Protein AF-0000000074260620 (afdb_homodimer)

Nearest PDB structures (foldseek):
  7jz1-assembly1_H  TM=5.202E-01  e=3.590E-02  Homo sapiens
  6grt-assembly2_B  TM=2.896E-01  e=1.176E-02  Mus musculus
  2pn5-assembly1_A  TM=2.764E-01  e=5.017E-02  Anopheles gambiae
  8grx-assembly1_D  TM=2.870E-01  e=3.346E-01  Homo sapiens
  9g93-assembly1_J  TM=1.017E-01  e=1.142E+00  Bacillus anthracis str. '34F2 (NMRC)'

Sequence (612 aa):
MKVTDEFQVPEADKRTFLKLLGGSAAVGAVGTGTVSAQEAIDAELEGPLEGVDEAAGTIDVMGIAVDVSDASMSSPTADLMIGDLAGDPFPGRGSTPGFLGGTAAPVGTTMDTGGVVTADTLFVEPAENVIVGAVTENTTETNGSNEDAINEGTFAVQDTVIRTAQDPRLPFSAVVEAGFTVDVSTVPEGSLAEVEGYYGDDGVLYAHTLVVEEGETDGQPSTSITRAECDDDDGELEVRGESSTPDGSISVYDHNTDELLGTTAIEQGDGSTGEFRLRANVEECPTVVRAENSNGSRDVSDVEVDMKVTDEFQVPEADKRTFLKLLGGSAAVGAVGTGTVSAQEAIDAELEGPLEGVDEAAGTIDVMGIAVDVSDASMSSPTADLMIGDLAGDPFPGRGSTPGFLGGTAAPVGTTMDTGGVVTADTLFVEPAENVIVGAVTENTTETNGSNEDAINEGTFAVQDTVIRTAQDPRLPFSAVVEAGFTVDVSTVPEGSLAEVEGYYGDDGVLYAHTLVVEEGETDGQPSTSITRAECDDDDGELEVRGESSTPDGSISVYDHNTDELLGTTAIEQGDGSTGEFRLRANVEECPTVVRAENSNGSRDVSDVEVD

InterPro domains:
  IPR006311 Twin-arginine translocation pathway, signal sequence [PS51318] (1-40)

pLDDT: mean 85.64, std 22.25, range [18.91, 98.88]

Foldseek 3Di:
DPPPPDQPQPPLPPPPPPDCPPPPDPDDDDPDVDPPPWDKDKDKDKAFWAAADQVQQWTAGPNAIERCPQAFEAESVDTDDSQQQFDADFPQAPRGGHQGRWIKIFIAIDTPVGHYGYGRYIYTANYKDKDKAWWADAPFDPDDDLLVRLAVTFTDGPNQTEHARPDPRQAAAEEESQRAGFNSNFADTGWIKMFIADQGPVRHGHGSYMYTNAGQGPPPKAWDWSAWEAEFVFQKIKIKGKISAQWFKKWKALPVPRHTFDMWIWHGDPYRMTMTMDIGGDPGDHQKMKIATPVGYIDMDGYHYD/DPPPPDQPQPPLPPPPPPDCPPPPPPDDDDPDVDPPPFDKDKDKDKAFWAAADQVQQWTAGPNAIERCNQAFEAESVDTDDSAQQFDADFPQAPRGGHQGRWIKIFIAIDTPVGHYGYGRYIYTANYKDKDKAWWADAPFDPDDDLLVRLAVTFTDGPNQTEHARPDNRQAAAEEESLRAGFNSNFADTGWIKMFIADQGPVRHGHGSYMYTHAGQGPPDKEWDWSAWEAEFVFQKIKIKGKISAQWFKKWKALPVPRHTFDMWIWHGDPYRMTMTMDIGGDPGDHQKMKIATPSGYIDMDGYHYD

Radius of gyration: 27.15 Å; Cα contacts (8 Å, |Δi|>4): 1658; chains: 2; bounding box: 54×73×67 Å

Organism: NCBI:txid2743089

Solvent-accessible surface area (backbone atoms only — not comparable to full-atom values): 31564 Å² total; per-residue (Å²): 131,86,74,77,76,78,69,77,66,75,74,64,82,61,79,70,70,78,65,87,61,76,74,71,80,79,76,82,81,74,83,62,93,61,73,78,68,77,45,79,39,64,24,36,39,29,28,38,23,73,44,76,38,67,90,80,26,32,34,27,43,68,86,26,44,31,39,43,73,78,30,52,34,27,35,94,60,24,79,51,54,74,74,58,43,65,31,74,47,47,79,45,52,71,84,43,34,29,33,48,70,7,40,31,37,38,35,35,33,25,33,25,74,24,64,57,32,43,25,51,33,32,41,39,38,65,43,83,22,36,42,31,23,13,21,47,40,63,62,29,50,88,60,81,49,58,65,50,13,33,61,73,32,45,31,18,48,36,76,28,42,41,34,54,60,87,35,84,66,41,40,69,48,45,21,31,81,80,65,45,52,33,37,64,50,54,33,52,65,37,33,48,31,40,37,34,26,30,72,24,84,77,64,34,34,32,29,33,38,35,36,26,71,52,44,43,52,72,72,64,62,40,39,37,72,75,44,36,38,24,34,63,88,78,14,44,32,39,40,31,31,35,26,48,43,36,61,57,36,37,39,34,24,31,56,84,75,67,43,79,62,48,72,32,59,33,39,62,41,88,74,57,25,10,31,36,66,39,74,36,78,41,94,66,69,59,60,36,34,27,41,34,36,72,82,68,20,57,28,73,44,64,36,47,74,87,132,84,77,78,73,76,69,76,64,75,73,63,82,61,81,70,67,78,66,86,59,75,76,72,78,79,75,83,80,74,85,63,93,60,75,77,67,78,44,78,40,65,26,36,40,30,30,40,24,74,46,76,39,67,91,78,26,31,34,27,43,68,86,26,45,31,38,45,72,78,31,52,34,27,34,96,60,25,79,51,55,75,73,58,42,64,31,74,46,45,78,46,52,70,82,42,32,30,34,47,69,7,40,30,36,37,35,37,32,26,32,26,72,25,65,58,29,44,26,52,32,32,40,39,38,64,43,83,22,38,43,31,22,12,22,46,40,62,62,29,50,88,60,79,49,58,64,49,14,34,61,73,34,45,32,19,47,37,76,28,43,41,33,51,60,86,36,84,66,40,38,68,48,44,22,31,81,81,65,44,52,34,37,64,50,53,33,53,65,38,31,48,32,40,38,34,25,31,71,22,84,77,65,36,35,34,29,33,38,35,36,25,70,53,43,43,51,72,72,63,55,40,40,37,75,75,44,36,38,25,33,61,88,75,13,44,34,39,40,30,31,38,26,49,41,37,60,56,36,36,40,32,24,30,56,85,76,65,43,80,60,46,72,33,61,33,38,64,41,86,75,54,26,9,31,36,67,39,76,36,76,41,94,66,68,60,61,37,35,26,42,34,36,72,75,71,19,57,30,73,44,64,38,48,72,86

Secondary structure (DSSP, 8-state):
-------------------------------S-------EEEEEEEEEEEEEETTTTEEEETTEEEE-TT-EEE-SS-EE-HHHHTSSPPTTSTT--TTTTSEEEEEEEEETTEEEEEEEEEEEES--EEEEEEEEEE----SS-HHHHHHHS-EEETTEEEEE---TTS--EEEETTS-BB-GGGPPTT-EEEEEEEE-TTS-EEEEEEEESS--B-S---EEEEEEEEETTTTEEEEEEEESSSSSEEEEEETTT--EEEEEEPEE-STT-EEEEEEEE-SS--SEEEEEETTS-EEEEE-EE-/-------------------------------S-------EEEEEEEEEEEEEETTTTEEEETTEEEE-TT-EEE-SS-EE-HHHHTSSPPTTSTT--TTTTSEEEEEEEEETTEEEEEEEEEEEES--EEEEEEEEEE----SS-HHHHHHHS-EEETTEEEEE---TTS--EEEETTS-BB-GGGPPTT-EEEEEEEE-TTS-EEEEEEEESS--B-S---EEEEEEEEETTTTEEEEEEEESSSSSEEEEEETTT--EEEEEEPEE-STT-EEEEEEEE-SS--SEEEEEETTS-EEEEE-EE-

Structure (mmCIF, N/CA/C/O backbone):
data_AF-0000000074260620-model_v1
#
loop_
_entity.id
_entity.type
_entity.pdbx_description
1 polymer 'Twin-arginine translocation signal domain-containing protein'
#
loop_
_atom_site.group_PDB
_atom_site.id
_atom_site.type_symbol
_atom_site.label_atom_id
_atom_site.label_alt_id
_atom_site.label_comp_id
_atom_site.label_asym_id
_atom_site.label_entity_id
_atom_site.label_seq_id
_atom_site.pdbx_PDB_ins_code
_atom_site.Cartn_x
_atom_site.Cartn_y
_atom_site.Cartn_z
_atom_site.occupancy
_atom_site.B_iso_or_equiv
_atom_site.auth_seq_id
_atom_site.auth_comp_id
_atom_site.auth_asym_id
_atom_site.auth_atom_id
_atom_site.pdbx_PDB_model_num
ATOM 1 N N . MET A 1 1 ? -15.555 -27.344 17.766 1 18.91 1 MET A N 1
ATOM 2 C CA . MET A 1 1 ? -14.969 -26.062 18.188 1 18.91 1 MET A CA 1
ATOM 3 C C . MET A 1 1 ? -14.062 -25.5 17.094 1 18.91 1 MET A C 1
ATOM 5 O O . MET A 1 1 ? -13.078 -26.141 16.703 1 18.91 1 MET A O 1
ATOM 9 N N . LYS A 1 2 ? -14.617 -24.812 16.094 1 20.16 2 LYS A N 1
ATOM 10 C CA . LYS A 1 2 ? -14.008 -24.469 14.812 1 20.16 2 LYS A CA 1
ATOM 11 C C . LYS A 1 2 ? -12.82 -23.531 14.992 1 20.16 2 LYS A C 1
ATOM 13 O O . LYS A 1 2 ? -12.977 -22.391 15.438 1 20.16 2 LYS A O 1
ATOM 18 N N . VAL A 1 3 ? -11.703 -24.172 15.32 1 19.19 3 VAL A N 1
ATOM 19 C CA . VAL A 1 3 ? -10.461 -23.406 15.422 1 19.19 3 VAL A CA 1
ATOM 20 C C . VAL A 1 3 ? -10.156 -22.75 14.086 1 19.19 3 VAL A C 1
ATOM 22 O O . VAL A 1 3 ? -9.992 -23.422 13.07 1 19.19 3 VAL A O 1
ATOM 25 N N . THR A 1 4 ? -10.719 -21.641 13.805 1 25.27 4 THR A N 1
ATOM 26 C CA . THR A 1 4 ? -10.469 -20.797 12.641 1 25.27 4 THR A CA 1
ATOM 27 C C . THR A 1 4 ? -9.008 -20.391 12.57 1 25.27 4 THR A C 1
ATOM 29 O O . THR A 1 4 ? -8.531 -19.625 13.414 1 25.27 4 THR A O 1
ATOM 32 N N . ASP A 1 5 ? -8.227 -21.344 12.266 1 21.86 5 ASP A N 1
ATOM 33 C CA . ASP A 1 5 ? -6.785 -21.172 12.18 1 21.86 5 ASP A CA 1
ATOM 34 C C . ASP A 1 5 ? -6.426 -20.062 11.203 1 21.86 5 ASP A C 1
ATOM 36 O O . ASP A 1 5 ? -6.852 -20.078 10.047 1 21.86 5 ASP A O 1
ATOM 40 N N . GLU A 1 6 ? -6.133 -18.891 11.672 1 27.33 6 GLU A N 1
ATOM 41 C CA . GLU A 1 6 ? -5.691 -17.641 11.031 1 27.33 6 GLU A CA 1
ATOM 42 C C . GLU A 1 6 ? -4.367 -17.844 10.297 1 27.33 6 GLU A C 1
ATOM 44 O O . GLU A 1 6 ? -3.359 -18.203 10.906 1 27.33 6 GLU A O 1
ATOM 49 N N . PHE A 1 7 ? -4.379 -18.359 9.133 1 25.33 7 PHE A N 1
ATOM 50 C CA . PHE A 1 7 ? -3.207 -18.5 8.273 1 25.33 7 PHE A CA 1
ATOM 51 C C . PHE A 1 7 ? -2.434 -17.188 8.203 1 25.33 7 PHE A C 1
ATOM 53 O O . PHE A 1 7 ? -3.008 -16.125 7.91 1 25.33 7 PHE A O 1
ATOM 60 N N . GLN A 1 8 ? -1.328 -17.109 8.828 1 22.95 8 GLN A N 1
ATOM 61 C CA . GLN A 1 8 ? -0.377 -16 8.789 1 22.95 8 GLN A CA 1
ATOM 62 C C . GLN A 1 8 ? 0.306 -15.914 7.43 1 22.95 8 GLN A C 1
ATOM 64 O O . GLN A 1 8 ? 1.005 -16.844 7.02 1 22.95 8 GLN A O 1
ATOM 69 N N . VAL A 1 9 ? -0.278 -15.445 6.402 1 26.17 9 VAL A N 1
ATOM 70 C CA . VAL A 1 9 ? 0.415 -15.141 5.156 1 26.17 9 VAL A CA 1
ATOM 71 C C . VAL A 1 9 ? 1.729 -14.422 5.453 1 26.17 9 VAL A C 1
ATOM 73 O O . VAL A 1 9 ? 1.793 -13.586 6.355 1 26.17 9 VAL A O 1
ATOM 76 N N . PRO A 1 10 ? 2.764 -15 4.926 1 24.86 10 PRO A N 1
ATOM 77 C CA . PRO A 1 10 ? 3.998 -14.242 5.145 1 24.86 10 PRO A CA 1
ATOM 78 C C . PRO A 1 10 ? 3.834 -12.75 4.875 1 24.86 10 PRO A C 1
ATOM 80 O O . PRO A 1 10 ? 3.033 -12.359 4.023 1 24.86 10 PRO A O 1
ATOM 83 N N . GLU A 1 11 ? 4.086 -12.078 5.793 1 27.94 11 GLU A N 1
ATOM 84 C CA . GLU A 1 11 ? 4.059 -10.625 5.73 1 27.94 11 GLU A CA 1
ATOM 85 C C . GLU A 1 11 ? 4.703 -10.109 4.441 1 27.94 11 GLU A C 1
ATOM 87 O O . GLU A 1 11 ? 5.902 -10.297 4.23 1 27.94 11 GLU A O 1
ATOM 92 N N . ALA A 1 12 ? 4.059 -10.375 3.316 1 26.69 12 ALA A N 1
ATOM 93 C CA . ALA A 1 12 ? 4.633 -9.555 2.25 1 26.69 12 ALA A CA 1
ATOM 94 C C . ALA A 1 12 ? 5.152 -8.234 2.795 1 26.69 12 ALA A C 1
ATOM 96 O O . ALA A 1 12 ? 4.547 -7.645 3.695 1 26.69 12 ALA A O 1
ATOM 97 N N . ASP A 1 13 ? 6.363 -8.102 2.576 1 26.83 13 ASP A N 1
ATOM 98 C CA . ASP A 1 13 ? 7.055 -6.879 2.963 1 26.83 13 ASP A CA 1
ATOM 99 C C . ASP A 1 13 ? 6.215 -5.648 2.627 1 26.83 13 ASP A C 1
ATOM 101 O O . ASP A 1 13 ? 6.305 -5.113 1.52 1 26.83 13 ASP A O 1
ATOM 105 N N . LYS A 1 14 ? 5.074 -5.758 3.082 1 30.41 14 LYS A N 1
ATOM 106 C CA . LYS A 1 14 ? 4.312 -4.52 2.947 1 30.41 14 LYS A CA 1
ATOM 107 C C . LYS A 1 14 ? 5.176 -3.303 3.271 1 30.41 14 LYS A C 1
ATOM 109 O O . LYS A 1 14 ? 5.863 -3.279 4.297 1 30.41 14 LYS A O 1
ATOM 114 N N . ARG A 1 15 ? 5.324 -2.461 2.303 1 28.14 15 ARG A N 1
ATOM 115 C CA . ARG A 1 15 ? 6.004 -1.174 2.389 1 28.14 15 ARG A CA 1
ATOM 116 C C . ARG A 1 15 ? 5.582 -0.413 3.641 1 28.14 15 ARG A C 1
ATOM 118 O O . ARG A 1 15 ? 4.426 0.001 3.76 1 28.14 15 ARG A O 1
ATOM 125 N N . THR A 1 16 ? 6.23 -0.872 4.672 1 26.38 16 THR A N 1
ATOM 126 C CA . THR A 1 16 ? 6.035 -0 5.824 1 26.38 16 THR A CA 1
ATOM 127 C C . THR A 1 16 ? 6.516 1.416 5.52 1 26.38 16 THR A C 1
ATOM 129 O O . THR A 1 16 ? 7.711 1.644 5.316 1 26.38 16 THR A O 1
ATOM 132 N N . PHE A 1 17 ? 5.789 2.129 4.863 1 26.84 17 PHE A N 1
ATOM 133 C CA . PHE A 1 17 ? 6.195 3.529 4.852 1 26.84 17 PHE A CA 1
ATOM 134 C C . PHE A 1 17 ? 6.469 4.027 6.266 1 26.84 17 PHE A C 1
ATOM 136 O O . PHE A 1 17 ? 5.699 3.748 7.188 1 26.84 17 PHE A O 1
ATOM 143 N N . LEU A 1 18 ? 7.633 4.34 6.453 1 27.56 18 LEU A N 1
ATOM 144 C CA . LEU A 1 18 ? 8.031 5.027 7.676 1 27.56 18 LEU A CA 1
ATOM 145 C C . LEU A 1 18 ? 7.184 6.277 7.895 1 27.56 18 LEU A C 1
ATOM 147 O O . LEU A 1 18 ? 7.242 7.219 7.102 1 27.56 18 LEU A O 1
ATOM 151 N N . LYS A 1 19 ? 6.102 6.086 8.438 1 33.75 19 LYS A N 1
ATOM 152 C CA . LYS A 1 19 ? 5.48 7.32 8.914 1 33.75 19 LYS A CA 1
ATOM 153 C C . LYS A 1 19 ? 6.414 8.078 9.852 1 33.75 19 LYS A C 1
ATOM 155 O O . LYS A 1 19 ? 7.164 7.469 10.617 1 33.75 19 LYS A O 1
ATOM 160 N N . LEU A 1 20 ? 6.68 9.297 9.672 1 30.38 20 LEU A N 1
ATOM 161 C CA . LEU A 1 20 ? 7.5 10.234 10.438 1 30.38 20 LEU A CA 1
ATOM 162 C C . LEU A 1 20 ? 7.324 10.023 11.938 1 30.38 20 LEU A C 1
ATOM 164 O O . LEU A 1 20 ? 6.293 10.398 12.5 1 30.38 20 LEU A O 1
ATOM 168 N N . LEU A 1 21 ? 7.711 8.938 12.492 1 30.62 21 LEU A N 1
ATOM 169 C CA . LEU A 1 21 ? 7.887 8.93 13.945 1 30.62 21 LEU A CA 1
ATOM 170 C C . LEU A 1 21 ? 9.047 9.828 14.359 1 30.62 21 LEU A C 1
ATOM 172 O O . LEU A 1 21 ? 10.164 9.672 13.859 1 30.62 21 LEU A O 1
ATOM 176 N N . GLY A 1 22 ? 8.805 11.016 14.859 1 30.66 22 GLY A N 1
ATOM 177 C CA . GLY A 1 22 ? 9.609 12.148 15.281 1 30.66 22 GLY A CA 1
ATOM 178 C C . GLY A 1 22 ? 10.727 11.766 16.234 1 30.66 22 GLY A C 1
ATOM 179 O O . GLY A 1 22 ? 10.641 12.031 17.438 1 30.66 22 GLY A O 1
ATOM 180 N N . GLY A 1 23 ? 11.25 10.609 16.359 1 27.86 23 GLY A N 1
ATOM 181 C CA . GLY A 1 23 ? 12.211 10.68 17.453 1 27.86 23 GLY A CA 1
ATOM 182 C C . GLY A 1 23 ? 13.43 11.516 17.125 1 27.86 23 GLY A C 1
ATOM 183 O O . GLY A 1 23 ? 14.461 10.977 16.719 1 27.86 23 GLY A O 1
ATOM 184 N N . SER A 1 24 ? 13.336 12.547 16.328 1 26.94 24 SER A N 1
ATOM 185 C CA . SER A 1 24 ? 14.656 13.172 16.328 1 26.94 24 SER A CA 1
ATOM 186 C C . SER A 1 24 ? 14.906 13.93 17.625 1 26.94 24 SER A C 1
ATOM 188 O O . SER A 1 24 ? 14.102 14.773 18.016 1 26.94 24 SER A O 1
ATOM 190 N N . ALA A 1 25 ? 15.797 13.461 18.5 1 25.08 25 ALA A N 1
ATOM 191 C CA . ALA A 1 25 ? 16.406 14.125 19.656 1 25.08 25 ALA A CA 1
ATOM 192 C C . ALA A 1 25 ? 16.984 15.477 19.266 1 25.08 25 ALA A C 1
ATOM 194 O O . ALA A 1 25 ? 17.812 15.57 18.359 1 25.08 25 ALA A O 1
ATOM 195 N N . ALA A 1 26 ? 16.25 16.516 19.688 1 24.97 26 ALA A N 1
ATOM 196 C CA . ALA A 1 26 ? 16.812 17.859 19.672 1 24.97 26 ALA A CA 1
ATOM 197 C C . ALA A 1 26 ? 18.141 17.922 20.438 1 24.97 26 ALA A C 1
ATOM 199 O O . ALA A 1 26 ? 18.172 17.641 21.641 1 24.97 26 ALA A O 1
ATOM 200 N N . VAL A 1 27 ? 19.234 17.828 19.797 1 26.09 27 VAL A N 1
ATOM 201 C CA . VAL A 1 27 ? 20.484 18.234 20.422 1 26.09 27 VAL A CA 1
ATOM 202 C C . VAL A 1 27 ? 20.453 19.719 20.75 1 26.09 27 VAL A C 1
ATOM 204 O O . VAL A 1 27 ? 19.906 20.516 19.984 1 26.09 27 VAL A O 1
ATOM 207 N N . GLY A 1 28 ? 20.625 20.125 21.922 1 24.41 28 GLY A N 1
ATOM 208 C CA . GLY A 1 28 ? 20.766 21.422 22.562 1 24.41 28 GLY A CA 1
ATOM 209 C C . GLY A 1 28 ? 21.656 22.375 21.812 1 24.41 28 GLY A C 1
ATOM 210 O O . GLY A 1 28 ? 22.812 22.047 21.5 1 24.41 28 GLY A O 1
ATOM 211 N N . ALA A 1 29 ? 21.031 23.516 21.203 1 26.97 29 ALA A N 1
ATOM 212 C CA . ALA A 1 29 ? 21.688 24.656 20.594 1 26.97 29 ALA A CA 1
ATOM 213 C C . ALA A 1 29 ? 22.5 25.453 21.609 1 26.97 29 ALA A C 1
ATOM 215 O O . ALA A 1 29 ? 21.953 25.969 22.578 1 26.97 29 ALA A O 1
ATOM 216 N N . VAL A 1 30 ? 23.75 25.188 21.688 1 28.78 30 VAL A N 1
ATOM 217 C CA . VAL A 1 30 ? 24.625 26.234 22.203 1 28.78 30 VAL A CA 1
ATOM 218 C C . VAL A 1 30 ? 24.562 27.453 21.297 1 28.78 30 VAL A C 1
ATOM 220 O O . VAL A 1 30 ? 24.422 27.328 20.078 1 28.78 30 VAL A O 1
ATOM 223 N N . GLY A 1 31 ? 24.375 28.781 21.734 1 30.06 31 GLY A N 1
ATOM 224 C CA . GLY A 1 31 ? 24.234 30.172 21.328 1 30.06 31 GLY A CA 1
ATOM 225 C C . GLY A 1 31 ? 25.281 30.609 20.328 1 30.06 31 GLY A C 1
ATOM 226 O O . GLY A 1 31 ? 25.484 31.812 20.141 1 30.06 31 GLY A O 1
ATOM 227 N N . THR A 1 32 ? 26.406 29.984 20.047 1 33.25 32 THR A N 1
ATOM 228 C CA . THR A 1 32 ? 27.297 30.812 19.234 1 33.25 32 THR A CA 1
ATOM 229 C C . THR A 1 32 ? 26.656 31.125 17.891 1 33.25 32 THR A C 1
ATOM 231 O O . THR A 1 32 ? 25.734 30.438 17.453 1 33.25 32 THR A O 1
ATOM 234 N N . GLY A 1 33 ? 26.969 32.188 17.062 1 36.53 33 GLY A N 1
ATOM 235 C CA . GLY A 1 33 ? 26.578 32.656 15.742 1 36.53 33 GLY A CA 1
ATOM 236 C C . GLY A 1 33 ? 26.266 31.562 14.758 1 36.53 33 GLY A C 1
ATOM 237 O O . GLY A 1 33 ? 27.109 31.188 13.945 1 36.53 33 GLY A O 1
ATOM 238 N N . THR A 1 34 ? 25.766 30.344 15.219 1 35.28 34 THR A N 1
ATOM 239 C CA . THR A 1 34 ? 25.891 29.016 14.609 1 35.28 34 THR A CA 1
ATOM 240 C C . THR A 1 34 ? 25.141 28.969 13.281 1 35.28 34 THR A C 1
ATOM 242 O O . THR A 1 34 ? 24 29.391 13.195 1 35.28 34 THR A O 1
ATOM 245 N N . VAL A 1 35 ? 25.828 29.266 12.109 1 39.88 35 VAL A N 1
ATOM 246 C CA . VAL A 1 35 ? 25.359 28.781 10.82 1 39.88 35 VAL A CA 1
ATOM 247 C C . VAL A 1 35 ? 24.438 27.578 11.031 1 39.88 35 VAL A C 1
ATOM 249 O O . VAL A 1 35 ? 24.844 26.578 11.633 1 39.88 35 VAL A O 1
ATOM 252 N N . SER A 1 36 ? 23.203 27.812 11.375 1 46.47 36 SER A N 1
ATOM 253 C CA . SER A 1 36 ? 22.203 26.766 11.562 1 46.47 36 SER A CA 1
ATOM 254 C C . SER A 1 36 ? 22.5 25.562 10.688 1 46.47 36 SER A C 1
ATOM 256 O O . SER A 1 36 ? 22.562 25.672 9.461 1 46.47 36 SER A O 1
ATOM 258 N N . ALA A 1 37 ? 23.484 24.781 11.062 1 55.62 37 ALA A N 1
ATOM 259 C CA . ALA A 1 37 ? 23.922 23.547 10.43 1 55.62 37 ALA A CA 1
ATOM 260 C C . ALA A 1 37 ? 22.734 22.797 9.828 1 55.62 37 ALA A C 1
ATOM 262 O O . ALA A 1 37 ? 21.688 22.672 10.461 1 55.62 37 ALA A O 1
ATOM 263 N N . GLN A 1 38 ? 22.672 22.797 8.562 1 72.12 38 GLN A N 1
ATOM 264 C CA . GLN A 1 38 ? 21.75 21.938 7.828 1 72.12 38 GLN A CA 1
ATOM 265 C C . GLN A 1 38 ? 21.688 20.547 8.438 1 72.12 38 GLN A C 1
ATOM 267 O O . GLN A 1 38 ? 22.719 19.953 8.75 1 72.12 38 GLN A O 1
ATOM 272 N N . GLU A 1 39 ? 20.5 20.25 8.93 1 86.5 39 GLU A N 1
ATOM 273 C CA . GLU A 1 39 ? 20.312 18.953 9.555 1 86.5 39 GLU A CA 1
ATOM 274 C C . GLU A 1 39 ? 19.703 17.953 8.578 1 86.5 39 GLU A C 1
ATOM 276 O O . GLU A 1 39 ? 18.891 18.328 7.734 1 86.5 39 GLU A O 1
ATOM 281 N N . ALA A 1 40 ? 20.266 16.781 8.602 1 91.19 40 ALA A N 1
ATOM 282 C CA . ALA A 1 40 ? 19.688 15.695 7.82 1 91.19 40 ALA A CA 1
ATOM 283 C C . ALA A 1 40 ? 18.359 15.242 8.414 1 91.19 40 ALA A C 1
ATOM 285 O O . ALA A 1 40 ? 18.234 15.117 9.641 1 91.19 40 ALA A O 1
ATOM 286 N N . ILE A 1 41 ? 17.344 15.133 7.559 1 93.12 41 ILE A N 1
ATOM 287 C CA . ILE A 1 41 ? 16.047 14.617 7.992 1 93.12 41 ILE A CA 1
ATOM 288 C C . ILE A 1 41 ? 15.641 13.445 7.105 1 93.12 41 ILE A C 1
ATOM 290 O O . ILE A 1 41 ? 16.234 13.219 6.047 1 93.12 41 ILE A O 1
ATOM 294 N N . ASP A 1 42 ? 14.695 12.695 7.551 1 93.5 42 ASP A N 1
ATOM 295 C CA . ASP A 1 42 ? 14.211 11.523 6.816 1 93.5 42 ASP A CA 1
ATOM 296 C C . ASP A 1 42 ? 13.516 11.938 5.523 1 93.5 42 ASP A C 1
ATOM 298 O O . ASP A 1 42 ? 12.859 12.977 5.469 1 93.5 42 ASP A O 1
ATOM 302 N N . ALA A 1 43 ? 13.664 11.109 4.504 1 97.19 43 ALA A N 1
ATOM 303 C CA . ALA A 1 43 ? 13 11.312 3.219 1 97.19 43 ALA A CA 1
ATOM 304 C C . ALA A 1 43 ? 12.453 10 2.67 1 97.19 43 ALA A C 1
ATOM 306 O O . ALA A 1 43 ? 13.117 8.969 2.725 1 97.19 43 ALA A O 1
ATOM 307 N N . GLU A 1 44 ? 11.25 10.047 2.234 1 98.06 44 GLU A N 1
ATOM 308 C CA . GLU A 1 44 ? 10.578 8.945 1.554 1 98.06 44 GLU A CA 1
ATOM 309 C C . GLU A 1 44 ? 9.719 9.453 0.4 1 98.06 44 GLU A C 1
ATOM 311 O O . GLU A 1 44 ? 9.008 10.453 0.542 1 98.06 44 GLU A O 1
ATOM 316 N N . LEU A 1 45 ? 9.859 8.812 -0.692 1 98.56 45 LEU A N 1
ATOM 317 C CA . LEU A 1 45 ? 9.039 9.156 -1.847 1 98.56 45 LEU A CA 1
ATOM 318 C C . LEU A 1 45 ? 8.305 7.93 -2.379 1 98.56 45 LEU A C 1
ATOM 320 O O . LEU A 1 45 ? 8.781 6.805 -2.221 1 98.56 45 LEU A O 1
ATOM 324 N N . GLU A 1 46 ? 7.188 8.141 -2.98 1 98.44 46 GLU A N 1
ATOM 325 C CA . GLU A 1 46 ? 6.473 7.152 -3.787 1 98.44 46 GLU A CA 1
ATOM 326 C C . GLU A 1 46 ? 5.754 7.812 -4.961 1 98.44 46 GLU A C 1
ATOM 328 O O . GLU A 1 46 ? 4.855 8.633 -4.762 1 98.44 46 GLU A O 1
ATOM 333 N N . GLY A 1 47 ? 6.191 7.52 -6.078 1 98.38 47 GLY A N 1
ATOM 334 C CA . GLY A 1 47 ? 5.633 8.117 -7.281 1 98.38 47 GLY A CA 1
ATOM 335 C C . GLY A 1 47 ? 6.355 7.695 -8.547 1 98.38 47 GLY A C 1
ATOM 336 O O . GLY A 1 47 ? 7.168 6.77 -8.523 1 98.38 47 GLY A O 1
ATOM 337 N N . PRO A 1 48 ? 6.078 8.32 -9.609 1 98.31 48 PRO A N 1
ATOM 338 C CA . PRO A 1 48 ? 6.605 7.859 -10.898 1 98.31 48 PRO A CA 1
ATOM 339 C C . PRO A 1 48 ? 8.117 8.062 -11.023 1 98.31 48 PRO A C 1
ATOM 341 O O . PRO A 1 48 ? 8.625 9.133 -10.695 1 98.31 48 PRO A O 1
ATOM 344 N N . LEU A 1 49 ? 8.758 7.047 -11.508 1 98.69 49 LEU A N 1
ATOM 345 C CA . LEU A 1 49 ? 10.141 7.172 -11.961 1 98.69 49 LEU A CA 1
ATOM 346 C C . LEU A 1 49 ? 10.211 7.91 -13.297 1 98.69 49 LEU A C 1
ATOM 348 O O . LEU A 1 49 ? 9.812 7.371 -14.328 1 98.69 49 LEU A O 1
ATOM 352 N N . GLU A 1 50 ? 10.852 9.047 -13.297 1 98 50 GLU A N 1
ATOM 353 C CA . GLU A 1 50 ? 10.789 9.898 -14.484 1 98 50 GLU A CA 1
ATOM 354 C C . GLU A 1 50 ? 12.086 9.82 -15.281 1 98 50 GLU A C 1
ATOM 356 O O . GLU A 1 50 ? 12.094 10.062 -16.484 1 98 50 GLU A O 1
ATOM 361 N N . GLY A 1 51 ? 13.141 9.508 -14.516 1 98.12 51 GLY A N 1
ATOM 362 C CA . GLY A 1 51 ? 14.422 9.484 -15.211 1 98.12 51 GLY A CA 1
ATOM 363 C C . GLY A 1 51 ? 15.508 8.75 -14.438 1 98.12 51 GLY A C 1
ATOM 364 O O . GLY A 1 51 ? 15.414 8.594 -13.219 1 98.12 51 GLY A O 1
ATOM 365 N N . VAL A 1 52 ? 16.484 8.258 -15.195 1 98.56 52 VAL A N 1
ATOM 366 C CA . VAL A 1 52 ? 17.641 7.57 -14.641 1 98.56 52 VAL A CA 1
ATOM 367 C C . VAL A 1 52 ? 18.922 8.125 -15.273 1 98.56 52 VAL A C 1
ATOM 369 O O . VAL A 1 52 ? 19.031 8.211 -16.5 1 98.56 52 VAL A O 1
ATOM 372 N N . ASP A 1 53 ? 19.75 8.602 -14.492 1 98.19 53 ASP A N 1
ATOM 373 C CA . ASP A 1 53 ? 21.109 8.93 -14.914 1 98.19 53 ASP A CA 1
ATOM 374 C C . ASP A 1 53 ? 22.125 7.957 -14.32 1 98.19 53 ASP A C 1
ATOM 376 O O . ASP A 1 53 ? 22.641 8.18 -13.227 1 98.19 53 ASP A O 1
ATOM 380 N N . GLU A 1 54 ? 22.453 6.961 -15.055 1 96.75 54 GLU A N 1
ATOM 381 C CA . GLU A 1 54 ? 23.312 5.883 -14.578 1 96.75 54 GLU A CA 1
ATOM 382 C C . GLU A 1 54 ? 24.703 6.398 -14.25 1 96.75 54 GLU A C 1
ATOM 384 O O . GLU A 1 54 ? 25.312 5.992 -13.25 1 96.75 54 GLU A O 1
ATOM 389 N N . ALA A 1 55 ? 25.156 7.223 -15.102 1 96.69 55 ALA A N 1
ATOM 390 C CA . ALA A 1 55 ? 26.5 7.73 -14.93 1 96.69 55 ALA A CA 1
ATOM 391 C C . ALA A 1 55 ? 26.625 8.539 -13.633 1 96.69 55 ALA A C 1
ATOM 393 O O . ALA A 1 55 ? 27.641 8.445 -12.93 1 96.69 55 ALA A O 1
ATOM 394 N N . ALA A 1 56 ? 25.609 9.289 -13.344 1 97.25 56 ALA A N 1
ATOM 395 C CA . ALA A 1 56 ? 25.625 10.148 -12.164 1 97.25 56 ALA A CA 1
ATOM 396 C C . ALA A 1 56 ? 25.156 9.391 -10.922 1 97.25 56 ALA A C 1
ATOM 398 O O . ALA A 1 56 ? 25.344 9.859 -9.797 1 97.25 56 ALA A O 1
ATOM 399 N N . GLY A 1 57 ? 24.5 8.219 -11.109 1 98.31 57 GLY A N 1
ATOM 400 C CA . GLY A 1 57 ? 23.938 7.484 -9.992 1 98.31 57 GLY A CA 1
ATOM 401 C C . GLY A 1 57 ? 22.688 8.141 -9.422 1 98.31 57 GLY A C 1
ATOM 402 O O . GLY A 1 57 ? 22.469 8.117 -8.211 1 98.31 57 GLY A O 1
ATOM 403 N N . THR A 1 58 ? 21.906 8.781 -10.242 1 98.62 58 THR A N 1
ATOM 404 C CA . THR A 1 58 ? 20.734 9.5 -9.766 1 98.62 58 THR A CA 1
ATOM 405 C C . THR A 1 58 ? 19.5 9.117 -10.562 1 98.62 58 THR A C 1
ATOM 407 O O . THR A 1 58 ? 19.609 8.695 -11.719 1 98.62 58 THR A O 1
ATOM 410 N N . ILE A 1 59 ? 18.406 9.227 -9.906 1 98.81 59 ILE A N 1
ATOM 411 C CA . ILE A 1 59 ? 17.109 9.078 -10.547 1 98.81 59 ILE A CA 1
ATOM 412 C C . ILE A 1 59 ? 16.234 10.289 -10.219 1 98.81 59 ILE A C 1
ATOM 414 O O . ILE A 1 59 ? 16.562 11.078 -9.328 1 98.81 59 ILE A O 1
ATOM 418 N N . ASP A 1 60 ? 15.18 10.461 -11.031 1 98.5 60 ASP A N 1
ATOM 419 C CA . ASP A 1 60 ? 14.195 11.508 -10.805 1 98.5 60 ASP A CA 1
ATOM 420 C C . ASP A 1 60 ? 12.828 10.922 -10.477 1 98.5 60 ASP A C 1
ATOM 422 O O . ASP A 1 60 ? 12.281 10.125 -11.25 1 98.5 60 ASP A O 1
ATOM 426 N N . VAL A 1 61 ? 12.289 11.25 -9.289 1 98.69 61 VAL A N 1
ATOM 427 C CA . VAL A 1 61 ? 10.977 10.828 -8.828 1 98.69 61 VAL A CA 1
ATOM 428 C C . VAL A 1 61 ? 10.125 12.047 -8.484 1 98.69 61 VAL A C 1
ATOM 430 O O . VAL A 1 61 ? 10.43 12.781 -7.539 1 98.69 61 VAL A O 1
ATOM 433 N N . MET A 1 62 ? 9.078 12.273 -9.234 1 97.81 62 MET A N 1
ATOM 434 C CA . MET A 1 62 ? 8.172 13.406 -9.031 1 97.81 62 MET A CA 1
ATOM 435 C C . MET A 1 62 ? 8.938 14.727 -9.016 1 97.81 62 MET A C 1
ATOM 437 O O . MET A 1 62 ? 8.711 15.57 -8.156 1 97.81 62 MET A O 1
ATOM 441 N N . GLY A 1 63 ? 9.867 14.781 -9.891 1 96.62 63 GLY A N 1
ATOM 442 C CA . GLY A 1 63 ? 10.664 15.992 -10.031 1 96.62 63 GLY A CA 1
ATOM 443 C C . GLY A 1 63 ? 11.766 16.109 -9 1 96.62 63 GLY A C 1
ATOM 444 O O . GLY A 1 63 ? 12.492 17.109 -8.977 1 96.62 63 GLY A O 1
ATOM 445 N N . ILE A 1 64 ? 11.922 15.18 -8.109 1 98.06 64 ILE A N 1
ATOM 446 C CA . ILE A 1 64 ? 12.914 15.211 -7.039 1 98.06 64 ILE A CA 1
ATOM 447 C C . ILE A 1 64 ? 14.117 14.352 -7.426 1 98.06 64 ILE A C 1
ATOM 449 O O . ILE A 1 64 ? 13.969 13.18 -7.785 1 98.06 64 ILE A O 1
ATOM 453 N N . ALA A 1 65 ? 15.258 14.93 -7.324 1 98.44 65 ALA A N 1
ATOM 454 C CA . ALA A 1 65 ? 16.484 14.18 -7.594 1 98.44 65 ALA A CA 1
ATOM 455 C C . ALA A 1 65 ? 16.828 13.266 -6.422 1 98.44 65 ALA A C 1
ATOM 457 O O . ALA A 1 65 ? 16.844 13.703 -5.27 1 98.44 65 ALA A O 1
ATOM 458 N N . VAL A 1 66 ? 17.141 12.031 -6.75 1 98.81 66 VAL A N 1
ATOM 459 C CA . VAL A 1 66 ? 17.5 11.039 -5.738 1 98.81 66 VAL A CA 1
ATOM 460 C C . VAL A 1 66 ? 18.828 10.406 -6.09 1 98.81 66 VAL A C 1
ATOM 462 O O . VAL A 1 66 ? 19 9.867 -7.188 1 98.81 66 VAL A O 1
ATOM 465 N N . ASP A 1 67 ? 19.797 10.508 -5.203 1 98.81 67 ASP A N 1
ATOM 466 C CA . ASP A 1 67 ? 21.062 9.781 -5.32 1 98.81 67 ASP A CA 1
ATOM 467 C C . ASP A 1 67 ? 20.906 8.328 -4.875 1 98.81 67 ASP A C 1
ATOM 469 O O . ASP A 1 67 ? 20.578 8.055 -3.719 1 98.81 67 ASP A O 1
ATOM 473 N N . VAL A 1 68 ? 21.156 7.422 -5.801 1 98.81 68 VAL A N 1
ATOM 474 C CA . VAL A 1 68 ? 20.969 6.012 -5.484 1 98.81 68 VAL A CA 1
ATOM 475 C C . VAL A 1 68 ? 22.297 5.266 -5.609 1 98.81 68 VAL A C 1
ATOM 477 O O . VAL A 1 68 ? 22.312 4.043 -5.781 1 98.81 68 VAL A O 1
ATOM 480 N N . SER A 1 69 ? 23.359 5.895 -5.602 1 97.94 69 SER A N 1
ATOM 481 C CA . SER A 1 69 ? 24.672 5.309 -5.836 1 97.94 69 SER A CA 1
ATOM 482 C C . SER A 1 69 ? 24.969 4.203 -4.828 1 97.94 69 SER A C 1
ATOM 484 O O . SER A 1 69 ? 25.609 3.207 -5.168 1 97.94 69 SER A O 1
ATOM 486 N N . ASP A 1 70 ? 24.516 4.375 -3.65 1 97.38 70 ASP A N 1
ATOM 487 C CA . ASP A 1 70 ? 24.812 3.406 -2.604 1 97.38 70 ASP A CA 1
ATOM 488 C C . ASP A 1 70 ? 23.562 2.688 -2.133 1 97.38 70 ASP A C 1
ATOM 490 O O . ASP A 1 70 ? 23.562 2.023 -1.094 1 97.38 70 ASP A O 1
ATOM 494 N N . ALA A 1 71 ? 22.469 2.828 -2.877 1 98.38 71 ALA A N 1
ATOM 495 C CA . ALA A 1 71 ? 21.188 2.275 -2.451 1 98.38 71 ALA A CA 1
ATOM 496 C C . ALA A 1 71 ? 21.094 0.789 -2.783 1 98.38 71 ALA A C 1
ATOM 498 O O . ALA A 1 71 ? 21.562 0.351 -3.836 1 98.38 71 ALA A O 1
ATOM 499 N N . SER A 1 72 ? 20.469 0.048 -1.863 1 98.62 72 SER A N 1
ATOM 500 C CA . SER A 1 72 ? 19.969 -1.267 -2.248 1 98.62 72 SER A CA 1
ATOM 501 C C . SER A 1 72 ? 18.688 -1.15 -3.078 1 98.62 72 SER A C 1
ATOM 503 O O . SER A 1 72 ? 17.719 -0.525 -2.65 1 98.62 72 SER A O 1
ATOM 505 N N . MET A 1 73 ? 18.703 -1.728 -4.25 1 98.56 73 MET A N 1
ATOM 506 C CA . MET A 1 73 ? 17.578 -1.566 -5.164 1 98.56 73 MET A CA 1
ATOM 507 C C . MET A 1 73 ? 16.906 -2.904 -5.43 1 98.56 73 MET A C 1
ATOM 509 O O . MET A 1 73 ? 17.562 -3.928 -5.582 1 98.56 73 MET A O 1
ATOM 513 N N . SER A 1 74 ? 15.57 -2.83 -5.492 1 98.62 74 SER A N 1
ATOM 514 C CA . SER A 1 74 ? 14.852 -4.074 -5.742 1 98.62 74 SER A CA 1
ATOM 515 C C . SER A 1 74 ? 13.547 -3.818 -6.488 1 98.62 74 SER A C 1
ATOM 517 O O . SER A 1 74 ? 12.977 -2.729 -6.402 1 98.62 74 SER A O 1
ATOM 519 N N . SER A 1 75 ? 13.227 -4.844 -7.238 1 98 75 SER A N 1
ATOM 520 C CA . SER A 1 75 ? 11.844 -5.023 -7.66 1 98 75 SER A CA 1
ATOM 521 C C . SER A 1 75 ? 11.086 -5.93 -6.695 1 98 75 SER A C 1
ATOM 523 O O . SER A 1 75 ? 11.625 -6.34 -5.664 1 98 75 SER A O 1
ATOM 525 N N . PRO A 1 76 ? 9.805 -6.215 -7.066 1 96.06 76 PRO A N 1
ATOM 526 C CA . PRO A 1 76 ? 9.078 -7.105 -6.16 1 96.06 76 PRO A CA 1
ATOM 527 C C . PRO A 1 76 ? 9.742 -8.469 -6.016 1 96.06 76 PRO A C 1
ATOM 529 O O . PRO A 1 76 ? 9.609 -9.125 -4.977 1 96.06 76 PRO A O 1
ATOM 532 N N . THR A 1 77 ? 10.531 -8.859 -7.047 1 95.69 77 THR A N 1
ATOM 533 C CA . THR A 1 77 ? 10.961 -10.25 -7.008 1 95.69 77 THR A CA 1
ATOM 534 C C . THR A 1 77 ? 12.453 -10.367 -7.332 1 95.69 77 THR A C 1
ATOM 536 O O . THR A 1 77 ? 12.953 -11.461 -7.578 1 95.69 77 THR A O 1
ATOM 539 N N . ALA A 1 78 ? 13.172 -9.211 -7.406 1 97.62 78 ALA A N 1
ATOM 540 C CA . ALA A 1 78 ? 14.594 -9.32 -7.734 1 97.62 78 ALA A CA 1
ATOM 541 C C . ALA A 1 78 ? 15.383 -8.148 -7.156 1 97.62 78 ALA A C 1
ATOM 543 O O . ALA A 1 78 ? 14.852 -7.039 -7.02 1 97.62 78 ALA A O 1
ATOM 544 N N . ASP A 1 79 ? 16.641 -8.43 -6.895 1 97.38 79 ASP A N 1
ATOM 545 C CA . ASP A 1 79 ? 17.594 -7.348 -6.68 1 97.38 79 ASP A CA 1
ATOM 546 C C . ASP A 1 79 ? 18 -6.695 -8 1 97.38 79 ASP A C 1
ATOM 548 O O . ASP A 1 79 ? 18.125 -7.375 -9.016 1 97.38 79 ASP A O 1
ATOM 552 N N . LEU A 1 80 ? 18.25 -5.383 -7.891 1 98.44 80 LEU A N 1
ATOM 553 C CA . LEU A 1 80 ? 18.531 -4.641 -9.117 1 98.44 80 LEU A CA 1
ATOM 554 C C . LEU A 1 80 ? 19.797 -3.801 -8.953 1 98.44 80 LEU A C 1
ATOM 556 O O . LEU A 1 80 ? 20.266 -3.582 -7.836 1 98.44 80 LEU A O 1
ATOM 560 N N . MET A 1 81 ? 20.297 -3.43 -10.086 1 97.75 81 MET A N 1
ATOM 561 C CA . MET A 1 81 ? 21.297 -2.379 -10.211 1 97.75 81 MET A CA 1
ATOM 562 C C . MET A 1 81 ? 20.766 -1.195 -11.008 1 97.75 81 MET A C 1
ATOM 564 O O . MET A 1 81 ? 19.734 -1.31 -11.672 1 97.75 81 MET A O 1
ATOM 568 N N . ILE A 1 82 ? 21.469 -0.115 -10.914 1 98.12 82 ILE A N 1
ATOM 569 C CA . ILE A 1 82 ? 20.953 1.105 -11.523 1 98.12 82 ILE A CA 1
ATOM 570 C C . ILE A 1 82 ? 20.781 0.897 -13.023 1 98.12 82 ILE A C 1
ATOM 572 O O . ILE A 1 82 ? 19.844 1.437 -13.625 1 98.12 82 ILE A O 1
ATOM 576 N N . GLY A 1 83 ? 21.547 0.107 -13.648 1 97.38 83 GLY A N 1
ATOM 577 C CA . GLY A 1 83 ? 21.469 -0.157 -15.078 1 97.38 83 GLY A CA 1
ATOM 578 C C . GLY A 1 83 ? 20.219 -0.924 -15.461 1 97.38 83 GLY A C 1
ATOM 579 O O . GLY A 1 83 ? 19.828 -0.956 -16.641 1 97.38 83 GLY A O 1
ATOM 580 N N . ASP A 1 84 ? 19.594 -1.554 -14.508 1 97.94 84 ASP A N 1
ATOM 581 C CA . ASP A 1 84 ? 18.391 -2.35 -14.758 1 97.94 84 ASP A CA 1
ATOM 582 C C . ASP A 1 84 ? 17.156 -1.465 -14.828 1 97.94 84 ASP A C 1
ATOM 584 O O . ASP A 1 84 ? 16.109 -1.892 -15.32 1 97.94 84 ASP A O 1
ATOM 588 N N . LEU A 1 85 ? 17.188 -0.238 -14.375 1 98.5 85 LEU A N 1
ATOM 589 C CA . LEU A 1 85 ? 16.016 0.603 -14.164 1 98.5 85 LEU A CA 1
ATOM 590 C C . LEU A 1 85 ? 15.453 1.104 -15.492 1 98.5 85 LEU A C 1
ATOM 592 O O . LEU A 1 85 ? 14.234 1.218 -15.656 1 98.5 85 LEU A O 1
ATOM 596 N N . ALA A 1 86 ? 16.328 1.407 -16.422 1 97.56 86 ALA A N 1
ATOM 597 C CA . ALA A 1 86 ? 15.883 1.942 -17.703 1 97.56 86 ALA A CA 1
ATOM 598 C C . ALA A 1 86 ? 16.359 1.062 -18.859 1 97.56 86 ALA A C 1
ATOM 600 O O . ALA A 1 86 ? 16.844 1.568 -19.875 1 97.56 86 ALA A O 1
ATOM 601 N N . GLY A 1 87 ? 16.281 -0.207 -18.641 1 94.06 87 GLY A N 1
ATOM 602 C CA . GLY A 1 87 ? 16.672 -1.148 -19.672 1 94.06 87 GLY A CA 1
ATOM 603 C C . GLY A 1 87 ? 15.586 -1.418 -20.703 1 94.06 87 GLY A C 1
ATOM 604 O O . GLY A 1 87 ? 14.781 -0.539 -21 1 94.06 87 GLY A O 1
ATOM 605 N N . ASP A 1 88 ? 15.648 -2.574 -21.375 1 96.62 88 ASP A N 1
ATOM 606 C CA . ASP A 1 88 ? 14.672 -2.977 -22.375 1 96.62 88 ASP A CA 1
ATOM 607 C C . ASP A 1 88 ? 13.25 -2.871 -21.828 1 96.62 88 ASP A C 1
ATOM 609 O O . ASP A 1 88 ? 13 -3.172 -20.656 1 96.62 88 ASP A O 1
ATOM 613 N N . PRO A 1 89 ? 12.375 -2.471 -22.703 1 97.56 89 PRO A N 1
ATOM 614 C CA . PRO A 1 89 ? 10.992 -2.359 -22.25 1 97.56 89 PRO A CA 1
ATOM 615 C C . PRO A 1 89 ? 10.398 -3.701 -21.812 1 97.56 89 PRO A C 1
ATOM 617 O O . PRO A 1 89 ? 10.727 -4.738 -22.406 1 97.56 89 PRO A O 1
ATOM 620 N N . PHE A 1 90 ? 9.562 -3.604 -20.844 1 98.06 90 PHE A N 1
ATOM 621 C CA . PHE A 1 90 ? 8.758 -4.766 -20.5 1 98.06 90 PHE A CA 1
ATOM 622 C C . PHE A 1 90 ? 7.629 -4.961 -21.516 1 98.06 90 PHE A C 1
ATOM 624 O O . PHE A 1 90 ? 7.109 -3.99 -22.062 1 98.06 90 PHE A O 1
ATOM 631 N N . PRO A 1 91 ? 7.23 -6.227 -21.75 1 97.94 91 PRO A N 1
ATOM 632 C CA . PRO A 1 91 ? 6.074 -6.438 -22.609 1 97.94 91 PRO A CA 1
ATOM 633 C C . PRO A 1 91 ? 4.812 -5.742 -22.094 1 97.94 91 PRO A C 1
ATOM 635 O O . PRO A 1 91 ? 4.59 -5.68 -20.891 1 97.94 91 PRO A O 1
ATOM 638 N N . GLY A 1 92 ? 4.035 -5.223 -23.016 1 97.94 92 GLY A N 1
ATOM 639 C CA . GLY A 1 92 ? 2.764 -4.609 -22.656 1 97.94 92 GLY A CA 1
ATOM 640 C C . GLY A 1 92 ? 2.891 -3.145 -22.281 1 97.94 92 GLY A C 1
ATOM 641 O O . GLY A 1 92 ? 1.908 -2.512 -21.891 1 97.94 92 GLY A O 1
ATOM 642 N N . ARG A 1 93 ? 4.062 -2.588 -22.328 1 97.06 93 ARG A N 1
ATOM 643 C CA . ARG A 1 93 ? 4.254 -1.202 -21.922 1 97.06 93 ARG A CA 1
ATOM 644 C C . ARG A 1 93 ? 4.793 -0.356 -23.062 1 97.06 93 ARG A C 1
ATOM 646 O O . ARG A 1 93 ? 5.398 0.694 -22.844 1 97.06 93 ARG A O 1
ATOM 653 N N . GLY A 1 94 ? 4.625 -0.852 -24.219 1 95.81 94 GLY A N 1
ATOM 654 C CA . GLY A 1 94 ? 5.105 -0.134 -25.391 1 95.81 94 GLY A CA 1
ATOM 655 C C . GLY A 1 94 ? 6.617 -0.03 -25.438 1 95.81 94 GLY A C 1
ATOM 656 O O . GLY A 1 94 ? 7.32 -1.032 -25.281 1 95.81 94 GLY A O 1
ATOM 657 N N . SER A 1 95 ? 7.09 1.214 -25.75 1 96.56 95 SER A N 1
ATOM 658 C CA . SER A 1 95 ? 8.531 1.421 -25.891 1 96.56 95 SER A CA 1
ATOM 659 C C . SER A 1 95 ? 9.125 2.055 -24.641 1 96.56 95 SER A C 1
ATOM 661 O O . SER A 1 95 ? 10.281 2.469 -24.625 1 96.56 95 SER A O 1
ATOM 663 N N . THR A 1 96 ? 8.328 2.137 -23.578 1 96.81 96 THR A N 1
ATOM 664 C CA . THR A 1 96 ? 8.82 2.73 -22.344 1 96.81 96 THR A CA 1
ATOM 665 C C . THR A 1 96 ? 9.961 1.899 -21.766 1 96.81 96 THR A C 1
ATOM 667 O O . THR A 1 96 ? 9.781 0.72 -21.453 1 96.81 96 THR A O 1
ATOM 670 N N . PRO A 1 97 ? 11.094 2.479 -21.516 1 97.56 97 PRO A N 1
ATOM 671 C CA . PRO A 1 97 ? 12.242 1.705 -21.047 1 97.56 97 PRO A CA 1
ATOM 672 C C . PRO A 1 97 ? 12.086 1.239 -19.594 1 97.56 97 PRO A C 1
ATOM 674 O O . PRO A 1 97 ? 11.836 2.055 -18.703 1 97.56 97 PRO A O 1
ATOM 677 N N . GLY A 1 98 ? 12.305 -0.037 -19.406 1 98.06 98 GLY A N 1
ATOM 678 C CA . GLY A 1 98 ? 12.391 -0.626 -18.078 1 98.06 98 GLY A CA 1
ATOM 679 C C . GLY A 1 98 ? 11.273 -0.177 -17.141 1 98.06 98 GLY A C 1
ATOM 680 O O . GLY A 1 98 ? 10.094 -0.289 -17.484 1 98.06 98 GLY A O 1
ATOM 681 N N . PHE A 1 99 ? 11.664 0.412 -15.984 1 98.62 99 PHE A N 1
ATOM 682 C CA . PHE A 1 99 ? 10.727 0.755 -14.922 1 98.62 99 PHE A CA 1
ATOM 683 C C . PHE A 1 99 ? 10.273 2.205 -15.047 1 98.62 99 PHE A C 1
ATOM 685 O O . PHE A 1 99 ? 9.523 2.699 -14.211 1 98.62 99 PHE A O 1
ATOM 692 N N . LEU A 1 100 ? 10.711 2.947 -16.109 1 98.5 100 LEU A N 1
ATOM 693 C CA . LEU A 1 100 ? 10.297 4.336 -16.281 1 98.5 100 LEU A CA 1
ATOM 694 C C . LEU A 1 100 ? 8.773 4.438 -16.359 1 98.5 100 LEU A C 1
ATOM 696 O O . LEU A 1 100 ? 8.125 3.613 -17 1 98.5 100 LEU A O 1
ATOM 700 N N . GLY A 1 101 ? 8.266 5.492 -15.68 1 97.5 101 GLY A N 1
ATOM 701 C CA . GLY A 1 101 ? 6.828 5.711 -15.656 1 97.5 101 GLY A CA 1
ATOM 702 C C . GLY A 1 101 ? 6.117 4.867 -14.609 1 97.5 101 GLY A C 1
ATOM 703 O O . GLY A 1 101 ? 4.957 5.121 -14.281 1 97.5 101 GLY A O 1
ATOM 704 N N . GLY A 1 102 ? 6.801 3.789 -14.086 1 98.06 102 GLY A N 1
ATOM 705 C CA . GLY A 1 102 ? 6.277 3.008 -12.984 1 98.06 102 GLY A CA 1
ATOM 706 C C . GLY A 1 102 ? 6.477 3.674 -11.633 1 98.06 102 GLY A C 1
ATOM 707 O O . GLY A 1 102 ? 6.688 4.887 -11.562 1 98.06 102 GLY A O 1
ATOM 708 N N . THR A 1 103 ? 6.379 2.932 -10.602 1 97.88 103 THR A N 1
ATOM 709 C CA . THR A 1 103 ? 6.469 3.457 -9.25 1 97.88 103 THR A CA 1
ATOM 710 C C . THR A 1 103 ? 7.879 3.283 -8.688 1 97.88 103 THR A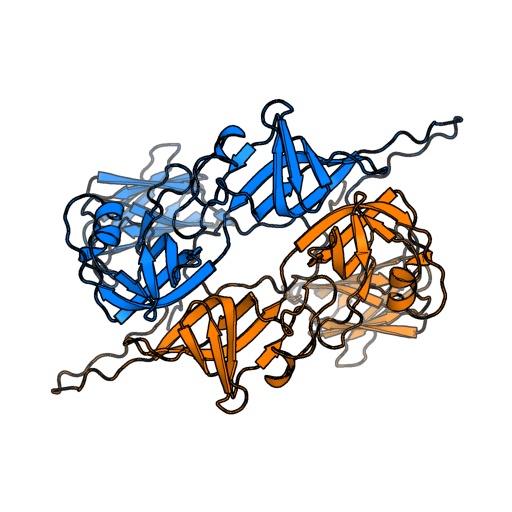 C 1
ATOM 712 O O . THR A 1 103 ? 8.469 2.207 -8.805 1 97.88 103 THR A O 1
ATOM 715 N N . ALA A 1 104 ? 8.414 4.328 -8.188 1 98.81 104 ALA A N 1
ATOM 716 C CA . ALA A 1 104 ? 9.664 4.312 -7.422 1 98.81 104 ALA A CA 1
ATOM 717 C C . ALA A 1 104 ? 9.43 4.789 -5.992 1 98.81 104 ALA A C 1
ATOM 719 O O . ALA A 1 104 ? 8.727 5.777 -5.762 1 98.81 104 ALA A O 1
ATOM 720 N N . ALA A 1 105 ? 10.008 4.047 -5.098 1 98.62 105 ALA A N 1
ATOM 721 C CA . ALA A 1 105 ? 9.828 4.379 -3.686 1 98.62 105 ALA A CA 1
ATOM 722 C C . ALA A 1 105 ? 11.172 4.395 -2.951 1 98.62 105 ALA A C 1
ATOM 724 O O . ALA A 1 105 ? 11.5 3.451 -2.227 1 98.62 105 ALA A O 1
ATOM 725 N N . PRO A 1 106 ? 11.969 5.418 -3.086 1 98.81 106 PRO A N 1
ATOM 726 C CA . PRO A 1 106 ? 13.195 5.547 -2.307 1 98.81 106 PRO A CA 1
ATOM 727 C C . PRO A 1 106 ? 12.938 5.941 -0.855 1 98.81 106 PRO A C 1
ATOM 729 O O . PRO A 1 106 ? 12.031 6.73 -0.579 1 98.81 106 PRO A O 1
ATOM 732 N N . VAL A 1 107 ? 13.75 5.398 0.018 1 98.19 107 VAL A N 1
ATOM 733 C CA . VAL A 1 107 ? 13.781 5.75 1.434 1 98.19 107 VAL A CA 1
ATOM 734 C C . VAL A 1 107 ? 15.203 6.141 1.836 1 98.19 107 VAL A C 1
ATOM 736 O O . VAL A 1 107 ? 16.172 5.441 1.5 1 98.19 107 VAL A O 1
ATOM 739 N N . GLY A 1 108 ? 15.328 7.223 2.48 1 98.25 108 GLY A N 1
ATOM 740 C CA . GLY A 1 108 ? 16.641 7.691 2.9 1 98.25 108 GLY A CA 1
ATOM 741 C C . GLY A 1 108 ? 16.594 9 3.662 1 98.25 108 GLY A C 1
ATOM 742 O O . GLY A 1 108 ? 15.773 9.164 4.574 1 98.25 108 GLY A O 1
ATOM 743 N N . THR A 1 109 ? 17.547 9.938 3.209 1 97.38 109 THR A N 1
ATOM 744 C CA . THR A 1 109 ? 17.641 11.195 3.936 1 97.38 109 THR A CA 1
ATOM 745 C C . THR A 1 109 ? 17.781 12.367 2.969 1 97.38 109 THR A C 1
ATOM 747 O O . THR A 1 109 ? 18.156 12.188 1.809 1 97.38 109 THR A O 1
ATOM 750 N N . THR A 1 110 ? 17.391 13.508 3.473 1 97.06 110 THR A N 1
ATOM 751 C CA . THR A 1 110 ? 17.625 14.781 2.801 1 97.06 110 THR A CA 1
ATOM 752 C C . THR A 1 110 ? 18 15.859 3.809 1 97.06 110 THR A C 1
ATOM 754 O O . THR A 1 110 ? 18.094 15.594 5.008 1 97.06 110 THR A O 1
ATOM 757 N N . MET A 1 111 ? 18.328 17 3.27 1 95.56 111 MET A N 1
ATOM 758 C CA . MET A 1 111 ? 18.625 18.125 4.145 1 95.56 111 MET A CA 1
ATOM 759 C C . MET A 1 111 ? 17.359 18.922 4.453 1 95.56 111 MET A C 1
ATOM 761 O O . MET A 1 111 ? 16.406 18.922 3.658 1 95.56 111 MET A O 1
ATOM 765 N N . ASP A 1 112 ? 17.391 19.594 5.562 1 92.69 112 ASP A N 1
ATOM 766 C CA . ASP A 1 112 ? 16.25 20.406 5.957 1 92.69 112 ASP A CA 1
ATOM 767 C C . ASP A 1 112 ? 16.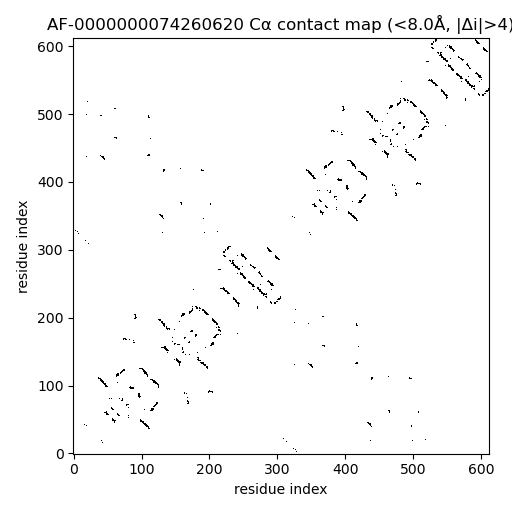031 21.562 4.992 1 92.69 112 ASP A C 1
ATOM 769 O O . ASP A 1 112 ? 14.992 22.219 5.027 1 92.69 112 ASP A O 1
ATOM 773 N N . THR A 1 113 ? 16.906 21.75 4.07 1 93.25 113 THR A N 1
ATOM 774 C CA . THR A 1 113 ? 16.781 22.781 3.033 1 93.25 113 THR A CA 1
ATOM 775 C C . THR A 1 113 ? 16.281 22.156 1.729 1 93.25 113 THR A C 1
ATOM 777 O O . THR A 1 113 ? 16.078 22.875 0.745 1 93.25 113 THR A O 1
ATOM 780 N N . GLY A 1 114 ? 16.047 20.922 1.785 1 91.88 114 GLY A N 1
ATOM 781 C CA . GLY A 1 114 ? 15.641 20.234 0.569 1 91.88 114 GLY A CA 1
ATOM 782 C C . GLY A 1 114 ? 16.828 19.812 -0.29 1 91.88 114 GLY A C 1
ATOM 783 O O . GLY A 1 114 ? 17.906 19.547 0.225 1 91.88 114 GLY A O 1
ATOM 784 N N . GLY A 1 115 ? 16.547 19.594 -1.587 1 93 115 GLY A N 1
ATOM 785 C CA . GLY A 1 115 ? 17.562 19.172 -2.533 1 93 115 GLY A CA 1
ATOM 786 C C . GLY A 1 115 ? 17.547 17.672 -2.801 1 93 115 GLY A C 1
ATOM 787 O O . GLY A 1 115 ? 16.469 17.062 -2.861 1 93 115 GLY A O 1
ATOM 788 N N . VAL A 1 116 ? 18.75 17.156 -2.945 1 96.88 116 VAL A N 1
ATOM 789 C CA . VAL A 1 116 ? 18.875 15.773 -3.381 1 96.88 116 VAL A CA 1
ATOM 790 C C . VAL A 1 116 ? 18.562 14.836 -2.219 1 96.88 116 VAL A C 1
ATOM 792 O O . VAL A 1 116 ? 19.031 15.039 -1.1 1 96.88 116 VAL A O 1
ATOM 795 N N . VAL A 1 117 ? 17.734 13.898 -2.439 1 98.25 117 VAL A N 1
ATOM 796 C CA . VAL A 1 117 ? 17.516 12.805 -1.496 1 98.25 117 VAL A CA 1
ATOM 797 C C . VAL A 1 117 ? 18.609 11.75 -1.675 1 98.25 117 VAL A C 1
ATOM 799 O O . VAL A 1 117 ? 18.891 11.328 -2.799 1 98.25 117 VAL A O 1
ATOM 802 N N . THR A 1 118 ? 19.219 11.383 -0.591 1 98.5 118 THR A N 1
ATOM 803 C CA . THR A 1 118 ? 20.125 10.25 -0.605 1 98.5 118 THR A CA 1
ATOM 804 C C . THR A 1 118 ? 19.422 8.977 -0.142 1 98.5 118 THR A C 1
ATOM 806 O O . THR A 1 118 ? 19.078 8.844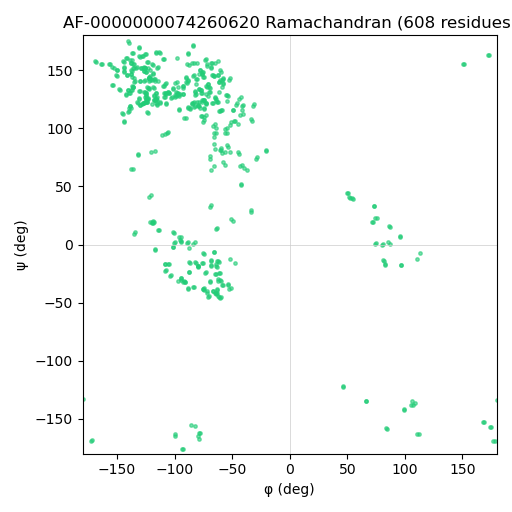 1.035 1 98.5 118 THR A O 1
ATOM 809 N N . ALA A 1 119 ? 19.344 8.023 -1.072 1 98.75 119 ALA A N 1
ATOM 810 C CA . ALA A 1 119 ? 18.547 6.84 -0.781 1 98.75 119 ALA A CA 1
ATOM 811 C C . ALA A 1 119 ? 19.406 5.73 -0.185 1 98.75 119 ALA A C 1
ATOM 813 O O . ALA A 1 119 ? 20.516 5.484 -0.647 1 98.75 119 ALA A O 1
ATOM 814 N N . ASP A 1 120 ? 18.859 5.113 0.827 1 98.25 120 ASP A N 1
ATOM 815 C CA . ASP A 1 120 ? 19.422 3.861 1.331 1 98.25 120 ASP A CA 1
ATOM 816 C C . ASP A 1 120 ? 18.828 2.662 0.59 1 98.25 120 ASP A C 1
ATOM 818 O O . ASP A 1 120 ? 19.531 1.683 0.332 1 98.25 120 ASP A O 1
ATOM 822 N N . THR A 1 121 ? 17.547 2.746 0.302 1 98.62 121 THR A N 1
ATOM 823 C CA . THR A 1 121 ? 16.844 1.706 -0.446 1 98.62 121 THR A CA 1
ATOM 824 C C . THR A 1 121 ? 15.992 2.318 -1.558 1 98.62 121 THR A C 1
ATOM 826 O O . THR A 1 121 ? 15.578 3.475 -1.464 1 98.62 121 THR A O 1
ATOM 829 N N . LEU A 1 122 ? 15.805 1.538 -2.557 1 98.81 122 LEU A N 1
ATOM 830 C CA . LEU A 1 122 ? 14.914 1.876 -3.66 1 98.81 122 LEU A CA 1
ATOM 831 C C . LEU A 1 122 ? 14.109 0.657 -4.105 1 98.81 122 LEU A C 1
ATOM 833 O O . LEU A 1 122 ? 14.688 -0.35 -4.523 1 98.81 122 LEU A O 1
ATOM 837 N N . PHE A 1 123 ? 12.875 0.767 -3.967 1 98.88 123 PHE A N 1
ATOM 838 C CA . PHE A 1 123 ? 11.945 -0.199 -4.539 1 98.88 123 PHE A CA 1
ATOM 839 C C . PHE A 1 123 ? 11.312 0.348 -5.816 1 98.88 123 PHE A C 1
ATOM 841 O O . PHE A 1 123 ? 10.938 1.519 -5.875 1 98.88 123 PHE A O 1
ATOM 848 N N . VAL A 1 124 ? 11.273 -0.513 -6.859 1 98.69 124 VAL A N 1
ATOM 849 C CA . VAL A 1 124 ? 10.641 -0.083 -8.102 1 98.69 124 VAL A CA 1
ATOM 850 C C . VAL A 1 124 ? 9.75 -1.2 -8.648 1 98.69 124 VAL A C 1
ATOM 852 O O . VAL A 1 124 ? 10.039 -2.383 -8.445 1 98.69 124 VAL A O 1
ATOM 855 N N . GLU A 1 125 ? 8.742 -0.773 -9.367 1 98.12 125 GLU A N 1
ATOM 856 C CA . GLU A 1 125 ? 7.891 -1.688 -10.125 1 98.12 125 GLU A CA 1
ATOM 857 C C . GLU A 1 125 ? 7.199 -0.97 -11.281 1 98.12 125 GLU A C 1
ATOM 859 O O . GLU A 1 125 ? 7.027 0.25 -11.25 1 98.12 125 GLU A O 1
ATOM 864 N N . PRO A 1 126 ? 6.816 -1.71 -12.32 1 98 126 PRO A N 1
ATOM 865 C CA . PRO A 1 126 ? 6.117 -1.064 -13.43 1 98 126 PRO A CA 1
ATOM 866 C C . PRO A 1 126 ? 4.738 -0.54 -13.039 1 98 126 PRO A C 1
ATOM 868 O O . PRO A 1 126 ? 4.305 0.502 -13.539 1 98 126 PRO A O 1
ATOM 871 N N . ALA A 1 127 ? 4.07 -1.311 -12.258 1 96.44 127 ALA A N 1
ATOM 872 C CA . ALA A 1 127 ? 2.777 -1.012 -11.648 1 96.44 127 ALA A CA 1
ATOM 873 C C . ALA A 1 127 ? 2.422 -2.041 -10.578 1 96.44 127 ALA A C 1
ATOM 8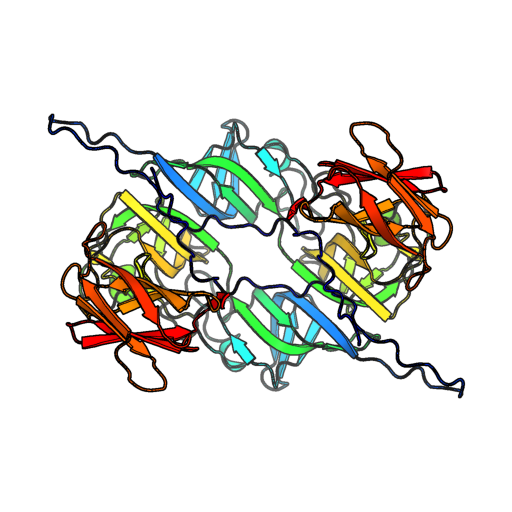75 O O . ALA A 1 127 ? 3.006 -3.127 -10.539 1 96.44 127 ALA A O 1
ATOM 876 N N . GLU A 1 128 ? 1.567 -1.666 -9.688 1 95.62 128 GLU A N 1
ATOM 877 C CA . GLU A 1 128 ? 1.05 -2.594 -8.688 1 95.62 128 GLU A CA 1
ATOM 878 C C . GLU A 1 128 ? -0.392 -2.988 -8.992 1 95.62 128 GLU A C 1
ATOM 880 O O . GLU A 1 128 ? -1.326 -2.262 -8.648 1 95.62 128 GLU A O 1
ATOM 885 N N . ASN A 1 129 ? -0.482 -4.078 -9.633 1 97.94 129 ASN A N 1
ATOM 886 C CA . ASN A 1 129 ? -1.811 -4.598 -9.945 1 97.94 129 ASN A CA 1
ATOM 887 C C . ASN A 1 129 ? -2.023 -5.988 -9.359 1 97.94 129 ASN A C 1
ATOM 889 O O . ASN A 1 129 ? -1.11 -6.816 -9.367 1 97.94 129 ASN A O 1
ATOM 893 N N . VAL A 1 130 ? -3.229 -6.203 -8.883 1 98.44 130 VAL A N 1
ATOM 894 C CA . VAL A 1 130 ? -3.547 -7.449 -8.188 1 98.44 130 VAL A CA 1
ATOM 895 C C . VAL A 1 130 ? -4.91 -7.961 -8.656 1 98.44 130 VAL A C 1
ATOM 897 O O . VAL A 1 130 ? -5.852 -7.184 -8.805 1 98.44 130 VAL A O 1
ATOM 900 N N . ILE A 1 131 ? -4.996 -9.25 -8.898 1 98.44 131 ILE A N 1
ATOM 901 C CA . ILE A 1 131 ? -6.266 -9.945 -9.086 1 98.44 131 ILE A CA 1
ATOM 902 C C . ILE A 1 131 ? -6.363 -11.117 -8.117 1 98.44 131 ILE A C 1
ATOM 904 O O . ILE A 1 131 ? -5.5 -12 -8.109 1 98.44 131 ILE A O 1
ATOM 908 N N . VAL A 1 132 ? -7.359 -11.117 -7.332 1 97.81 132 VAL A N 1
ATOM 909 C CA . VAL A 1 132 ? -7.777 -12.281 -6.559 1 97.81 132 VAL A CA 1
ATOM 910 C C . VAL A 1 132 ? -9.133 -12.781 -7.066 1 97.81 132 VAL A C 1
ATOM 912 O O . VAL A 1 132 ? -10.102 -12.023 -7.109 1 97.81 132 VAL A O 1
ATOM 915 N N . GLY A 1 133 ? -9.156 -13.953 -7.449 1 97.62 133 GLY A N 1
ATOM 916 C CA . GLY A 1 133 ? -10.383 -14.516 -7.98 1 97.62 133 GLY A CA 1
ATOM 917 C C . GLY A 1 133 ? -10.203 -15.922 -8.531 1 97.62 133 GLY A C 1
ATOM 918 O O . GLY A 1 133 ? -9.289 -16.641 -8.125 1 97.62 133 GLY A O 1
ATOM 919 N N . ALA A 1 134 ? -11.102 -16.328 -9.43 1 97.06 134 ALA A N 1
ATOM 920 C CA . ALA A 1 134 ? -11.141 -17.703 -9.938 1 97.06 134 ALA A CA 1
ATOM 921 C C . ALA A 1 134 ? -10.234 -17.859 -11.156 1 97.06 134 ALA A C 1
ATOM 923 O O . ALA A 1 134 ? -10.211 -16.984 -12.039 1 97.06 134 ALA A O 1
ATOM 924 N N . VAL A 1 135 ? -9.57 -18.984 -11.195 1 97.56 135 VAL A N 1
ATOM 925 C CA . VAL A 1 135 ? -8.992 -19.391 -12.477 1 97.56 135 VAL A CA 1
ATOM 926 C C . VAL A 1 135 ? -10.102 -19.719 -13.469 1 97.56 135 VAL A C 1
ATOM 928 O O . VAL A 1 135 ? -10.898 -20.625 -13.227 1 97.56 135 VAL A O 1
ATOM 931 N N . THR A 1 136 ? -10.086 -19.016 -14.57 1 98 136 THR A N 1
ATOM 932 C CA . THR A 1 136 ? -11.227 -19.141 -15.461 1 98 136 THR A CA 1
ATOM 933 C C . THR A 1 136 ? -10.844 -19.922 -16.719 1 98 136 THR A C 1
ATOM 935 O O . THR A 1 136 ? -11.719 -20.422 -17.438 1 98 136 THR A O 1
ATOM 938 N N . GLU A 1 137 ? -9.586 -19.953 -17.031 1 97.62 137 GLU A N 1
ATOM 939 C CA . GLU A 1 137 ? -9.078 -20.75 -18.141 1 97.62 137 GLU A CA 1
ATOM 940 C C . GLU A 1 137 ? -7.668 -21.25 -17.875 1 97.62 137 GLU A C 1
ATOM 942 O O . GLU A 1 137 ? -6.82 -20.5 -17.375 1 97.62 137 GLU A O 1
ATOM 947 N N . ASN A 1 138 ? -7.445 -22.516 -18.141 1 98 138 ASN A N 1
ATOM 948 C CA . ASN A 1 138 ? -6.094 -23.062 -18.078 1 98 138 ASN A CA 1
ATOM 949 C C . ASN A 1 138 ? -5.875 -24.109 -19.156 1 98 138 ASN A C 1
ATOM 951 O O . ASN A 1 138 ? -6.324 -25.25 -19.016 1 98 138 ASN A O 1
ATOM 955 N N . THR A 1 139 ? -5.16 -23.734 -20.141 1 97.5 139 THR A N 1
ATOM 956 C CA . THR A 1 139 ? -4.805 -24.672 -21.203 1 97.5 139 THR A CA 1
ATOM 957 C C . THR A 1 139 ? -3.289 -24.859 -21.266 1 97.5 139 THR A C 1
ATOM 959 O O . THR A 1 139 ? -2.752 -25.219 -22.312 1 97.5 139 THR A O 1
ATOM 962 N N . THR A 1 140 ? -2.627 -24.516 -20.188 1 95.38 140 THR A N 1
ATOM 963 C CA . THR A 1 140 ? -1.175 -24.641 -20.141 1 95.38 140 THR A CA 1
ATOM 964 C C . THR A 1 140 ? -0.766 -26.109 -20.141 1 95.38 140 THR A C 1
ATOM 966 O O . THR A 1 140 ? -1.533 -26.969 -19.703 1 95.38 140 THR A O 1
ATOM 969 N N . GLU A 1 141 ? 0.486 -26.359 -20.672 1 89.94 141 GLU A N 1
ATOM 970 C CA . GLU A 1 141 ? 1.037 -27.719 -20.688 1 89.94 141 GLU A CA 1
ATOM 971 C C . GLU A 1 141 ? 2.361 -27.781 -19.922 1 89.94 141 GLU A C 1
ATOM 973 O O . GLU A 1 141 ? 3.096 -26.797 -19.875 1 89.94 141 GLU A O 1
ATOM 978 N N . THR A 1 142 ? 2.494 -28.859 -19.328 1 74.94 142 THR A N 1
ATOM 979 C CA . THR A 1 142 ? 3.721 -29.094 -18.562 1 74.94 142 THR A CA 1
ATOM 980 C C . THR A 1 142 ? 4.918 -29.219 -19.5 1 74.94 142 THR A C 1
ATOM 982 O O . THR A 1 142 ? 5.227 -30.312 -19.984 1 74.94 142 THR A O 1
ATOM 985 N N . ASN A 1 143 ? 5.223 -28.281 -20.141 1 69.19 143 ASN A N 1
ATOM 986 C CA . ASN A 1 143 ? 6.402 -28.328 -21 1 69.19 143 ASN A CA 1
ATOM 987 C C . ASN A 1 143 ? 7.457 -27.328 -20.562 1 69.19 143 ASN A C 1
ATOM 989 O O . ASN A 1 143 ? 7.43 -26.172 -20.984 1 69.19 143 ASN A O 1
ATOM 993 N N . GLY A 1 144 ? 8.219 -27.703 -19.547 1 79.94 144 GLY A N 1
ATOM 994 C CA . GLY A 1 144 ? 9.281 -26.797 -19.141 1 79.94 144 GLY A CA 1
ATOM 995 C C . GLY A 1 144 ? 8.984 -26.062 -17.859 1 79.94 144 GLY A C 1
ATOM 996 O O . GLY A 1 144 ? 8.461 -26.656 -16.906 1 79.94 144 GLY A O 1
ATOM 997 N N . SER A 1 145 ? 9.352 -24.734 -17.906 1 89.44 145 SER A N 1
ATOM 998 C CA . SER A 1 145 ? 9.141 -23.922 -16.719 1 89.44 145 SER A CA 1
ATOM 999 C C . SER A 1 145 ? 7.707 -23.406 -16.656 1 89.44 145 SER A C 1
ATOM 1001 O O . SER A 1 145 ? 7.004 -23.375 -17.656 1 89.44 145 SER A O 1
ATOM 1003 N N . ASN A 1 146 ? 7.273 -23.109 -15.516 1 93.31 146 ASN A N 1
ATOM 1004 C CA . ASN A 1 146 ? 5.98 -22.453 -15.359 1 93.31 146 ASN A CA 1
ATOM 1005 C C . ASN A 1 146 ? 5.887 -21.203 -16.234 1 93.31 146 ASN A C 1
ATOM 1007 O O . ASN A 1 146 ? 4.828 -20.906 -16.781 1 93.31 146 ASN A O 1
ATOM 1011 N N . GLU A 1 147 ? 6.969 -20.531 -16.312 1 93.62 147 GLU A N 1
ATOM 1012 C CA . GLU A 1 147 ? 7.023 -19.344 -17.141 1 93.62 147 GLU A CA 1
ATOM 1013 C C . GLU A 1 147 ? 6.723 -19.656 -18.609 1 93.62 147 GLU A C 1
ATOM 1015 O O . GLU A 1 147 ? 5.918 -18.984 -19.234 1 93.62 147 GLU A O 1
ATOM 1020 N N . ASP A 1 148 ? 7.324 -20.672 -19.062 1 94.06 148 ASP A N 1
ATOM 1021 C CA . ASP A 1 148 ? 7.07 -21.094 -20.438 1 94.06 148 ASP A CA 1
ATOM 1022 C C . ASP A 1 148 ? 5.625 -21.547 -20.609 1 94.06 148 ASP A C 1
ATOM 1024 O O . ASP A 1 148 ? 4.98 -21.203 -21.609 1 94.06 148 ASP A O 1
ATOM 1028 N N . ALA A 1 149 ? 5.168 -22.25 -19.656 1 93.94 149 ALA A N 1
ATOM 1029 C CA . ALA A 1 149 ? 3.82 -22.812 -19.75 1 93.94 149 ALA A CA 1
ATOM 1030 C C . ALA A 1 149 ? 2.77 -21.719 -19.844 1 93.94 149 ALA A C 1
ATOM 1032 O O . ALA A 1 149 ? 1.873 -21.766 -20.688 1 93.94 149 ALA A O 1
ATOM 1033 N N . ILE A 1 150 ? 2.908 -20.734 -19.047 1 95.44 150 ILE A N 1
ATOM 1034 C CA . ILE A 1 150 ? 1.931 -19.656 -18.969 1 95.44 150 ILE A CA 1
ATOM 1035 C C . ILE A 1 150 ? 1.983 -18.828 -20.25 1 95.44 150 ILE A C 1
ATOM 1037 O O . ILE A 1 150 ? 0.954 -18.344 -20.734 1 95.44 150 ILE A O 1
ATOM 1041 N N . ASN A 1 151 ? 3.096 -18.703 -20.875 1 96.06 151 ASN A N 1
ATOM 1042 C CA . ASN A 1 151 ? 3.256 -17.844 -22.047 1 96.06 151 ASN A CA 1
ATOM 1043 C C . ASN A 1 151 ? 2.91 -18.594 -23.328 1 96.06 151 ASN A C 1
ATOM 1045 O O . ASN A 1 151 ? 2.562 -17.984 -24.344 1 96.06 151 ASN A O 1
ATOM 1049 N N . GLU A 1 152 ? 3.008 -19.875 -23.281 1 94.69 152 GLU A N 1
ATOM 1050 C CA . GLU A 1 152 ? 2.707 -20.672 -24.469 1 94.69 152 GLU A CA 1
ATOM 1051 C C . GLU A 1 152 ? 1.243 -21.094 -24.5 1 94.69 152 GLU A C 1
ATOM 1053 O O . GLU A 1 152 ? 0.65 -21.25 -25.562 1 94.69 152 GLU A O 1
ATOM 1058 N N . GLY A 1 153 ? 0.721 -21.297 -23.344 1 96 153 GLY A N 1
ATOM 1059 C CA . GLY A 1 153 ? -0.69 -21.625 -23.219 1 96 153 GLY A CA 1
ATOM 1060 C C . GLY A 1 153 ? -1.55 -20.438 -22.844 1 96 153 GLY A C 1
ATOM 1061 O O . GLY A 1 153 ? -1.195 -19.297 -23.141 1 96 153 GLY A O 1
ATOM 1062 N N . THR A 1 154 ? -2.758 -20.812 -22.422 1 97.62 154 THR A N 1
ATOM 1063 C CA . THR A 1 154 ? -3.646 -19.797 -21.891 1 97.62 154 THR A CA 1
ATOM 1064 C C . THR A 1 154 ? -3.926 -20.047 -20.406 1 97.62 154 THR A C 1
ATOM 1066 O O . THR A 1 154 ? -4.273 -21.172 -20.016 1 97.62 154 THR A O 1
ATOM 1069 N N . PHE A 1 155 ? -3.666 -19.109 -19.625 1 98.06 155 PHE A N 1
ATOM 1070 C CA . PHE A 1 155 ? -4.004 -19.062 -18.203 1 98.06 155 PHE A CA 1
ATOM 1071 C C . PHE A 1 155 ? -4.695 -17.75 -17.859 1 98.06 155 PHE A C 1
ATOM 1073 O O . PHE A 1 155 ? -4.156 -16.672 -18.109 1 98.06 155 PHE A O 1
ATOM 1080 N N . ALA A 1 156 ? -5.902 -17.828 -17.375 1 98.56 156 ALA A N 1
ATOM 1081 C CA . ALA A 1 156 ? -6.66 -16.609 -17.078 1 98.56 156 ALA A CA 1
ATOM 1082 C C . ALA A 1 156 ? -7.246 -16.672 -15.664 1 98.56 156 ALA A C 1
ATOM 1084 O O . ALA A 1 156 ? -7.688 -17.719 -15.211 1 98.56 156 ALA A O 1
ATOM 1085 N N . VAL A 1 157 ? -7.23 -15.602 -15 1 98.38 157 VAL A N 1
ATOM 1086 C CA . VAL A 1 157 ? -7.883 -15.383 -13.711 1 98.38 157 VAL A CA 1
ATOM 1087 C C . VAL A 1 157 ? -8.93 -14.281 -13.836 1 98.38 157 VAL A C 1
ATOM 1089 O O . VAL A 1 157 ? -8.633 -13.188 -14.32 1 98.38 157 VAL A O 1
ATOM 1092 N N . GLN A 1 158 ? -10.102 -14.602 -13.477 1 97.75 158 GLN A N 1
ATOM 1093 C CA . GLN A 1 158 ? -11.219 -13.68 -13.625 1 97.75 158 GLN A CA 1
ATOM 1094 C C . GLN A 1 158 ? -11.289 -13.125 -15.047 1 97.75 158 GLN A C 1
ATOM 1096 O O . GLN A 1 158 ? -11.375 -11.906 -15.242 1 97.75 158 GLN A O 1
ATOM 1101 N N . ASP A 1 159 ? -11.055 -13.977 -16 1 96 159 ASP A N 1
ATOM 1102 C CA . ASP A 1 159 ? -11.219 -13.742 -17.438 1 96 159 ASP A CA 1
ATOM 1103 C C . ASP A 1 159 ? -10.102 -12.844 -17.969 1 96 159 ASP A C 1
ATOM 1105 O O . ASP A 1 159 ? -10.109 -12.492 -19.156 1 96 159 ASP A O 1
ATOM 1109 N N . THR A 1 160 ? -9.203 -12.438 -17.141 1 98 160 THR A N 1
ATOM 1110 C CA . THR A 1 160 ? -8.031 -11.695 -17.594 1 98 160 THR A CA 1
ATOM 1111 C C . THR A 1 160 ? -6.867 -12.633 -17.875 1 98 160 THR A C 1
ATOM 1113 O O . THR A 1 160 ? -6.504 -13.461 -17.031 1 98 160 THR A O 1
ATOM 1116 N N . VAL A 1 161 ? -6.301 -12.492 -18.984 1 98.44 161 VAL A N 1
ATOM 1117 C CA . VAL A 1 161 ? -5.188 -13.352 -19.391 1 98.44 161 VAL A CA 1
ATOM 1118 C C . VAL A 1 161 ? -3.939 -12.977 -18.594 1 98.44 161 VAL A C 1
ATOM 1120 O O . VAL A 1 161 ? -3.625 -11.797 -18.422 1 98.44 161 VAL A O 1
ATOM 1123 N N . ILE A 1 162 ? -3.262 -14.055 -18.141 1 98.62 162 ILE A N 1
ATOM 1124 C CA . ILE A 1 162 ? -2.029 -13.898 -17.375 1 98.62 162 ILE A CA 1
ATOM 1125 C C . ILE A 1 162 ? -0.837 -14.336 -18.219 1 98.62 162 ILE A C 1
ATOM 1127 O O . ILE A 1 162 ? -0.873 -15.391 -18.859 1 98.62 162 ILE A O 1
ATOM 1131 N N . ARG A 1 163 ? 0.131 -13.516 -18.266 1 98.56 163 ARG A N 1
ATOM 1132 C CA . ARG A 1 163 ? 1.429 -13.836 -18.844 1 98.56 163 ARG A CA 1
ATOM 1133 C C . ARG A 1 163 ? 2.564 -13.453 -17.906 1 98.56 163 ARG A C 1
ATOM 1135 O O . ARG A 1 163 ? 2.326 -12.875 -16.844 1 98.56 163 ARG A O 1
ATOM 1142 N N . THR A 1 164 ? 3.738 -13.852 -18.203 1 98 164 THR A N 1
ATOM 1143 C CA . THR A 1 164 ? 4.93 -13.383 -17.5 1 98 164 THR A CA 1
ATOM 1144 C C . THR A 1 164 ? 5.77 -12.484 -18.406 1 98 164 THR A C 1
ATOM 1146 O O . THR A 1 164 ? 5.68 -12.57 -19.625 1 98 164 THR A O 1
ATOM 1149 N N . ALA A 1 165 ? 6.586 -11.711 -17.797 1 96.75 165 ALA A N 1
ATOM 1150 C CA . ALA A 1 165 ? 7.434 -10.812 -18.578 1 96.75 165 ALA A CA 1
ATOM 1151 C C . ALA A 1 165 ? 8.641 -11.547 -19.156 1 96.75 165 ALA A C 1
ATOM 1153 O O . ALA A 1 165 ? 9.289 -11.062 -20.078 1 96.75 165 ALA A O 1
ATOM 1154 N N . GLN A 1 166 ? 8.961 -12.68 -18.609 1 95.31 166 GLN A N 1
ATOM 1155 C CA . GLN A 1 166 ? 10.18 -13.414 -18.938 1 95.31 166 GLN A CA 1
ATOM 1156 C C . GLN A 1 166 ? 11.406 -12.5 -18.875 1 95.31 166 GLN A C 1
ATOM 1158 O O . GLN A 1 166 ? 12.219 -12.477 -19.797 1 95.31 166 GLN A O 1
ATOM 1163 N N . ASP A 1 167 ? 11.531 -11.75 -17.953 1 97.31 167 ASP A N 1
ATOM 1164 C CA . ASP A 1 167 ? 12.57 -10.75 -17.719 1 97.31 167 ASP A CA 1
ATOM 1165 C C . ASP A 1 167 ? 13.25 -10.969 -16.359 1 97.31 167 ASP A C 1
ATOM 1167 O O . ASP A 1 167 ? 12.57 -11.086 -15.344 1 97.31 167 ASP A O 1
ATOM 1171 N N . PRO A 1 168 ? 14.57 -11.039 -16.375 1 97.25 168 PRO A N 1
ATOM 1172 C CA . PRO A 1 168 ? 15.273 -11.312 -15.109 1 97.25 168 PRO A CA 1
ATOM 1173 C C . PRO A 1 168 ? 15.055 -10.227 -14.062 1 97.25 168 PRO A C 1
ATOM 1175 O O . PRO A 1 168 ? 15.367 -10.43 -12.883 1 97.25 168 PRO A O 1
ATOM 1178 N N . ARG A 1 169 ? 14.555 -9.109 -14.492 1 98 169 ARG A N 1
ATOM 1179 C CA . ARG A 1 169 ? 14.297 -8.031 -13.547 1 98 169 ARG A CA 1
ATOM 1180 C C . ARG A 1 169 ? 12.992 -8.266 -12.789 1 98 169 ARG A C 1
ATOM 1182 O O . ARG A 1 169 ? 12.75 -7.641 -11.75 1 98 169 ARG A O 1
ATOM 1189 N N . LEU A 1 170 ? 12.117 -9.109 -13.281 1 98 170 LEU A N 1
ATOM 1190 C CA . LEU A 1 170 ? 10.844 -9.484 -12.68 1 98 170 LEU A CA 1
ATOM 1191 C C . LEU A 1 170 ? 10.609 -10.992 -12.805 1 98 170 LEU A C 1
ATOM 1193 O O . LEU A 1 170 ? 9.633 -11.422 -13.414 1 98 170 LEU A O 1
ATOM 1197 N N . PRO A 1 171 ? 11.422 -11.734 -12.164 1 97.31 171 PRO A N 1
ATOM 1198 C CA . PRO A 1 171 ? 11.219 -13.18 -12.273 1 97.31 171 PRO A CA 1
ATOM 1199 C C . PRO A 1 171 ? 9.852 -13.617 -11.758 1 97.31 171 PRO A C 1
ATOM 1201 O O . PRO A 1 171 ? 9.336 -13.039 -10.797 1 97.31 171 PRO A O 1
ATOM 1204 N N . PHE A 1 172 ? 9.367 -14.703 -12.375 1 96.94 172 PHE A N 1
ATOM 1205 C CA . PHE A 1 172 ? 8.039 -15.227 -12.078 1 96.94 172 PHE A CA 1
ATOM 1206 C C . PHE A 1 172 ? 8.133 -16.422 -11.125 1 96.94 172 PHE A C 1
ATOM 1208 O O . PHE A 1 172 ? 9.031 -17.25 -11.242 1 96.94 172 PHE A O 1
ATOM 1215 N N . SER A 1 173 ? 7.129 -16.391 -10.148 1 94.75 173 SER A N 1
ATOM 1216 C CA . SER A 1 173 ? 6.965 -17.547 -9.273 1 94.75 173 SER A CA 1
ATOM 1217 C C . SER A 1 173 ? 5.496 -17.938 -9.148 1 94.75 173 SER A C 1
ATOM 1219 O O . SER A 1 173 ? 4.617 -17.078 -9.07 1 94.75 173 SER A O 1
ATOM 1221 N N . ALA A 1 174 ? 5.301 -19.203 -9.133 1 94.56 174 ALA A N 1
ATOM 1222 C CA . ALA A 1 174 ? 3.9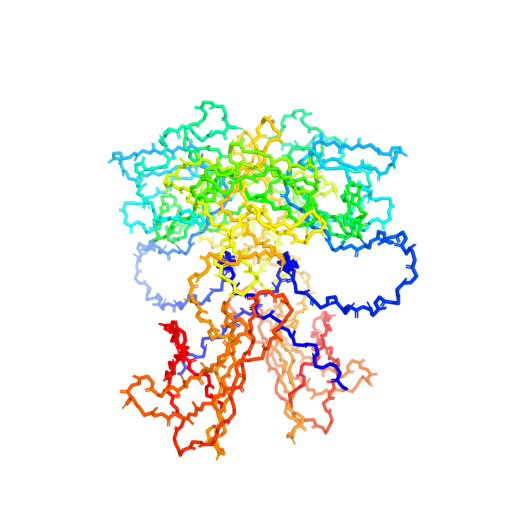82 -19.781 -8.898 1 94.56 174 ALA A CA 1
ATOM 1223 C C . ALA A 1 174 ? 4.02 -20.766 -7.734 1 94.56 174 ALA A C 1
ATOM 1225 O O . ALA A 1 174 ? 4.789 -21.734 -7.754 1 94.56 174 ALA A O 1
ATOM 1226 N N . VAL A 1 175 ? 3.123 -20.484 -6.773 1 91.06 175 VAL A N 1
ATOM 1227 C CA . VAL A 1 175 ? 3.17 -21.312 -5.578 1 91.06 175 VAL A CA 1
ATOM 1228 C C . VAL A 1 175 ? 1.752 -21.594 -5.086 1 91.06 175 VAL A C 1
ATOM 1230 O O . VAL A 1 175 ? 0.811 -20.891 -5.453 1 91.06 175 VAL A O 1
ATOM 1233 N N . VAL A 1 176 ? 1.634 -22.625 -4.277 1 87.06 176 VAL A N 1
ATOM 1234 C CA . VAL A 1 176 ? 0.413 -22.828 -3.504 1 87.06 176 VAL A CA 1
ATOM 1235 C C . VAL A 1 176 ? 0.485 -22 -2.215 1 87.06 176 VAL A C 1
ATOM 1237 O O . VAL A 1 176 ? 1.536 -21.453 -1.88 1 87.06 176 VAL A O 1
ATOM 1240 N N . GLU A 1 177 ? -0.546 -21.922 -1.526 1 79.19 177 GLU A N 1
ATOM 1241 C CA . GLU A 1 177 ? -0.664 -21.094 -0.325 1 79.19 177 GLU A CA 1
ATOM 1242 C C . GLU A 1 177 ? 0.448 -21.406 0.671 1 79.19 177 GLU A C 1
ATOM 1244 O O . GLU A 1 177 ? 0.957 -20.516 1.348 1 79.19 177 GLU A O 1
ATOM 1249 N N . ALA A 1 178 ? 0.799 -22.625 0.664 1 75.19 178 ALA A N 1
ATOM 1250 C CA . ALA A 1 178 ? 1.814 -23.062 1.614 1 75.19 178 ALA A CA 1
ATOM 1251 C C . ALA A 1 178 ? 3.205 -22.609 1.187 1 75.19 178 ALA A C 1
ATOM 1253 O O . ALA A 1 178 ? 4.18 -22.781 1.924 1 75.19 178 ALA A O 1
ATOM 1254 N N . GLY A 1 179 ? 3.275 -22.031 -0.042 1 82.31 179 GLY A N 1
ATOM 1255 C CA . GLY A 1 179 ? 4.539 -21.469 -0.487 1 82.31 179 GLY A CA 1
ATOM 1256 C C . GLY A 1 179 ? 5.352 -22.422 -1.345 1 82.31 179 GLY A C 1
ATOM 1257 O O . GLY A 1 179 ? 6.492 -22.109 -1.703 1 82.31 179 GLY A O 1
ATOM 1258 N N . PHE A 1 180 ? 4.77 -23.562 -1.693 1 83.38 180 PHE A N 1
ATOM 1259 C CA . PHE A 1 180 ? 5.48 -24.531 -2.525 1 83.38 180 PHE A CA 1
ATOM 1260 C C . PHE A 1 180 ? 5.219 -24.266 -4.004 1 83.38 180 PHE A C 1
ATOM 1262 O O . PHE A 1 180 ? 4.09 -23.953 -4.391 1 83.38 180 PHE A O 1
ATOM 1269 N N . THR A 1 181 ? 6.324 -24.516 -4.742 1 88.38 181 THR A N 1
ATOM 1270 C CA . THR A 1 181 ? 6.176 -24.312 -6.18 1 88.38 181 THR A CA 1
ATOM 1271 C C . THR A 1 181 ? 5.113 -25.25 -6.746 1 88.38 181 THR A C 1
ATOM 1273 O O . THR A 1 181 ? 5.055 -26.438 -6.379 1 88.38 181 THR A O 1
ATOM 1276 N N . VAL A 1 182 ? 4.316 -24.703 -7.668 1 89.62 182 VAL A N 1
ATOM 1277 C CA . VAL A 1 182 ? 3.215 -25.453 -8.258 1 89.62 182 VAL A CA 1
ATOM 1278 C C . VAL A 1 182 ? 3.414 -25.562 -9.766 1 89.62 182 VAL A C 1
ATOM 1280 O O . VAL A 1 182 ? 3.928 -24.641 -10.398 1 89.62 182 VAL A O 1
ATOM 1283 N N . ASP A 1 183 ? 3.061 -26.719 -10.242 1 90.62 183 ASP A N 1
ATOM 1284 C CA . ASP A 1 183 ? 2.941 -26.844 -11.695 1 90.62 183 ASP A CA 1
ATOM 1285 C C . ASP A 1 183 ? 1.652 -26.203 -12.203 1 90.62 183 ASP A C 1
ATOM 1287 O O . ASP A 1 183 ? 0.561 -26.734 -11.992 1 90.62 183 ASP A O 1
ATOM 1291 N N . VAL A 1 184 ? 1.793 -25.125 -12.906 1 94.94 184 VAL A N 1
ATOM 1292 C CA . VAL A 1 184 ? 0.634 -24.312 -13.258 1 94.94 184 VAL A CA 1
ATOM 1293 C C . VAL A 1 184 ? -0.302 -25.109 -14.164 1 94.94 184 VAL A C 1
ATOM 1295 O O . VAL A 1 184 ? -1.506 -24.844 -14.211 1 94.94 184 VAL A O 1
ATOM 1298 N N . SER A 1 185 ? 0.199 -26.062 -14.875 1 94.31 185 SER A N 1
ATOM 1299 C CA . SER A 1 185 ? -0.625 -26.844 -15.797 1 94.31 185 SER A CA 1
ATOM 1300 C C . SER A 1 185 ? -1.619 -27.719 -15.047 1 94.31 185 SER A C 1
ATOM 1302 O O . SER A 1 185 ? -2.578 -28.234 -15.633 1 94.31 185 SER A O 1
ATOM 1304 N N . THR A 1 186 ? -1.406 -27.844 -13.789 1 92.25 186 THR A N 1
ATOM 1305 C CA . THR A 1 186 ? -2.25 -28.734 -13.008 1 92.25 186 THR A CA 1
ATOM 1306 C C . THR A 1 186 ? -3.305 -27.953 -12.234 1 92.25 186 THR A C 1
ATOM 1308 O O . THR A 1 186 ? -4.148 -28.531 -11.555 1 92.25 186 THR A O 1
ATOM 1311 N N . VAL A 1 187 ? -3.297 -26.703 -12.312 1 93.94 187 VAL A N 1
ATOM 1312 C CA . VAL A 1 187 ? -4.25 -25.859 -11.594 1 93.94 187 VAL A CA 1
ATOM 1313 C C . VAL A 1 187 ? -5.629 -25.969 -12.242 1 93.94 187 VAL A C 1
ATOM 1315 O O . VAL A 1 187 ? -5.789 -25.656 -13.422 1 93.94 187 VAL A O 1
ATOM 1318 N N . PRO A 1 188 ? -6.586 -26.391 -11.492 1 94.44 188 PRO A N 1
ATOM 1319 C CA . PRO A 1 188 ? -7.898 -26.531 -12.125 1 94.44 188 PRO A CA 1
ATOM 1320 C C . PRO A 1 188 ? -8.625 -25.203 -12.297 1 94.44 188 PRO A C 1
ATOM 1322 O O . PRO A 1 188 ? -8.438 -24.281 -11.492 1 94.44 188 PRO A O 1
ATOM 1325 N N . GLU A 1 189 ? -9.422 -25.125 -13.312 1 95.5 189 GLU A N 1
ATOM 1326 C CA . GLU A 1 189 ? -10.359 -24.016 -13.414 1 95.5 189 GLU A CA 1
ATOM 1327 C C . GLU A 1 189 ? -11.305 -23.969 -12.219 1 95.5 189 GLU A C 1
ATOM 1329 O O . GLU A 1 189 ? -11.695 -25.016 -11.703 1 95.5 189 GLU A O 1
ATOM 1334 N N . GLY A 1 190 ? -11.586 -22.781 -11.781 1 95.25 190 GLY A N 1
ATOM 1335 C CA . GLY A 1 190 ? -12.445 -22.609 -10.625 1 95.25 190 GLY A CA 1
ATOM 1336 C C . GLY A 1 190 ? -11.672 -22.422 -9.328 1 95.25 190 GLY A C 1
ATOM 1337 O O . GLY A 1 190 ? -12.227 -21.938 -8.336 1 95.25 190 GLY A O 1
ATOM 1338 N N . SER A 1 191 ? -10.406 -22.797 -9.352 1 92.31 191 SER A N 1
ATOM 1339 C CA . SER A 1 191 ? -9.555 -22.609 -8.18 1 92.31 191 SER A CA 1
ATOM 1340 C C . SER A 1 191 ? -9.344 -21.125 -7.895 1 92.31 191 SER A C 1
ATOM 1342 O O . SER A 1 191 ? -9.234 -20.312 -8.82 1 92.31 191 SER A O 1
ATOM 1344 N N . LEU A 1 192 ? -9.266 -20.828 -6.609 1 94.88 192 LEU A N 1
ATOM 1345 C CA . LEU A 1 192 ? -8.914 -19.469 -6.211 1 94.88 192 LEU A CA 1
ATOM 1346 C C . LEU A 1 192 ? -7.449 -19.172 -6.508 1 94.88 192 LEU A C 1
ATOM 1348 O O . LEU A 1 192 ? -6.582 -20 -6.254 1 94.88 192 LEU A O 1
ATOM 1352 N N . ALA A 1 193 ? -7.227 -17.969 -7.023 1 97.19 193 ALA A N 1
ATOM 1353 C CA . ALA A 1 193 ? -5.871 -17.547 -7.344 1 97.19 193 ALA A CA 1
ATOM 1354 C C . ALA A 1 193 ? -5.664 -16.062 -7 1 97.19 193 ALA A C 1
ATOM 1356 O O . ALA A 1 193 ? -6.602 -15.273 -7.07 1 97.19 193 ALA A O 1
ATOM 1357 N N . GLU A 1 194 ? -4.516 -15.789 -6.602 1 96.94 194 GLU A N 1
ATOM 1358 C CA . GLU A 1 194 ? -4.004 -14.43 -6.445 1 96.94 194 GLU A CA 1
ATOM 1359 C C . GLU A 1 194 ? -2.84 -14.164 -7.398 1 96.94 194 GLU A C 1
ATOM 1361 O O . GLU A 1 194 ? -1.856 -14.906 -7.402 1 96.94 194 GLU A O 1
ATOM 1366 N N . VAL A 1 195 ? -3.002 -13.125 -8.148 1 98.38 195 VAL A N 1
ATOM 1367 C CA . VAL A 1 195 ? -1.967 -12.773 -9.117 1 98.38 195 VAL A CA 1
ATOM 1368 C C . VAL A 1 195 ? -1.516 -11.336 -8.891 1 98.38 195 VAL A C 1
ATOM 1370 O O . VAL A 1 195 ? -2.344 -10.422 -8.805 1 98.38 195 VAL A O 1
ATOM 1373 N N . GLU A 1 196 ? -0.246 -11.125 -8.805 1 98.38 196 GLU A N 1
ATOM 1374 C CA . GLU A 1 196 ? 0.356 -9.797 -8.719 1 98.38 196 GLU A CA 1
ATOM 1375 C C . GLU A 1 196 ? 1.255 -9.523 -9.922 1 98.38 196 GLU A C 1
ATOM 1377 O O . GLU A 1 196 ? 1.958 -10.414 -10.398 1 98.38 196 GLU A O 1
ATOM 1382 N N . GLY A 1 197 ? 1.231 -8.328 -10.383 1 98.56 197 GLY A N 1
ATOM 1383 C CA . GLY A 1 197 ? 2.037 -7.918 -11.523 1 98.56 197 GLY A CA 1
ATOM 1384 C C . GLY A 1 197 ? 1.655 -6.551 -12.062 1 98.56 197 GLY A C 1
ATOM 1385 O O . GLY A 1 197 ? 1.278 -5.66 -11.297 1 98.56 197 GLY A O 1
ATOM 1386 N N . TYR A 1 198 ? 1.909 -6.371 -13.344 1 98.62 198 TYR A N 1
ATOM 1387 C CA . TYR A 1 198 ? 1.509 -5.117 -13.977 1 98.62 198 TYR A CA 1
ATOM 1388 C C . TYR A 1 198 ? 0.579 -5.375 -15.156 1 98.62 198 TYR A C 1
ATOM 1390 O O . TYR A 1 198 ? 0.806 -6.297 -15.945 1 98.62 198 TYR A O 1
ATOM 1398 N N . TYR A 1 199 ? -0.455 -4.617 -15.195 1 98.69 199 TYR A N 1
ATOM 1399 C CA . TYR A 1 199 ? -1.43 -4.688 -16.281 1 98.69 199 TYR A CA 1
ATOM 1400 C C . TYR A 1 199 ? -0.976 -3.861 -17.484 1 98.69 199 TYR A C 1
ATOM 1402 O O . TYR A 1 199 ? -0.738 -2.658 -17.359 1 98.69 199 TYR A O 1
ATOM 1410 N N . GLY A 1 200 ? -0.859 -4.539 -18.625 1 97.94 200 GLY A N 1
ATOM 1411 C CA . GLY A 1 200 ? -0.337 -3.893 -19.812 1 97.94 200 GLY A CA 1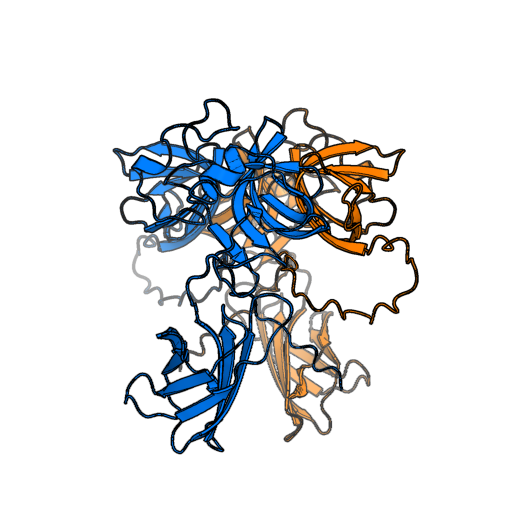
ATOM 1412 C C . GLY A 1 200 ? -1.408 -3.203 -20.641 1 97.94 200 GLY A C 1
ATOM 1413 O O . GLY A 1 200 ? -2.596 -3.51 -20.5 1 97.94 200 GLY A O 1
ATOM 1414 N N . ASP A 1 201 ? -0.932 -2.391 -21.484 1 95.62 201 ASP A N 1
ATOM 1415 C CA . ASP A 1 201 ? -1.809 -1.672 -22.406 1 95.62 201 ASP A CA 1
ATOM 1416 C C . ASP A 1 201 ? -2.518 -2.635 -23.344 1 95.62 201 ASP A C 1
ATOM 1418 O O . ASP A 1 201 ? -3.508 -2.27 -23.984 1 95.62 201 ASP A O 1
ATOM 1422 N N . ASP A 1 202 ? -2.002 -3.852 -23.469 1 96.69 202 ASP A N 1
ATOM 1423 C CA . ASP A 1 202 ? -2.549 -4.852 -24.375 1 96.69 202 ASP A CA 1
ATOM 1424 C C . ASP A 1 202 ? -3.637 -5.68 -23.703 1 96.69 202 ASP A C 1
ATOM 1426 O O . ASP A 1 202 ? -4.152 -6.633 -24.281 1 96.69 202 ASP A O 1
ATOM 1430 N N . GLY A 1 203 ? -3.959 -5.367 -22.453 1 97.25 203 GLY A N 1
ATOM 1431 C CA . GLY A 1 203 ? -5.047 -6.039 -21.75 1 97.25 203 GLY A CA 1
ATOM 1432 C C . GLY A 1 203 ? -4.613 -7.324 -21.078 1 97.25 203 GLY A C 1
ATOM 1433 O O . GLY A 1 203 ? -5.449 -8.164 -20.734 1 97.25 203 GLY A O 1
ATOM 1434 N N . VAL A 1 204 ? -3.318 -7.492 -20.938 1 98.31 204 VAL A N 1
ATOM 1435 C CA . VAL A 1 204 ? -2.73 -8.672 -20.297 1 98.31 204 VAL A CA 1
ATOM 1436 C C . VAL A 1 204 ? -2.121 -8.289 -18.953 1 98.31 204 VAL A C 1
ATOM 1438 O O . VAL A 1 204 ? -1.501 -7.227 -18.828 1 98.31 204 VAL A O 1
ATOM 1441 N N . LEU A 1 205 ? -2.365 -9.117 -17.938 1 98.69 205 LEU A N 1
ATOM 1442 C CA . LEU A 1 205 ? -1.619 -8.938 -16.688 1 98.69 205 LEU A CA 1
ATOM 1443 C C . LEU A 1 205 ? -0.317 -9.734 -16.719 1 98.69 205 LEU A C 1
ATOM 1445 O O . LEU A 1 205 ? -0.336 -10.961 -16.812 1 98.69 205 LEU A O 1
ATOM 1449 N N . TYR A 1 206 ? 0.756 -9.047 -16.641 1 98.75 206 TYR A N 1
ATOM 1450 C CA . TYR A 1 206 ? 2.068 -9.68 -16.578 1 98.75 206 TYR A CA 1
ATOM 1451 C C . TYR A 1 206 ? 2.486 -9.938 -15.133 1 98.75 206 TYR A C 1
ATOM 1453 O O . TYR A 1 206 ? 2.898 -9.016 -14.43 1 98.75 206 TYR A O 1
ATOM 1461 N N . ALA A 1 207 ? 2.469 -11.234 -14.797 1 98.69 207 ALA A N 1
ATOM 1462 C CA . ALA A 1 207 ? 2.594 -11.641 -13.406 1 98.69 207 ALA A CA 1
ATOM 1463 C C . ALA A 1 207 ? 4.055 -11.844 -13.023 1 98.69 207 ALA A C 1
ATOM 1465 O O . ALA A 1 207 ? 4.84 -12.391 -13.805 1 98.69 207 ALA A O 1
ATOM 1466 N N . HIS A 1 208 ? 4.316 -11.383 -11.82 1 97.88 208 HIS A N 1
ATOM 1467 C CA . HIS A 1 208 ? 5.559 -11.844 -11.211 1 97.88 208 HIS A CA 1
ATOM 1468 C C . HIS A 1 208 ? 5.285 -12.82 -10.062 1 97.88 208 HIS A C 1
ATOM 1470 O O . HIS A 1 208 ? 6.184 -13.547 -9.633 1 97.88 208 HIS A O 1
ATOM 1476 N N . THR A 1 209 ? 4.062 -12.836 -9.562 1 97.38 209 THR A N 1
ATOM 1477 C CA . THR A 1 209 ? 3.693 -13.758 -8.492 1 97.38 209 THR A CA 1
ATOM 1478 C C . THR A 1 209 ? 2.309 -14.344 -8.734 1 97.38 209 THR A C 1
ATOM 1480 O O . THR A 1 209 ? 1.359 -13.617 -9.023 1 97.38 209 THR A O 1
ATOM 1483 N N . LEU A 1 210 ? 2.219 -15.641 -8.641 1 97.75 210 LEU A N 1
ATOM 1484 C CA . LEU A 1 210 ? 0.962 -16.375 -8.695 1 97.75 210 LEU A CA 1
ATOM 1485 C C . LEU A 1 210 ? 0.828 -17.312 -7.5 1 97.75 210 LEU A C 1
ATOM 1487 O O . LEU A 1 210 ? 1.693 -18.172 -7.27 1 97.75 210 LEU A O 1
ATOM 1491 N N . VAL A 1 211 ? -0.194 -17.109 -6.777 1 95.5 211 VAL A N 1
ATOM 1492 C CA . VAL A 1 211 ? -0.542 -18.016 -5.684 1 95.5 211 VAL A CA 1
ATOM 1493 C C . VAL A 1 211 ? -1.878 -18.688 -5.977 1 95.5 211 VAL A C 1
ATOM 1495 O O . VAL A 1 211 ? -2.859 -18.031 -6.316 1 95.5 211 VAL A O 1
ATOM 1498 N N . VAL A 1 212 ? -1.887 -19.984 -5.836 1 93.69 212 VAL A N 1
ATOM 1499 C CA . VAL A 1 212 ? -3.119 -20.703 -6.152 1 93.69 212 VAL A CA 1
ATOM 1500 C C . VAL A 1 212 ? -3.529 -21.562 -4.965 1 93.69 212 VAL A C 1
ATOM 1502 O O . VAL A 1 212 ? -2.678 -22.031 -4.199 1 93.69 212 VAL A O 1
ATOM 1505 N N . GLU A 1 213 ? -4.805 -21.75 -4.918 1 88.94 213 GLU A N 1
ATOM 1506 C CA . GLU A 1 213 ? -5.359 -22.594 -3.861 1 88.94 213 GLU A CA 1
ATOM 1507 C C . GLU A 1 213 ? -5.09 -24.062 -4.133 1 88.94 213 GLU A C 1
ATOM 1509 O O . GLU A 1 213 ? -4.828 -24.828 -3.205 1 88.94 213 GLU A O 1
ATOM 1514 N N . GLU A 1 214 ? -5.199 -24.438 -5.395 1 85.69 214 GLU A N 1
ATOM 1515 C CA . GLU A 1 214 ? -5.062 -25.844 -5.785 1 85.69 214 GLU A CA 1
ATOM 1516 C C . GLU A 1 214 ? -4.02 -26 -6.891 1 85.69 214 GLU A C 1
ATOM 1518 O O . GLU A 1 214 ? -3.828 -25.094 -7.707 1 85.69 214 GLU A O 1
ATOM 1523 N N . GLY A 1 215 ? -3.406 -27.156 -6.918 1 87.19 215 GLY A N 1
ATOM 1524 C CA . GLY A 1 215 ? -2.412 -27.531 -7.91 1 87.19 215 GLY A CA 1
ATOM 1525 C C . GLY A 1 215 ? -1.387 -28.516 -7.387 1 87.19 215 GLY A C 1
ATOM 1526 O O . GLY A 1 215 ? -1.206 -28.656 -6.176 1 87.19 215 GLY A O 1
ATOM 1527 N N . GLU A 1 216 ? -0.833 -29.219 -8.281 1 84.31 216 GLU A N 1
ATOM 1528 C CA . GLU A 1 216 ? 0.185 -30.188 -7.887 1 84.31 216 GLU A CA 1
ATOM 1529 C C . GLU A 1 216 ? 1.547 -29.516 -7.719 1 84.31 216 GLU A C 1
ATOM 1531 O O . GLU A 1 216 ? 1.96 -28.719 -8.555 1 84.31 216 GLU A O 1
ATOM 1536 N N . THR A 1 217 ? 2.109 -29.812 -6.645 1 81.56 217 THR A N 1
ATOM 1537 C CA . THR A 1 217 ? 3.449 -29.281 -6.422 1 81.56 217 THR A CA 1
ATOM 1538 C C . THR A 1 217 ? 4.465 -29.984 -7.32 1 81.56 217 THR A C 1
ATOM 1540 O O . THR A 1 217 ? 4.164 -31.016 -7.91 1 81.56 217 THR A O 1
ATOM 1543 N N . ASP A 1 218 ? 5.586 -29.281 -7.645 1 71.38 218 ASP A N 1
ATOM 1544 C CA . ASP A 1 218 ? 6.559 -29.797 -8.602 1 71.38 218 ASP A CA 1
ATOM 1545 C C . ASP A 1 218 ? 7.199 -31.078 -8.094 1 71.38 218 ASP A C 1
ATOM 1547 O O . ASP A 1 218 ? 8.133 -31.594 -8.711 1 71.38 218 ASP A O 1
ATOM 1551 N N . GLY A 1 219 ? 6.668 -31.641 -7.152 1 64.81 219 GLY A N 1
ATOM 1552 C CA . GLY A 1 219 ? 7.109 -32.969 -6.711 1 64.81 219 GLY A CA 1
ATOM 1553 C C . GLY A 1 219 ? 8.344 -32.906 -5.824 1 64.81 219 GLY A C 1
ATOM 1554 O O . GLY A 1 219 ? 8.758 -33.938 -5.273 1 64.81 219 GLY A O 1
ATOM 1555 N N . GLN A 1 220 ? 8.93 -31.719 -5.848 1 66.69 220 GLN A N 1
ATOM 1556 C CA . GLN A 1 220 ? 10.086 -31.656 -4.961 1 66.69 220 GLN A CA 1
ATOM 1557 C C . GLN A 1 220 ? 9.656 -31.484 -3.506 1 66.69 220 GLN A C 1
ATOM 1559 O O . GLN A 1 220 ? 8.883 -30.578 -3.189 1 66.69 220 GLN A O 1
ATOM 1564 N N . PRO A 1 221 ? 10.023 -32.5 -2.795 1 70.38 221 PRO A N 1
ATOM 1565 C CA . PRO A 1 221 ? 9.617 -32.375 -1.393 1 70.38 221 PRO A CA 1
ATOM 1566 C C . PRO A 1 221 ? 10.07 -31.062 -0.752 1 70.38 221 PRO A C 1
ATOM 1568 O O . PRO A 1 221 ? 11.227 -30.656 -0.927 1 70.38 221 PRO A O 1
ATOM 1571 N N . SER A 1 222 ? 9.125 -30.422 -0.192 1 82.75 222 SER A N 1
ATOM 1572 C CA . SER A 1 222 ? 9.422 -29.172 0.504 1 82.75 222 SER A CA 1
ATOM 1573 C C . SER A 1 222 ? 8.68 -29.094 1.836 1 82.75 222 SER A C 1
ATOM 1575 O O . SER A 1 222 ? 7.617 -29.688 1.996 1 82.75 222 SER A O 1
ATOM 1577 N N . THR A 1 223 ? 9.367 -28.5 2.795 1 87 223 THR A N 1
ATOM 1578 C CA . THR A 1 223 ? 8.812 -28.281 4.121 1 87 223 THR A CA 1
ATOM 1579 C C . THR A 1 223 ? 8.852 -26.797 4.477 1 87 223 THR A C 1
ATOM 1581 O O . THR A 1 223 ? 9.836 -26.109 4.199 1 87 223 THR A O 1
ATOM 1584 N N . SER A 1 224 ? 7.684 -26.359 5.035 1 89.56 224 SER A N 1
ATOM 1585 C CA . SER A 1 224 ? 7.641 -24.969 5.453 1 89.56 224 SER A CA 1
ATOM 1586 C C . SER A 1 224 ? 7.102 -24.828 6.875 1 89.56 224 SER A C 1
ATOM 1588 O O . SER A 1 224 ? 6.027 -25.344 7.191 1 89.56 224 SER A O 1
ATOM 1590 N N . ILE A 1 225 ? 7.887 -24.109 7.812 1 90.69 225 ILE A N 1
ATOM 1591 C CA . ILE A 1 225 ? 7.395 -23.781 9.148 1 90.69 225 ILE A CA 1
ATOM 1592 C C . ILE A 1 225 ? 6.586 -22.5 9.102 1 90.69 225 ILE A C 1
ATOM 1594 O O . ILE A 1 225 ? 7.105 -21.438 8.711 1 90.69 225 ILE A O 1
ATOM 1598 N N . THR A 1 226 ? 5.371 -22.578 9.492 1 89.5 226 THR A N 1
ATOM 1599 C CA . THR A 1 226 ? 4.512 -21.391 9.453 1 89.5 226 THR A CA 1
ATOM 1600 C C . THR A 1 226 ? 4.512 -20.688 10.805 1 89.5 226 THR A C 1
ATOM 1602 O O . THR A 1 226 ? 4.254 -19.484 10.875 1 89.5 226 THR A O 1
ATOM 1605 N N . ARG A 1 227 ? 4.719 -21.422 11.852 1 90.38 227 ARG A N 1
ATOM 1606 C CA . ARG A 1 227 ? 4.719 -20.844 13.195 1 90.38 227 ARG A CA 1
ATOM 1607 C C . ARG A 1 227 ? 5.57 -21.688 14.141 1 90.38 227 ARG A C 1
ATOM 1609 O O . ARG A 1 227 ? 5.527 -22.922 14.102 1 90.38 227 ARG A O 1
ATOM 1616 N N . ALA A 1 228 ? 6.316 -20.984 14.906 1 94.06 228 ALA A N 1
ATOM 1617 C CA . ALA A 1 228 ? 7.074 -21.609 16 1 94.06 228 ALA A CA 1
ATOM 1618 C C . ALA A 1 228 ? 7.027 -20.734 17.25 1 94.06 228 ALA A C 1
ATOM 1620 O O . ALA A 1 228 ? 7.52 -19.609 17.25 1 94.06 228 ALA A O 1
ATOM 1621 N N . GLU A 1 229 ? 6.48 -21.328 18.281 1 94.5 229 GLU A N 1
ATOM 1622 C CA . GLU A 1 229 ? 6.328 -20.578 19.531 1 94.5 229 GLU A CA 1
ATOM 1623 C C . GLU A 1 229 ? 6.691 -21.438 20.734 1 94.5 229 GLU A C 1
ATOM 1625 O O . GLU A 1 229 ? 6.547 -22.656 20.703 1 94.5 229 GLU A O 1
ATOM 1630 N N . CYS A 1 230 ? 7.18 -20.734 21.734 1 94.69 230 CYS A N 1
ATOM 1631 C CA . CYS A 1 230 ? 7.566 -21.406 22.969 1 94.69 230 CYS A CA 1
ATOM 1632 C C . CYS A 1 230 ? 7.219 -20.562 24.188 1 94.69 230 CYS A C 1
ATOM 1634 O O . CYS A 1 230 ? 7.523 -19.375 24.234 1 94.69 230 CYS A O 1
ATOM 1636 N N . ASP A 1 231 ? 6.551 -21.156 25.109 1 92.75 231 ASP A N 1
ATOM 1637 C CA . ASP A 1 231 ? 6.289 -20.531 26.391 1 92.75 231 ASP A CA 1
ATOM 1638 C C . ASP A 1 231 ? 7.445 -20.781 27.359 1 92.75 231 ASP A C 1
ATOM 1640 O O . ASP A 1 231 ? 7.656 -21.906 27.812 1 92.75 231 ASP A O 1
ATOM 1644 N N . ASP A 1 232 ? 8.023 -19.734 27.719 1 87.75 232 ASP A N 1
ATOM 1645 C CA . ASP A 1 232 ? 9.227 -19.859 28.547 1 87.75 232 ASP A CA 1
ATOM 1646 C C . ASP A 1 232 ? 8.875 -20.281 29.969 1 87.75 232 ASP A C 1
ATOM 1648 O O . ASP A 1 232 ? 9.719 -20.828 30.672 1 87.75 232 ASP A O 1
ATOM 1652 N N . ASP A 1 233 ? 7.707 -20.031 30.391 1 86.69 233 ASP A N 1
ATOM 1653 C CA . ASP A 1 233 ? 7.32 -20.344 31.766 1 86.69 233 ASP A CA 1
ATOM 1654 C C . ASP A 1 233 ? 7.168 -21.859 31.969 1 86.69 233 ASP A C 1
ATOM 1656 O O . ASP A 1 233 ? 7.598 -22.391 32.969 1 86.69 233 ASP A O 1
ATOM 1660 N N . ASP A 1 234 ? 6.551 -22.516 30.953 1 88.44 234 ASP A N 1
ATOM 1661 C CA . ASP A 1 234 ? 6.258 -23.922 31.172 1 88.44 234 ASP A CA 1
ATOM 1662 C C . ASP A 1 234 ? 7.016 -24.797 30.172 1 88.44 234 ASP A C 1
ATOM 1664 O O . ASP A 1 234 ? 6.957 -26.031 30.234 1 88.44 234 ASP A O 1
ATOM 1668 N N . GLY A 1 235 ? 7.695 -24.125 29.297 1 89.56 235 GLY A N 1
ATOM 1669 C CA . GLY A 1 235 ? 8.516 -24.859 28.344 1 89.56 235 GLY A CA 1
ATOM 1670 C C . GLY A 1 235 ? 7.707 -25.516 27.25 1 89.56 235 GLY A C 1
ATOM 1671 O O . GLY A 1 235 ? 8.125 -26.531 26.688 1 89.56 235 GLY A O 1
ATOM 1672 N N . GLU A 1 236 ? 6.496 -25.016 26.984 1 93.88 236 GLU A N 1
ATOM 1673 C CA . GLU A 1 236 ? 5.652 -25.594 25.938 1 93.88 236 GLU A CA 1
ATOM 1674 C C . GLU A 1 236 ? 6.031 -25.047 24.562 1 93.88 236 GLU A C 1
ATOM 1676 O O . GLU A 1 236 ? 5.875 -23.859 24.297 1 93.88 236 GLU A O 1
ATOM 1681 N N . LEU A 1 237 ? 6.453 -25.922 23.703 1 95.56 237 LEU A N 1
ATOM 1682 C CA . LEU A 1 237 ? 6.848 -25.578 22.344 1 95.56 237 LEU A CA 1
ATOM 1683 C C . LEU A 1 237 ? 5.801 -26.062 21.344 1 95.56 237 LEU A C 1
ATOM 1685 O O . LEU A 1 237 ? 5.359 -27.219 21.391 1 95.56 237 LEU A O 1
ATOM 1689 N N . GLU A 1 238 ? 5.434 -25.188 20.516 1 95.88 238 GLU A N 1
ATOM 1690 C CA . GLU A 1 238 ? 4.57 -25.547 19.391 1 95.88 238 GLU A CA 1
ATOM 1691 C C . GLU A 1 238 ? 5.188 -25.125 18.062 1 95.88 238 GLU A C 1
ATOM 1693 O O . GLU A 1 238 ? 5.578 -23.969 17.891 1 95.88 238 GLU A O 1
ATOM 1698 N N . VAL A 1 239 ? 5.32 -26.047 17.172 1 94.94 239 VAL A N 1
ATOM 1699 C CA . VAL A 1 239 ? 5.789 -25.781 15.805 1 94.94 239 VAL A CA 1
ATOM 1700 C C . VAL A 1 239 ? 4.75 -26.281 14.805 1 94.94 239 VAL A C 1
ATOM 1702 O O . VAL A 1 239 ? 4.348 -27.438 14.828 1 94.94 239 VAL A O 1
ATOM 1705 N N . ARG A 1 240 ? 4.352 -25.406 13.945 1 93.94 240 ARG A N 1
ATOM 1706 C CA . ARG A 1 240 ? 3.389 -25.75 12.898 1 93.94 240 ARG A CA 1
ATOM 1707 C C . ARG A 1 240 ? 3.945 -25.422 11.516 1 93.94 240 ARG A C 1
ATOM 1709 O O . ARG A 1 240 ? 4.766 -24.516 11.367 1 93.94 240 ARG A O 1
ATOM 1716 N N . GLY A 1 241 ? 3.533 -26.203 10.594 1 92.19 241 GLY A N 1
ATOM 1717 C CA . GLY A 1 241 ? 3.959 -25.922 9.234 1 92.19 241 GLY A CA 1
ATOM 1718 C C . GLY A 1 241 ? 3.27 -26.797 8.203 1 92.19 241 GLY A C 1
ATOM 1719 O O . GLY A 1 241 ? 2.248 -27.422 8.492 1 92.19 241 GLY A O 1
ATOM 1720 N N . GLU A 1 242 ? 3.852 -26.688 6.941 1 87.5 242 GLU A N 1
ATOM 1721 C CA . GLU A 1 242 ? 3.283 -27.391 5.797 1 87.5 242 GLU A CA 1
ATOM 1722 C C . GLU A 1 242 ? 4.336 -28.234 5.094 1 87.5 242 GLU A C 1
ATOM 1724 O O . GLU A 1 242 ? 5.535 -27.984 5.219 1 87.5 242 GLU A O 1
ATOM 1729 N N . SER A 1 243 ? 3.809 -29.281 4.547 1 87.56 243 SER A N 1
ATOM 1730 C CA . SER A 1 243 ? 4.633 -30.172 3.736 1 87.56 243 SER A CA 1
ATOM 1731 C C . SER A 1 243 ? 4.078 -30.297 2.32 1 87.56 243 SER A C 1
ATOM 1733 O O . SER A 1 243 ? 2.865 -30.406 2.131 1 87.56 243 SER A O 1
ATOM 1735 N N . SER A 1 244 ? 5.008 -30.391 1.396 1 84.94 244 SER A N 1
ATOM 1736 C CA . SER A 1 244 ? 4.598 -30.531 0.005 1 84.94 244 SER A CA 1
ATOM 1737 C C . SER A 1 244 ? 4.113 -31.953 -0.276 1 84.94 244 SER A C 1
ATOM 1739 O O . SER A 1 244 ? 3.559 -32.219 -1.344 1 84.94 244 SER A O 1
ATOM 1741 N N . THR A 1 245 ? 4.453 -32.812 0.62 1 81.5 245 THR A N 1
ATOM 1742 C CA . THR A 1 245 ? 3.943 -34.156 0.549 1 81.5 245 THR A CA 1
ATOM 1743 C C . THR A 1 245 ? 2.893 -34.406 1.627 1 81.5 245 THR A C 1
ATOM 1745 O O . THR A 1 245 ? 3.057 -33.969 2.77 1 81.5 245 THR A O 1
ATOM 1748 N N . PRO A 1 246 ? 1.87 -35.094 1.243 1 81.06 246 PRO A N 1
ATOM 1749 C CA . PRO A 1 246 ? 0.745 -35.219 2.168 1 81.06 246 PRO A CA 1
ATOM 1750 C C . PRO A 1 246 ? 0.957 -36.344 3.176 1 81.06 246 PRO A C 1
ATOM 1752 O O . PRO A 1 246 ? 0.062 -36.656 3.971 1 81.06 246 PRO A O 1
ATOM 1755 N N . ASP A 1 247 ? 2.051 -37.031 3.135 1 83.06 247 ASP A N 1
ATOM 1756 C CA . ASP A 1 247 ? 2.334 -38.125 4.043 1 83.06 247 ASP A CA 1
ATOM 1757 C C . ASP A 1 247 ? 3.764 -38.062 4.57 1 83.06 247 ASP A C 1
ATOM 1759 O O . ASP A 1 247 ? 4.535 -37.188 4.168 1 83.06 247 ASP A O 1
ATOM 1763 N N . GLY A 1 248 ? 3.996 -38.844 5.648 1 88.94 248 GLY A N 1
ATOM 1764 C CA . GLY A 1 248 ? 5.32 -38.875 6.246 1 88.94 248 GLY A CA 1
ATOM 1765 C C . GLY A 1 248 ? 5.371 -38.25 7.629 1 88.94 248 GLY A C 1
ATOM 1766 O O . GLY A 1 248 ? 4.363 -38.219 8.344 1 88.94 248 GLY A O 1
ATOM 1767 N N . SER A 1 249 ? 6.543 -37.969 7.984 1 93.88 249 SER A N 1
ATOM 1768 C CA . SER A 1 249 ? 6.723 -37.406 9.32 1 93.88 249 SER A CA 1
ATOM 1769 C C . SER A 1 249 ? 7.695 -36.25 9.289 1 93.88 249 SER A C 1
ATOM 1771 O O . SER A 1 249 ? 8.492 -36.094 8.359 1 93.88 249 SER A O 1
ATOM 1773 N N . ILE A 1 250 ? 7.504 -35.406 10.281 1 94.81 250 ILE A N 1
ATOM 1774 C CA . ILE A 1 250 ? 8.391 -34.25 10.492 1 94.81 250 ILE A CA 1
ATOM 1775 C C . ILE A 1 250 ? 9.117 -34.406 11.828 1 94.81 250 ILE A C 1
ATOM 1777 O O . ILE A 1 250 ? 8.484 -34.625 12.859 1 94.81 250 ILE A O 1
ATOM 1781 N N . SER A 1 251 ? 10.43 -34.312 11.727 1 96.19 251 SER A N 1
ATOM 1782 C CA . SER A 1 251 ? 11.242 -34.219 12.93 1 96.19 251 SER A CA 1
ATOM 1783 C C . SER A 1 251 ? 11.695 -32.781 13.164 1 96.19 251 SER A C 1
ATOM 1785 O O . SER A 1 251 ? 12.234 -32.125 12.258 1 96.19 251 SER A O 1
ATOM 1787 N N . VAL A 1 252 ? 11.414 -32.312 14.352 1 96.69 252 VAL A N 1
ATOM 1788 C CA . VAL A 1 252 ? 11.82 -30.953 14.695 1 96.69 252 VAL A CA 1
ATOM 1789 C C . VAL A 1 252 ? 13.023 -30.984 15.633 1 96.69 252 VAL A C 1
ATOM 1791 O O . VAL A 1 252 ? 13.008 -31.688 16.641 1 96.69 252 VAL A O 1
ATOM 1794 N N . TYR A 1 253 ? 14.008 -30.203 15.25 1 95.94 253 TYR A N 1
ATOM 1795 C CA . TYR A 1 253 ? 15.258 -30.141 15.992 1 95.94 253 TYR A CA 1
ATOM 1796 C C . TYR A 1 253 ? 15.508 -28.719 16.516 1 95.94 253 TYR A C 1
ATOM 1798 O O . TYR A 1 253 ? 15.055 -27.75 15.906 1 95.94 253 TYR A O 1
ATOM 1806 N N . ASP A 1 254 ? 16.141 -28.625 17.672 1 96.06 254 ASP A N 1
ATOM 1807 C CA . ASP A 1 254 ? 16.875 -27.375 17.938 1 96.06 254 ASP A CA 1
ATOM 1808 C C . ASP A 1 254 ? 17.969 -27.156 16.906 1 96.06 254 ASP A C 1
ATOM 1810 O O . ASP A 1 254 ? 18.922 -27.938 16.812 1 96.06 254 ASP A O 1
ATOM 1814 N N . HIS A 1 255 ? 17.766 -26.156 16.203 1 95.44 255 HIS A N 1
ATOM 1815 C CA . HIS A 1 255 ? 18.672 -25.953 15.07 1 95.44 255 HIS A CA 1
ATOM 1816 C C . HIS A 1 255 ? 20.109 -25.75 15.531 1 95.44 255 HIS A C 1
ATOM 1818 O O . HIS A 1 255 ? 21.047 -26.125 14.828 1 95.44 255 HIS A O 1
ATOM 1824 N N . ASN A 1 256 ? 20.25 -25.203 16.703 1 92.75 256 ASN A N 1
ATOM 1825 C CA . ASN A 1 256 ? 21.578 -24.844 17.188 1 92.75 256 ASN A CA 1
ATOM 1826 C C . ASN A 1 256 ? 22.281 -26.047 17.828 1 92.75 256 ASN A C 1
ATOM 1828 O O . ASN A 1 256 ? 23.5 -26.203 17.688 1 92.75 256 ASN A O 1
ATOM 1832 N N . THR A 1 257 ? 21.641 -26.859 18.469 1 93.44 257 THR A N 1
ATOM 1833 C CA . THR A 1 257 ? 22.266 -27.953 19.234 1 93.44 257 THR A CA 1
ATOM 1834 C C . THR A 1 257 ? 22.078 -29.281 18.516 1 93.44 257 THR A C 1
ATOM 1836 O O . THR A 1 257 ? 22.703 -30.281 18.875 1 93.44 257 THR A O 1
ATOM 1839 N N . ASP A 1 258 ? 21.25 -29.391 17.641 1 94 258 ASP A N 1
ATOM 1840 C CA . ASP A 1 258 ? 20.906 -30.594 16.891 1 94 258 ASP A CA 1
ATOM 1841 C C . ASP A 1 258 ? 20.141 -31.578 17.766 1 94 258 ASP A C 1
ATOM 1843 O O . ASP A 1 258 ? 20.078 -32.781 17.438 1 94 258 ASP A O 1
ATOM 1847 N N . GLU A 1 259 ? 19.656 -31.047 18.75 1 93.69 259 GLU A N 1
ATOM 1848 C CA . GLU A 1 259 ? 18.859 -31.906 19.609 1 93.69 259 GLU A CA 1
ATOM 1849 C C . GLU A 1 259 ? 17.469 -32.125 19.031 1 93.69 259 GLU A C 1
ATOM 1851 O O . GLU A 1 259 ? 16.812 -31.188 18.594 1 93.69 259 GLU A O 1
ATOM 1856 N N . LEU A 1 260 ? 17.031 -33.406 19.031 1 96.81 260 LEU A N 1
ATOM 1857 C CA . LEU A 1 260 ? 15.672 -33.719 18.594 1 96.81 260 LEU A CA 1
ATOM 1858 C C . LEU A 1 260 ? 14.648 -33.281 19.625 1 96.81 260 LEU A C 1
ATOM 1860 O O . LEU A 1 260 ? 14.688 -33.75 20.781 1 96.81 260 LEU A O 1
ATOM 1864 N N . LEU A 1 261 ? 13.727 -32.406 19.188 1 95.69 261 LEU A N 1
ATOM 1865 C CA . LEU A 1 261 ? 12.727 -31.906 20.109 1 95.69 261 LEU A CA 1
ATOM 1866 C C . LEU A 1 261 ? 11.438 -32.719 20.031 1 95.69 261 LEU A C 1
ATOM 1868 O O . LEU A 1 261 ? 10.672 -32.781 20.984 1 95.69 261 LEU A O 1
ATOM 1872 N N . GLY A 1 262 ? 11.141 -33.25 18.922 1 95.75 262 GLY A N 1
ATOM 1873 C CA . GLY A 1 262 ? 9.977 -34.094 18.719 1 95.75 262 GLY A CA 1
ATOM 1874 C C . GLY A 1 262 ? 9.734 -34.469 17.266 1 95.75 262 GLY A C 1
ATOM 1875 O O . GLY A 1 262 ? 10.391 -33.938 16.375 1 95.75 262 GLY A O 1
ATOM 1876 N N . THR A 1 263 ? 8.906 -35.5 17.141 1 96.06 263 THR A N 1
ATOM 1877 C CA . THR A 1 263 ? 8.469 -35.938 15.812 1 96.06 263 THR A CA 1
ATOM 1878 C C . THR A 1 263 ? 6.949 -36 15.734 1 96.06 263 THR A C 1
ATOM 1880 O O . THR A 1 263 ? 6.281 -36.312 16.719 1 96.06 263 THR A O 1
ATOM 1883 N N . THR A 1 264 ? 6.461 -35.594 14.633 1 95.5 264 THR A N 1
ATOM 1884 C CA . THR A 1 264 ? 5.02 -35.656 14.414 1 95.5 264 THR A CA 1
ATOM 1885 C C . THR A 1 264 ? 4.703 -36.156 13.008 1 95.5 264 THR A C 1
ATOM 1887 O O . THR A 1 264 ? 5.543 -36.062 12.109 1 95.5 264 THR A O 1
ATOM 1890 N N . ALA A 1 265 ? 3.475 -36.656 12.859 1 93.44 265 ALA A N 1
ATOM 1891 C CA . ALA A 1 265 ? 3.027 -37.094 11.539 1 93.44 265 ALA A CA 1
ATOM 1892 C C . ALA A 1 265 ? 2.5 -35.938 10.719 1 93.44 265 ALA A C 1
ATOM 1894 O O . ALA A 1 265 ? 1.963 -34.969 11.266 1 93.44 265 ALA A O 1
ATOM 1895 N N . ILE A 1 266 ? 2.771 -36.062 9.438 1 91.62 266 ILE A N 1
ATOM 1896 C CA . ILE A 1 266 ? 2.137 -35.156 8.5 1 91.62 266 ILE A CA 1
ATOM 1897 C C . ILE A 1 266 ? 0.676 -35.531 8.297 1 91.62 266 ILE A C 1
ATOM 1899 O O . ILE A 1 266 ? 0.373 -36.719 8.047 1 91.62 266 ILE A O 1
ATOM 1903 N N . GLU A 1 267 ? -0.144 -34.562 8.547 1 89.25 267 GLU A N 1
ATOM 1904 C CA . GLU A 1 267 ? -1.562 -34.812 8.281 1 89.25 267 GLU A CA 1
ATOM 1905 C C . GLU A 1 267 ? -1.968 -34.219 6.926 1 89.25 267 GLU A C 1
ATOM 1907 O O . GLU A 1 267 ? -1.638 -33.094 6.602 1 89.25 267 GLU A O 1
ATOM 1912 N N . GLN A 1 268 ? -2.617 -35.125 6.238 1 78.25 268 GLN A N 1
ATOM 1913 C CA . GLN A 1 268 ? -3.039 -34.688 4.91 1 78.25 268 GLN A CA 1
ATOM 1914 C C . GLN A 1 268 ? -3.953 -33.469 4.996 1 78.25 268 GLN A C 1
ATOM 1916 O O . GLN A 1 268 ? -4.898 -33.438 5.785 1 78.25 268 GLN A O 1
ATOM 1921 N N . GLY A 1 269 ? -3.357 -32.469 4.43 1 64.62 269 GLY A N 1
ATOM 1922 C CA . GLY A 1 269 ? -4.203 -31.281 4.293 1 64.62 269 GLY A CA 1
ATOM 1923 C C . GLY A 1 269 ? -5.176 -31.391 3.131 1 64.62 269 GLY A C 1
ATOM 1924 O O . GLY A 1 269 ? -5.551 -32.5 2.721 1 64.62 269 GLY A O 1
ATOM 1925 N N . ASP A 1 270 ? -5.719 -30.234 2.863 1 59.75 270 ASP A N 1
ATOM 1926 C CA . ASP A 1 270 ? -6.578 -30.156 1.688 1 59.75 270 ASP A CA 1
ATOM 1927 C C . ASP A 1 270 ? -5.754 -30.141 0.403 1 59.75 270 ASP A C 1
ATOM 1929 O O . ASP A 1 270 ? -4.809 -29.359 0.267 1 59.75 270 ASP A O 1
ATOM 1933 N N . GLY A 1 271 ? -5.758 -31.281 -0.318 1 63.84 271 GLY A N 1
ATOM 1934 C CA . GLY A 1 271 ? -5.082 -31.391 -1.603 1 63.84 271 GLY A CA 1
ATOM 1935 C C . GLY A 1 271 ? -3.828 -32.25 -1.55 1 63.84 271 GLY A C 1
ATOM 1936 O O . GLY A 1 271 ? -3.826 -33.312 -0.938 1 63.84 271 GLY A O 1
ATOM 1937 N N . SER A 1 272 ? -2.775 -31.594 -2.293 1 73.81 272 SER A N 1
ATOM 1938 C CA . SER A 1 272 ? -1.556 -32.375 -2.471 1 73.81 272 SER A CA 1
ATOM 1939 C C . SER A 1 272 ? -0.531 -32.062 -1.388 1 73.81 272 SER A C 1
ATOM 1941 O O . SER A 1 272 ? 0.592 -32.562 -1.42 1 73.81 272 SER A O 1
ATOM 1943 N N . THR A 1 273 ? -0.992 -31.234 -0.397 1 80.75 273 THR A N 1
ATOM 1944 C CA . THR A 1 273 ? -0.035 -30.875 0.638 1 80.75 273 THR A CA 1
ATOM 1945 C C . THR A 1 273 ? -0.438 -31.469 1.985 1 80.75 273 THR A C 1
ATOM 1947 O O . THR A 1 273 ? -1.492 -32.094 2.102 1 80.75 273 THR A O 1
ATOM 1950 N N . GLY A 1 274 ? 0.486 -31.453 2.869 1 86 274 GLY A N 1
ATOM 1951 C CA . GLY A 1 274 ? 0.24 -31.891 4.234 1 86 274 GLY A CA 1
ATOM 1952 C C . GLY A 1 274 ? 0.553 -30.828 5.27 1 86 274 GLY A C 1
ATOM 1953 O O . GLY A 1 274 ? 1.237 -29.859 4.973 1 86 274 GLY A O 1
ATOM 1954 N N . GLU A 1 275 ? -0.084 -31.016 6.406 1 90.12 275 GLU A N 1
ATOM 1955 C CA . GLU A 1 275 ? 0.175 -30.141 7.543 1 90.12 275 GLU A CA 1
ATOM 1956 C C . GLU A 1 275 ? 0.802 -30.906 8.703 1 90.12 275 GLU A C 1
ATOM 1958 O O . GLU A 1 275 ? 0.622 -32.125 8.812 1 90.12 275 GLU A O 1
ATOM 1963 N N . PHE A 1 276 ? 1.583 -30.109 9.469 1 91.31 276 PHE A N 1
ATOM 1964 C CA . PHE A 1 276 ? 2.113 -30.75 10.672 1 91.31 276 PHE A CA 1
ATOM 1965 C C . PHE A 1 276 ? 2.037 -29.797 11.859 1 91.31 276 PHE A C 1
ATOM 1967 O O . PHE A 1 276 ? 2.033 -28.578 11.688 1 91.31 276 PHE A O 1
ATOM 1974 N N . ARG A 1 277 ? 1.823 -30.344 13 1 95.12 277 ARG A N 1
ATOM 1975 C CA . ARG A 1 277 ? 1.82 -29.625 14.281 1 95.12 277 ARG A CA 1
ATOM 1976 C C . ARG A 1 277 ? 2.494 -30.453 15.367 1 95.12 277 ARG A C 1
ATOM 1978 O O . ARG A 1 277 ? 2.008 -31.531 15.734 1 95.12 277 ARG A O 1
ATOM 1985 N N . LEU A 1 278 ? 3.535 -29.922 15.766 1 95.69 278 LEU A N 1
ATOM 1986 C CA . LEU A 1 278 ? 4.238 -30.562 16.875 1 95.69 278 LEU A CA 1
ATOM 1987 C C . LEU A 1 278 ? 4.035 -29.781 18.156 1 95.69 278 LEU A C 1
ATOM 1989 O O . LEU A 1 278 ? 4.199 -28.547 18.188 1 95.69 278 LEU A O 1
ATOM 1993 N N . ARG A 1 279 ? 3.684 -30.469 19.141 1 95.38 279 ARG A N 1
ATOM 1994 C CA . ARG A 1 279 ? 3.715 -29.953 20.5 1 95.38 279 ARG A CA 1
ATOM 1995 C C . ARG A 1 279 ? 4.68 -30.766 21.375 1 95.38 279 ARG A C 1
ATOM 1997 O O . ARG A 1 279 ? 4.625 -31.984 21.391 1 95.38 279 ARG A O 1
ATOM 2004 N N . ALA A 1 280 ? 5.52 -30.062 21.984 1 94.62 280 ALA A N 1
ATOM 2005 C CA . ALA A 1 280 ? 6.52 -30.719 22.828 1 94.62 280 ALA A CA 1
ATOM 2006 C C . ALA A 1 280 ? 6.82 -29.891 24.062 1 94.62 280 ALA A C 1
ATOM 2008 O O . ALA A 1 280 ? 6.633 -28.672 24.078 1 94.62 280 ALA A O 1
ATOM 2009 N N . ASN A 1 281 ? 7.203 -30.562 25.094 1 94.38 281 ASN A N 1
ATOM 2010 C CA . ASN A 1 281 ? 7.746 -29.906 26.281 1 94.38 281 ASN A CA 1
ATOM 2011 C C . ASN A 1 281 ? 9.273 -29.906 26.266 1 94.38 281 ASN A C 1
ATOM 2013 O O . ASN A 1 281 ? 9.898 -30.953 26.125 1 94.38 281 ASN A O 1
ATOM 2017 N N . VAL A 1 282 ? 9.75 -28.75 26.453 1 93.88 282 VAL A N 1
ATOM 2018 C CA . VAL A 1 282 ? 11.203 -28.625 26.406 1 93.88 282 VAL A CA 1
ATOM 2019 C C . VAL A 1 282 ? 11.719 -28.031 27.719 1 93.88 282 VAL A C 1
ATOM 2021 O O . VAL A 1 282 ? 10.984 -27.312 28.406 1 93.88 282 VAL A O 1
ATOM 2024 N N . GLU A 1 283 ? 12.953 -28.391 28.031 1 91 283 GLU A N 1
ATOM 2025 C CA . GLU A 1 283 ? 13.57 -27.844 29.234 1 91 283 GLU A CA 1
ATOM 2026 C C . GLU A 1 283 ? 13.898 -26.359 29.062 1 91 283 GLU A C 1
ATOM 2028 O O . GLU A 1 283 ? 13.672 -25.562 29.969 1 91 283 GLU A O 1
ATOM 2033 N N . GLU A 1 284 ? 14.445 -26.016 27.969 1 92.5 284 GLU A N 1
ATOM 2034 C CA . GLU A 1 284 ? 14.766 -24.641 27.578 1 92.5 284 GLU A CA 1
ATOM 2035 C C . GLU A 1 284 ? 14.25 -24.344 26.172 1 92.5 284 GLU A C 1
ATOM 2037 O O . GLU A 1 284 ? 14.453 -25.125 25.25 1 92.5 284 GLU A O 1
ATOM 2042 N N . CYS A 1 285 ? 13.547 -23.141 26.062 1 95.44 285 CYS A N 1
ATOM 2043 C CA . CYS A 1 285 ? 13.047 -22.766 24.75 1 95.44 285 CYS A CA 1
ATOM 2044 C C . CYS A 1 285 ? 14.195 -22.516 23.781 1 95.44 285 CYS A C 1
ATOM 2046 O O . CYS A 1 285 ? 15.086 -21.703 24.062 1 95.44 285 CYS A O 1
ATOM 2048 N N . PRO A 1 286 ? 14.125 -23.172 22.672 1 94.56 286 PRO A N 1
ATOM 2049 C CA . PRO A 1 286 ? 15.117 -22.859 21.641 1 94.56 286 PRO A CA 1
ATOM 2050 C C . PRO A 1 286 ? 14.859 -21.516 20.953 1 94.56 286 PRO A C 1
ATOM 2052 O O . PRO A 1 286 ? 13.719 -21.047 20.906 1 94.56 286 PRO A O 1
ATOM 2055 N N . THR A 1 287 ? 15.875 -20.922 20.344 1 94.44 287 THR A N 1
ATOM 2056 C CA . THR A 1 287 ? 15.719 -19.672 19.625 1 94.44 287 THR A CA 1
ATOM 2057 C C . THR A 1 287 ? 15.391 -19.922 18.156 1 94.44 287 THR A C 1
ATOM 2059 O O . THR A 1 287 ? 14.797 -19.078 17.484 1 94.44 287 THR A O 1
ATOM 2062 N N . VAL A 1 288 ? 15.953 -21.047 17.688 1 96 288 VAL A N 1
ATOM 2063 C CA . VAL A 1 288 ? 15.773 -21.438 16.297 1 96 288 VAL A CA 1
ATOM 2064 C C . VAL A 1 288 ? 15.469 -22.938 16.219 1 96 288 VAL A C 1
ATOM 2066 O O . VAL A 1 288 ? 16.094 -23.734 16.922 1 96 288 VAL A O 1
ATOM 2069 N N . VAL A 1 289 ? 14.438 -23.281 15.359 1 96.38 289 VAL A N 1
ATOM 2070 C CA . VAL A 1 289 ? 14.133 -24.703 15.156 1 96.38 289 VAL A CA 1
ATOM 2071 C C . VAL A 1 289 ? 14.312 -25.047 13.68 1 96.38 289 VAL A C 1
ATOM 2073 O O . VAL A 1 289 ? 14.25 -24.188 12.812 1 96.38 289 VAL A O 1
ATOM 2076 N N . ARG A 1 290 ? 14.562 -26.281 13.477 1 95.94 290 ARG A N 1
ATOM 2077 C CA . ARG A 1 290 ? 14.633 -26.859 12.141 1 95.94 290 ARG A CA 1
ATOM 2078 C C . ARG A 1 290 ? 13.664 -28.031 12.008 1 95.94 290 ARG A C 1
ATOM 2080 O O . ARG A 1 290 ? 13.68 -28.953 12.836 1 95.94 290 ARG A O 1
ATOM 2087 N N . ALA A 1 291 ? 12.812 -27.922 11.07 1 94.94 291 ALA A N 1
ATOM 2088 C CA . ALA A 1 291 ? 11.938 -29.047 10.719 1 94.94 291 ALA A CA 1
ATOM 2089 C C . ALA A 1 291 ? 12.516 -29.859 9.562 1 94.94 291 ALA A C 1
ATOM 2091 O O . ALA A 1 291 ? 12.891 -29.297 8.531 1 94.94 291 ALA A O 1
ATOM 2092 N N . GLU A 1 292 ? 12.57 -31.188 9.812 1 93.44 292 GLU A N 1
ATOM 2093 C CA . GLU A 1 292 ? 13.047 -32.094 8.773 1 93.44 292 GLU A CA 1
ATOM 2094 C C . GLU A 1 292 ? 11.969 -33.125 8.391 1 93.44 292 GLU A C 1
ATOM 2096 O O . GLU A 1 292 ? 11.484 -33.875 9.242 1 93.44 292 GLU A O 1
ATOM 2101 N N . ASN A 1 293 ? 11.711 -33 7.137 1 92.06 293 ASN A N 1
ATOM 2102 C CA . ASN A 1 293 ? 10.75 -33.938 6.582 1 92.06 293 ASN A CA 1
ATOM 2103 C C . ASN A 1 293 ? 11.383 -35.312 6.316 1 92.06 293 ASN A C 1
ATOM 2105 O O . ASN A 1 293 ? 12.547 -35.375 5.918 1 92.06 293 ASN A O 1
ATOM 2109 N N . SER A 1 294 ? 10.602 -36.375 6.477 1 89.25 294 SER A N 1
ATOM 2110 C CA . SER A 1 294 ? 11.086 -37.75 6.242 1 89.25 294 SER A CA 1
ATOM 2111 C C . SER A 1 294 ? 11.484 -37.938 4.785 1 89.25 294 SER A C 1
ATOM 2113 O O . SER A 1 294 ? 12.227 -38.875 4.461 1 89.25 294 SER A O 1
ATOM 2115 N N . ASN A 1 295 ? 10.977 -37.062 4.027 1 81 295 ASN A N 1
ATOM 2116 C CA . ASN A 1 295 ? 11.297 -37.125 2.607 1 81 295 ASN A CA 1
ATOM 2117 C C . ASN A 1 295 ? 12.57 -36.375 2.271 1 81 295 ASN A C 1
ATOM 2119 O O . ASN A 1 295 ? 12.984 -36.312 1.111 1 81 295 ASN A O 1
ATOM 2123 N N . GLY A 1 296 ? 13.117 -35.781 3.205 1 81.38 296 GLY A N 1
ATOM 2124 C CA . GLY A 1 296 ? 14.43 -35.188 3.021 1 81.38 296 GLY A CA 1
ATOM 2125 C C . GLY A 1 296 ? 14.398 -33.688 3.018 1 81.38 296 GLY A C 1
ATOM 2126 O O . GLY A 1 296 ? 15.438 -33.031 3.102 1 81.38 296 GLY A O 1
ATOM 2127 N N . SER A 1 297 ? 13.328 -33.094 2.932 1 86.88 297 SER A N 1
ATOM 2128 C CA . SER A 1 297 ? 13.273 -31.625 2.926 1 86.88 297 SER A CA 1
ATOM 2129 C C . SER A 1 297 ? 13.367 -31.062 4.34 1 86.88 297 SER A C 1
ATOM 2131 O O . SER A 1 297 ? 13.117 -31.781 5.312 1 86.88 297 SER A O 1
ATOM 2133 N N . ARG A 1 298 ? 13.836 -29.781 4.355 1 88.69 298 ARG A N 1
ATOM 2134 C CA . ARG A 1 298 ? 13.969 -29.156 5.664 1 88.69 298 ARG A CA 1
ATOM 2135 C C . ARG A 1 298 ? 13.617 -27.672 5.594 1 88.69 298 ARG A C 1
ATOM 2137 O O . ARG A 1 298 ? 13.617 -27.078 4.516 1 88.69 298 ARG A O 1
ATOM 2144 N N . ASP A 1 299 ? 13.25 -27.141 6.719 1 91.5 299 ASP A N 1
ATOM 2145 C CA . ASP A 1 299 ? 13.031 -25.703 6.906 1 91.5 299 ASP A CA 1
ATOM 2146 C C . ASP A 1 299 ? 13.469 -25.266 8.297 1 91.5 299 ASP A C 1
ATOM 2148 O O . ASP A 1 299 ? 13.492 -26.062 9.234 1 91.5 299 ASP A O 1
ATOM 2152 N N . VAL A 1 300 ? 13.922 -24.016 8.367 1 91.31 300 VAL A N 1
ATOM 2153 C CA . VAL A 1 300 ? 14.398 -23.453 9.625 1 91.31 300 VAL A CA 1
ATOM 2154 C C . VAL A 1 300 ? 13.602 -22.203 9.969 1 91.31 300 VAL A C 1
ATOM 2156 O O . VAL A 1 300 ? 13.227 -21.438 9.078 1 91.31 300 VAL A O 1
ATOM 2159 N N . SER A 1 301 ? 13.328 -22 11.234 1 94.06 301 SER A N 1
ATOM 2160 C CA . SER A 1 301 ? 12.555 -20.828 11.672 1 94.06 301 SER A CA 1
ATOM 2161 C C . SER A 1 301 ? 12.961 -20.391 13.07 1 94.06 301 SER A C 1
ATOM 2163 O O . SER A 1 301 ? 13.281 -21.219 13.922 1 94.06 301 SER A O 1
ATOM 2165 N N . ASP A 1 302 ? 12.93 -19.125 13.234 1 91.06 302 ASP A N 1
ATOM 2166 C CA . ASP A 1 302 ? 13.07 -18.594 14.586 1 91.06 302 ASP A CA 1
ATOM 2167 C C . ASP A 1 302 ? 11.859 -18.953 15.445 1 91.06 302 ASP A C 1
ATOM 2169 O O . ASP A 1 302 ? 10.758 -19.141 14.922 1 91.06 302 ASP A O 1
ATOM 2173 N N . VAL A 1 303 ? 12.117 -18.953 16.781 1 92.25 303 VAL A N 1
ATOM 2174 C CA . VAL A 1 303 ? 11.039 -19.266 17.719 1 92.25 303 VAL A CA 1
ATOM 2175 C C . VAL A 1 303 ? 10.625 -18.016 18.469 1 92.25 303 VAL A C 1
ATOM 2177 O O . VAL A 1 303 ? 11.469 -17.312 19.031 1 92.25 303 VAL A O 1
ATOM 2180 N N . GLU A 1 304 ? 9.352 -17.797 18.406 1 89.81 304 GLU A N 1
ATOM 2181 C CA . GLU A 1 304 ? 8.828 -16.719 19.25 1 89.81 304 GLU A CA 1
ATOM 2182 C C . GLU A 1 304 ? 8.648 -17.203 20.688 1 89.81 304 GLU A C 1
ATOM 2184 O O . GLU A 1 304 ? 7.875 -18.125 20.953 1 89.81 304 GLU A O 1
ATOM 2189 N N . VAL A 1 305 ? 9.32 -16.484 21.578 1 86.75 305 VAL A N 1
ATOM 2190 C CA . VAL A 1 305 ? 9.273 -16.891 22.969 1 86.75 305 VAL A CA 1
ATOM 2191 C C . VAL A 1 305 ? 8.406 -15.914 23.766 1 86.75 305 VAL A C 1
ATOM 2193 O O . VAL A 1 305 ? 8.586 -14.695 23.672 1 86.75 305 VAL A O 1
ATOM 2196 N N . ASP A 1 306 ? 7.422 -16.453 24.359 1 81.12 306 ASP A N 1
ATOM 2197 C CA . ASP A 1 306 ? 6.605 -15.625 25.25 1 81.12 306 ASP A CA 1
ATOM 2198 C C . ASP A 1 306 ? 6.914 -15.922 26.703 1 81.12 306 ASP A C 1
ATOM 2200 O O . ASP A 1 306 ? 7.148 -17.078 27.078 1 81.12 306 ASP A O 1
ATOM 2204 N N . MET B 1 1 ? 16.719 6.723 30.766 1 19.08 1 MET B N 1
ATOM 2205 C CA . MET B 1 1 ? 16.125 5.555 30.109 1 19.08 1 MET B CA 1
ATOM 2206 C C . MET B 1 1 ? 15.156 5.98 29.016 1 19.08 1 MET B C 1
ATOM 2208 O O . MET B 1 1 ? 14.125 6.602 29.297 1 19.08 1 MET B O 1
ATOM 2212 N N . LYS B 1 2 ? 15.648 6.391 27.844 1 21.58 2 LYS B N 1
ATOM 2213 C CA . LYS B 1 2 ? 14.914 7.102 26.797 1 21.58 2 LYS B CA 1
ATOM 2214 C C . LYS B 1 2 ? 13.82 6.223 26.188 1 21.58 2 LYS B C 1
ATOM 2216 O O . LYS B 1 2 ? 14.109 5.176 25.609 1 21.58 2 LYS B O 1
ATOM 2221 N N . VAL B 1 3 ? 12.672 6.309 26.906 1 19.38 3 VAL B N 1
ATOM 2222 C CA . VAL B 1 3 ? 11.461 5.629 26.438 1 19.38 3 VAL B CA 1
ATOM 2223 C C . VAL B 1 3 ? 11.141 6.062 25.016 1 19.38 3 VAL B C 1
ATOM 2225 O O . VAL B 1 3 ? 10.922 7.246 24.75 1 19.38 3 VAL B O 1
ATOM 2228 N N . THR B 1 4 ? 11.711 5.449 24.031 1 24.59 4 THR B N 1
ATOM 2229 C CA . THR B 1 4 ? 11.422 5.621 22.609 1 24.59 4 THR B CA 1
ATOM 2230 C C . THR B 1 4 ? 9.945 5.359 22.312 1 24.59 4 THR B C 1
ATOM 2232 O O . THR B 1 4 ? 9.477 4.223 22.438 1 24.59 4 THR B O 1
ATOM 2235 N N . ASP B 1 5 ? 9.195 6.273 22.828 1 22.27 5 ASP B N 1
ATOM 2236 C CA . ASP B 1 5 ? 7.746 6.191 22.688 1 22.27 5 ASP B CA 1
ATOM 2237 C C . ASP B 1 5 ? 7.344 6.066 21.219 1 22.27 5 ASP B C 1
ATOM 2239 O O . ASP B 1 5 ? 7.738 6.891 20.391 1 22.27 5 ASP B O 1
ATOM 2243 N N . GLU B 1 6 ? 7.043 4.918 20.766 1 26.59 6 GLU B N 1
ATOM 2244 C CA . GLU B 1 6 ? 6.566 4.461 19.469 1 26.59 6 GLU B CA 1
ATOM 2245 C C . GLU B 1 6 ? 5.234 5.117 19.109 1 26.59 6 GLU B C 1
ATOM 2247 O O . GLU B 1 6 ? 4.246 4.961 19.828 1 26.59 6 GLU B O 1
ATOM 2252 N N . PHE B 1 7 ? 5.27 6.297 18.625 1 24.97 7 PHE B N 1
ATOM 2253 C CA . PHE B 1 7 ? 4.086 6.984 18.125 1 24.97 7 PHE B CA 1
ATOM 2254 C C . PHE B 1 7 ? 3.281 6.07 17.203 1 24.97 7 PHE B C 1
ATOM 2256 O O . PHE B 1 7 ? 3.822 5.504 16.25 1 24.97 7 PHE B O 1
ATOM 2263 N N . GLN B 1 8 ? 2.193 5.598 17.672 1 23.19 8 GLN B N 1
ATOM 2264 C CA . GLN B 1 8 ? 1.214 4.828 16.906 1 23.19 8 GLN B CA 1
ATOM 2265 C C . GLN B 1 8 ? 0.504 5.711 15.875 1 23.19 8 GLN B C 1
ATOM 2267 O O . GLN B 1 8 ? -0.188 6.66 16.25 1 23.19 8 GLN B O 1
ATOM 2272 N N . VAL B 1 9 ? 1.081 6.105 14.828 1 26.31 9 VAL B N 1
ATOM 2273 C CA . VAL B 1 9 ? 0.342 6.738 13.742 1 26.31 9 VAL B CA 1
ATOM 2274 C C . VAL B 1 9 ? -0.966 5.988 13.5 1 26.31 9 VAL B C 1
ATOM 2276 O O . VAL B 1 9 ? -1.01 4.758 13.586 1 26.31 9 VAL B O 1
ATOM 2279 N N . PRO B 1 10 ? -2.01 6.762 13.523 1 24.81 10 PRO B N 1
ATOM 2280 C CA . PRO B 1 10 ? -3.234 6.035 13.18 1 24.81 10 PRO B CA 1
ATOM 2281 C C . PRO B 1 10 ? -3.072 5.152 11.945 1 24.81 10 PRO B C 1
ATOM 2283 O O . PRO B 1 10 ? -2.314 5.496 11.031 1 24.81 10 PRO B O 1
ATOM 2286 N N . GLU B 1 11 ? -3.252 4.016 12.125 1 27.56 11 GLU B N 1
ATOM 2287 C CA . GLU B 1 11 ? -3.232 3.018 11.055 1 27.56 11 GLU B CA 1
ATOM 2288 C C . GLU B 1 11 ? -3.936 3.535 9.805 1 27.56 11 GLU B C 1
ATOM 2290 O O . GLU B 1 11 ? -5.145 3.775 9.82 1 27.56 11 GLU B O 1
ATOM 2295 N N . ALA B 1 12 ? -3.348 4.523 9.164 1 26.28 12 ALA B N 1
ATOM 2296 C CA . ALA B 1 12 ? -3.979 4.645 7.855 1 26.28 12 ALA B CA 1
ATOM 2297 C C . ALA B 1 12 ? -4.445 3.283 7.344 1 26.28 12 ALA B C 1
ATOM 2299 O O . ALA B 1 12 ? -3.771 2.271 7.547 1 26.28 12 ALA B O 1
ATOM 2300 N N . ASP B 1 13 ? -5.668 3.264 7.164 1 26.67 13 ASP B N 1
ATOM 2301 C CA . ASP B 1 13 ? -6.324 2.072 6.633 1 26.67 13 ASP B CA 1
ATOM 2302 C C . ASP B 1 13 ? -5.52 1.465 5.488 1 26.67 13 ASP B C 1
ATOM 2304 O O . ASP B 1 13 ? -5.672 1.867 4.332 1 26.67 13 ASP B O 1
ATOM 2308 N N . LYS B 1 14 ? -4.32 1.271 5.809 1 29.7 14 LYS B N 1
ATOM 2309 C CA . LYS B 1 14 ? -3.596 0.497 4.805 1 29.7 14 LYS B CA 1
ATOM 2310 C C . LYS B 1 14 ? -4.457 -0.638 4.262 1 29.7 14 LYS B C 1
ATOM 2312 O O . LYS B 1 14 ? -5.113 -1.35 5.023 1 29.7 14 LYS B O 1
ATOM 2317 N N . ARG B 1 15 ? -4.664 -0.583 2.973 1 27.5 15 ARG B N 1
ATOM 2318 C CA . ARG B 1 15 ? -5.379 -1.596 2.205 1 27.5 15 ARG B CA 1
ATOM 2319 C C . ARG B 1 15 ? -4.945 -3 2.609 1 27.5 15 ARG B C 1
ATOM 2321 O O . ARG B 1 15 ? -3.793 -3.385 2.391 1 27.5 15 ARG B O 1
ATOM 2328 N N . THR B 1 16 ? -5.504 -3.346 3.719 1 26.08 16 THR B N 1
ATOM 2329 C CA . THR B 1 16 ? -5.309 -4.77 3.971 1 26.08 16 THR B CA 1
ATOM 2330 C C . THR B 1 16 ? -5.832 -5.602 2.801 1 26.08 16 THR B C 1
ATOM 2332 O O . THR B 1 16 ? -7.035 -5.621 2.535 1 26.08 16 THR B O 1
ATOM 2335 N N . PHE B 1 17 ? -5.105 -5.676 1.819 1 27.67 17 PHE B N 1
ATOM 2336 C CA . PHE B 1 17 ? -5.547 -6.691 0.871 1 27.67 17 PHE B CA 1
ATOM 2337 C C . PHE B 1 17 ? -5.809 -8.016 1.579 1 27.67 17 PHE B C 1
ATOM 2339 O O . PHE B 1 17 ? -5.02 -8.438 2.428 1 27.67 17 PHE B O 1
ATOM 2346 N N . LEU B 1 18 ? -6.98 -8.344 1.512 1 26.88 18 LEU B N 1
ATOM 2347 C CA . LEU B 1 18 ? -7.363 -9.68 1.955 1 26.88 18 LEU B CA 1
ATOM 2348 C C . LEU B 1 18 ? -6.504 -10.742 1.285 1 26.88 18 LEU B C 1
ATOM 2350 O O . LEU B 1 18 ? -6.574 -10.93 0.068 1 26.88 18 LEU B O 1
ATOM 2354 N N . LYS B 1 19 ? -5.395 -10.922 1.748 1 30.31 19 LYS B N 1
ATOM 2355 C CA . LYS B 1 19 ? -4.773 -12.148 1.258 1 30.31 19 LYS B CA 1
ATOM 2356 C C . LYS B 1 19 ? -5.676 -13.352 1.499 1 30.31 19 LYS B C 1
ATOM 2358 O O . LYS B 1 19 ? -6.34 -13.438 2.533 1 30.31 19 LYS B O 1
ATOM 2363 N N . LEU B 1 20 ? -6.043 -14.102 0.528 1 28.7 20 LEU B N 1
ATOM 2364 C CA . LEU B 1 20 ? -6.844 -15.32 0.498 1 28.7 20 LEU B CA 1
ATOM 2365 C C . LEU B 1 20 ? -6.547 -16.188 1.711 1 28.7 20 LEU B C 1
ATOM 2367 O O . LEU B 1 20 ? -5.488 -16.828 1.784 1 28.7 20 LEU B O 1
ATOM 2371 N N . LEU B 1 21 ? -6.801 -15.805 2.877 1 30.23 21 LEU B N 1
ATOM 2372 C CA . LEU B 1 21 ? -6.891 -16.797 3.941 1 30.23 21 LEU B CA 1
ATOM 2373 C C . LEU B 1 21 ? -8.055 -17.75 3.699 1 30.23 21 LEU B C 1
ATOM 2375 O O . LEU B 1 21 ? -9.195 -17.312 3.529 1 30.23 21 LEU B O 1
ATOM 2379 N N . GLY B 1 22 ? -7.832 -18.922 3.199 1 30 22 GLY B N 1
ATOM 2380 C CA . GLY B 1 22 ? -8.672 -20.047 2.783 1 30 22 GLY B CA 1
ATOM 2381 C C . GLY B 1 22 ? -9.695 -20.438 3.83 1 30 22 GLY B C 1
ATOM 2382 O O . GLY B 1 22 ? -9.562 -21.484 4.465 1 30 22 GLY B O 1
ATOM 2383 N N . GLY B 1 23 ? -10.109 -19.719 4.785 1 27.62 23 GLY B N 1
ATOM 2384 C CA . GLY B 1 23 ? -11 -20.531 5.598 1 27.62 23 GLY B CA 1
ATOM 2385 C C . GLY B 1 23 ? -12.297 -20.891 4.891 1 27.62 23 GLY B C 1
ATOM 2386 O O . GLY B 1 23 ? -13.305 -20.188 5.055 1 27.62 23 GLY B O 1
ATOM 2387 N N . SER B 1 24 ? -12.32 -21.094 3.602 1 26.58 24 SER B N 1
ATOM 2388 C CA . SER B 1 24 ? -13.672 -21.547 3.289 1 26.58 24 SER B CA 1
ATOM 2389 C C . SER B 1 24 ? -13.914 -22.969 3.771 1 26.58 24 SER B C 1
ATOM 2391 O O . SER B 1 24 ? -13.125 -23.875 3.477 1 26.58 24 SER B O 1
ATOM 2393 N N . ALA B 1 25 ? -14.758 -23.203 4.762 1 24.56 25 ALA B N 1
ATOM 2394 C CA . ALA B 1 25 ? -15.367 -24.453 5.219 1 24.56 25 ALA B CA 1
ATOM 2395 C C . ALA B 1 25 ? -16.031 -25.188 4.059 1 24.56 25 ALA B C 1
ATOM 2397 O O . ALA B 1 25 ? -16.891 -24.641 3.367 1 24.56 25 ALA B O 1
ATOM 2398 N N . ALA B 1 26 ? -15.32 -26.219 3.619 1 24.44 26 ALA B N 1
ATOM 2399 C CA . ALA B 1 26 ? -15.93 -27.203 2.73 1 24.44 26 ALA B CA 1
ATOM 2400 C C . ALA B 1 26 ? -17.188 -27.812 3.355 1 24.44 26 ALA B C 1
ATOM 2402 O O . ALA B 1 26 ? -17.125 -28.438 4.414 1 24.44 26 ALA B O 1
ATOM 2403 N N . VAL B 1 27 ? -18.297 -27.312 3.035 1 25.66 27 VAL B N 1
ATOM 2404 C CA . VAL B 1 27 ? -19.531 -28.062 3.305 1 25.66 27 VAL B CA 1
ATOM 2405 C C . VAL B 1 27 ? -19.531 -29.359 2.494 1 25.66 27 VAL B C 1
ATOM 2407 O O . VAL B 1 27 ? -19.094 -29.375 1.341 1 25.66 27 VAL B O 1
ATOM 2410 N N . GLY B 1 28 ? -19.641 -30.469 3.057 1 24.83 28 GLY B N 1
ATOM 2411 C CA . GLY B 1 28 ? -19.781 -31.844 2.637 1 24.83 28 GLY B CA 1
ATOM 2412 C C . GLY B 1 28 ? -20.781 -32.031 1.521 1 24.83 28 GLY B C 1
ATOM 2413 O O . GLY B 1 28 ? -21.953 -31.688 1.674 1 24.83 28 GLY B O 1
ATOM 2414 N N . ALA B 1 29 ? -20.281 -32.25 0.218 1 26.81 29 ALA B N 1
ATOM 2415 C CA . ALA B 1 29 ? -21.078 -32.656 -0.932 1 26.81 29 ALA B CA 1
ATOM 2416 C C . ALA B 1 29 ? -21.656 -34.062 -0.724 1 26.81 29 ALA B C 1
ATOM 2418 O O . ALA B 1 29 ? -20.922 -35 -0.467 1 26.81 29 ALA B O 1
ATOM 2419 N N . VAL B 1 30 ? -22.891 -34.094 -0.414 1 27.98 30 VAL B N 1
ATOM 2420 C CA . VAL B 1 30 ? -23.688 -35.281 -0.715 1 27.98 30 VAL B CA 1
ATOM 2421 C C . VAL B 1 30 ? -23.672 -35.562 -2.219 1 27.98 30 VAL B C 1
ATOM 2423 O O . VAL B 1 30 ? -23.594 -34.625 -3.018 1 27.98 30 VAL B O 1
ATOM 2426 N N . GLY B 1 31 ? -23.5 -36.812 -2.824 1 30.05 31 GLY B N 1
ATOM 2427 C CA . GLY B 1 31 ? -23.359 -37.531 -4.074 1 30.05 31 GLY B CA 1
ATOM 2428 C C . GLY B 1 31 ? -24.453 -37.219 -5.078 1 30.05 31 GLY B C 1
ATOM 2429 O O . GLY B 1 31 ? -24.656 -37.969 -6.035 1 30.05 31 GLY B O 1
ATOM 2430 N N . THR B 1 32 ? -25.594 -36.562 -4.816 1 33.09 32 THR B N 1
ATOM 2431 C CA . THR B 1 32 ? -26.531 -36.656 -5.934 1 33.09 32 THR B CA 1
ATOM 2432 C C . THR B 1 32 ? -25.969 -35.938 -7.164 1 33.09 32 THR B C 1
ATOM 2434 O O . THR B 1 32 ? -25.062 -35.125 -7.051 1 33.09 32 THR B O 1
ATOM 2437 N N . GLY B 1 33 ? -26.344 -36.219 -8.469 1 36.47 33 GLY B N 1
ATOM 2438 C CA . GLY B 1 33 ? -26.047 -35.688 -9.789 1 36.47 33 GLY B CA 1
ATOM 2439 C C . GLY B 1 33 ? -25.812 -34.188 -9.789 1 36.47 33 GLY B C 1
ATOM 2440 O O . GLY B 1 33 ? -26.703 -33.406 -10.141 1 36.47 33 GLY B O 1
ATOM 2441 N N . THR B 1 34 ? -25.328 -33.562 -8.656 1 34.62 34 THR B N 1
ATOM 2442 C CA . THR B 1 34 ? -25.516 -32.188 -8.258 1 34.62 34 THR B CA 1
ATOM 2443 C C . THR B 1 34 ? -24.812 -31.25 -9.242 1 34.62 34 THR B C 1
ATOM 2445 O O . THR B 1 34 ? -23.688 -31.5 -9.656 1 34.62 34 THR B O 1
ATOM 2448 N N . VAL B 1 35 ? -25.578 -30.688 -10.273 1 39.25 35 VAL B N 1
ATOM 2449 C CA . VAL B 1 35 ? -25.156 -29.453 -10.938 1 39.25 35 VAL B CA 1
ATOM 2450 C C . VAL B 1 35 ? -24.188 -28.703 -10.047 1 39.25 35 VAL B C 1
ATOM 2452 O O . VAL B 1 35 ? -24.5 -28.359 -8.898 1 39.25 35 VAL B O 1
ATOM 2455 N N . SER B 1 36 ? -22.938 -29.094 -10.047 1 45.06 36 SER B N 1
ATOM 2456 C CA . SER B 1 36 ? -21.875 -28.438 -9.281 1 45.06 36 SER B CA 1
ATOM 2457 C C . SER B 1 36 ? -22.156 -26.953 -9.094 1 45.06 36 SER B C 1
ATOM 2459 O O . SER B 1 36 ? -22.281 -26.219 -10.062 1 45.06 36 SER B O 1
ATOM 2461 N N . ALA B 1 37 ? -23.078 -26.672 -8.258 1 52.44 37 ALA B N 1
ATOM 2462 C CA . ALA B 1 37 ? -23.484 -25.328 -7.855 1 52.44 37 ALA B CA 1
ATOM 2463 C C . ALA B 1 37 ? -22.297 -24.375 -7.848 1 52.44 37 ALA B C 1
ATOM 2465 O O . ALA B 1 37 ? -21.219 -24.703 -7.34 1 52.44 37 ALA B O 1
ATOM 2466 N N . GLN B 1 38 ? -22.266 -23.531 -8.812 1 70.38 38 GLN B N 1
ATOM 2467 C CA . GLN B 1 38 ? -21.344 -22.406 -8.82 1 70.38 38 GLN B CA 1
ATOM 2468 C C . GLN B 1 38 ? -21.234 -21.781 -7.434 1 70.38 38 GLN B C 1
ATOM 2470 O O . GLN B 1 38 ? -22.234 -21.516 -6.781 1 70.38 38 GLN B O 1
ATOM 2475 N N . GLU B 1 39 ? -20.047 -21.953 -6.898 1 85.06 39 GLU B N 1
ATOM 2476 C CA . GLU B 1 39 ? -19.812 -21.422 -5.559 1 85.06 39 GLU B CA 1
ATOM 2477 C C . GLU B 1 39 ? -19.219 -20.016 -5.609 1 85.06 39 GLU B C 1
ATOM 2479 O O . GLU B 1 39 ? -18.438 -19.703 -6.516 1 85.06 39 GLU B O 1
ATOM 2484 N N . ALA B 1 40 ? -19.766 -19.188 -4.793 1 91 40 ALA B N 1
ATOM 2485 C CA . ALA B 1 40 ? -19.188 -17.859 -4.641 1 91 40 ALA B CA 1
ATOM 2486 C C . ALA B 1 40 ? -17.828 -17.922 -3.947 1 91 40 ALA B C 1
ATOM 2488 O O . ALA B 1 40 ? -17.656 -18.672 -2.984 1 91 40 ALA B O 1
ATOM 2489 N N . ILE B 1 41 ? -16.844 -17.25 -4.535 1 93.06 41 ILE B N 1
ATOM 2490 C CA . ILE B 1 41 ? -15.531 -17.156 -3.918 1 93.06 41 ILE B CA 1
ATOM 2491 C C . ILE B 1 41 ? -15.133 -15.688 -3.783 1 93.06 41 ILE B C 1
ATOM 2493 O O . ILE B 1 41 ? -15.758 -14.812 -4.379 1 93.06 41 ILE B O 1
ATOM 2497 N N . ASP B 1 42 ? -14.156 -15.422 -2.979 1 93.44 42 ASP B N 1
ATOM 2498 C CA . ASP B 1 42 ? -13.688 -14.062 -2.73 1 93.44 42 ASP B CA 1
ATOM 2499 C C . ASP B 1 42 ? -13.039 -13.461 -3.98 1 93.44 42 ASP B C 1
ATOM 2501 O O . ASP B 1 42 ? -12.414 -14.18 -4.762 1 93.44 42 ASP B O 1
ATOM 2505 N N . ALA B 1 43 ? -13.219 -12.172 -4.148 1 97.12 43 ALA B N 1
ATOM 2506 C CA . ALA B 1 43 ? -12.609 -11.438 -5.254 1 97.12 43 ALA B CA 1
ATOM 2507 C C . ALA B 1 43 ? -12.047 -10.102 -4.777 1 97.12 43 ALA B C 1
ATOM 2509 O O . ALA B 1 43 ? -12.703 -9.391 -4.004 1 97.12 43 ALA B O 1
ATOM 2510 N N . GLU B 1 44 ? -10.859 -9.812 -5.168 1 98.06 44 GLU B N 1
ATOM 2511 C CA . GLU B 1 44 ? -10.188 -8.531 -4.941 1 98.06 44 GLU B CA 1
ATOM 2512 C C . GLU B 1 44 ? -9.383 -8.109 -6.164 1 98.06 44 GLU B C 1
ATOM 2514 O O . GLU B 1 44 ? -8.688 -8.922 -6.77 1 98.06 44 GLU B O 1
ATOM 2519 N N . LEU B 1 45 ? -9.562 -6.895 -6.52 1 98.5 45 LEU B N 1
ATOM 2520 C CA . LEU B 1 45 ? -8.789 -6.344 -7.629 1 98.5 45 LEU B CA 1
ATOM 2521 C C . LEU B 1 45 ? -8.062 -5.07 -7.207 1 98.5 45 LEU B C 1
ATOM 2523 O O . LEU B 1 45 ? -8.523 -4.355 -6.312 1 98.5 45 LEU B O 1
ATOM 2527 N N . GLU B 1 46 ? -6.969 -4.797 -7.816 1 98.44 46 GLU B N 1
ATOM 2528 C CA . GLU B 1 46 ? -6.266 -3.518 -7.75 1 98.44 46 GLU B CA 1
ATOM 2529 C C . GLU B 1 46 ? -5.598 -3.186 -9.086 1 98.44 46 GLU B C 1
ATOM 2531 O O . GLU B 1 46 ? -4.707 -3.908 -9.531 1 98.44 46 GLU B O 1
ATOM 2536 N N . GLY B 1 47 ? -6.078 -2.23 -9.695 1 98.38 47 GLY B N 1
ATOM 2537 C CA . GLY B 1 47 ? -5.574 -1.832 -11 1 98.38 47 GLY B CA 1
ATOM 2538 C C . GLY B 1 47 ? -6.332 -0.665 -11.602 1 98.38 47 GLY B C 1
ATOM 2539 O O . GLY B 1 47 ? -7.129 -0.016 -10.914 1 98.38 47 GLY B O 1
ATOM 2540 N N . PRO B 1 48 ? -6.102 -0.384 -12.812 1 98.38 48 PRO B N 1
ATOM 2541 C CA . PRO B 1 48 ? -6.672 0.829 -13.406 1 98.38 48 PRO B CA 1
ATOM 2542 C C . PRO B 1 48 ? -8.188 0.743 -13.586 1 98.38 48 PRO B C 1
ATOM 2544 O O . PRO B 1 48 ? -8.695 -0.274 -14.062 1 98.38 48 PRO B O 1
ATOM 2547 N N . LEU B 1 49 ? -8.836 1.812 -13.219 1 98.69 49 LEU B N 1
ATOM 2548 C CA . LEU B 1 49 ? -10.234 2.006 -13.586 1 98.69 49 LEU B CA 1
ATOM 2549 C C . LEU B 1 49 ? -10.367 2.379 -15.055 1 98.69 49 LEU B C 1
ATOM 2551 O O . LEU B 1 49 ? -10 3.486 -15.461 1 98.69 49 LEU B O 1
ATOM 2555 N N . GLU B 1 50 ? -11.008 1.542 -15.82 1 98 50 GLU B N 1
ATOM 2556 C CA . GLU B 1 50 ? -11.008 1.736 -17.266 1 98 50 GLU B CA 1
ATOM 2557 C C . GLU B 1 50 ? -12.328 2.322 -17.75 1 98 50 GLU B C 1
ATOM 2559 O O . GLU B 1 50 ? -12.383 2.967 -18.797 1 98 50 GLU B O 1
ATOM 2564 N N . GLY B 1 51 ? -13.352 2.018 -16.938 1 98.19 51 GLY B N 1
ATOM 2565 C CA . GLY B 1 51 ? -14.656 2.488 -17.375 1 98.19 51 GLY B CA 1
ATOM 2566 C C . GLY B 1 51 ? -15.695 2.479 -16.281 1 98.19 51 GLY B C 1
ATOM 2567 O O . GLY B 1 51 ? -15.555 1.753 -15.289 1 98.19 51 GLY B O 1
ATOM 2568 N N . VAL B 1 52 ? -16.703 3.342 -16.453 1 98.56 52 VAL B N 1
ATOM 2569 C CA . VAL B 1 52 ? -17.828 3.447 -15.539 1 98.56 52 VAL B CA 1
ATOM 2570 C C . VAL B 1 52 ? -19.141 3.457 -16.328 1 98.56 52 VAL B C 1
ATOM 2572 O O . VAL B 1 52 ? -19.297 4.238 -17.266 1 98.56 52 VAL B O 1
ATOM 2575 N N . ASP B 1 53 ? -19.953 2.57 -16.031 1 98.12 53 ASP B N 1
ATOM 2576 C CA . ASP B 1 53 ? -21.328 2.596 -16.531 1 98.12 53 ASP B CA 1
ATOM 2577 C C . ASP B 1 53 ? -22.312 2.879 -15.391 1 98.12 53 ASP B C 1
ATOM 2579 O O . ASP B 1 53 ? -22.812 1.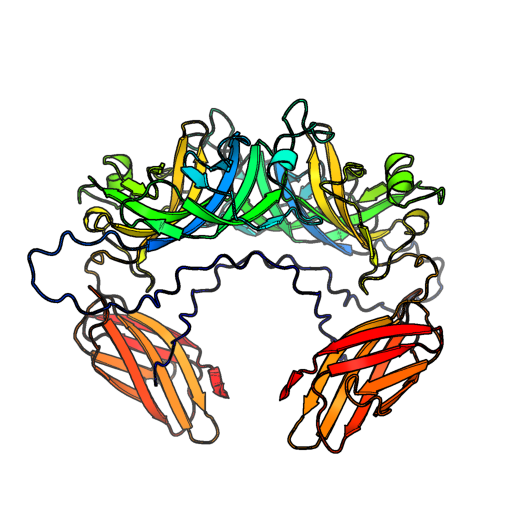954 -14.742 1 98.12 53 ASP B O 1
ATOM 2583 N N . GLU B 1 54 ? -22.641 4.098 -15.234 1 96.75 54 GLU B N 1
ATOM 2584 C CA . GLU B 1 54 ? -23.484 4.539 -14.125 1 96.75 54 GLU B CA 1
ATOM 2585 C C . GLU B 1 54 ? -24.875 3.916 -14.195 1 96.75 54 GLU B C 1
ATOM 2587 O O . GLU B 1 54 ? -25.438 3.521 -13.172 1 96.75 54 GLU B O 1
ATOM 2592 N N . ALA B 1 55 ? -25.344 3.893 -15.359 1 96.69 55 ALA B N 1
ATOM 2593 C CA . ALA B 1 55 ? -26.703 3.381 -15.539 1 96.69 55 ALA B CA 1
ATOM 2594 C C . ALA B 1 55 ? -26.797 1.907 -15.148 1 96.69 55 ALA B C 1
ATOM 2596 O O . ALA B 1 55 ? -27.766 1.478 -14.531 1 96.69 55 ALA B O 1
ATOM 2597 N N . ALA B 1 56 ? -25.766 1.188 -15.484 1 97.25 56 ALA B N 1
ATOM 2598 C CA . ALA B 1 56 ? -25.766 -0.247 -15.211 1 97.25 56 ALA B CA 1
ATOM 2599 C C . ALA B 1 56 ? -25.234 -0.533 -13.805 1 97.25 56 ALA B C 1
ATOM 2601 O O . ALA B 1 56 ? -25.391 -1.646 -13.297 1 97.25 56 ALA B O 1
ATOM 2602 N N . GLY B 1 57 ? -24.578 0.449 -13.156 1 98.31 57 GLY B N 1
ATOM 2603 C CA . GLY B 1 57 ? -23.969 0.237 -11.859 1 98.31 57 GLY B CA 1
ATOM 2604 C C . GLY B 1 57 ? -22.703 -0.615 -11.93 1 98.31 57 GLY B C 1
ATOM 2605 O O . GLY B 1 57 ? -22.453 -1.42 -11.039 1 98.31 57 GLY B O 1
ATOM 2606 N N . THR B 1 58 ? -21.953 -0.512 -13 1 98.62 58 THR B N 1
ATOM 2607 C CA . THR B 1 58 ? -20.781 -1.35 -13.188 1 98.62 58 THR B CA 1
ATOM 2608 C C . THR B 1 58 ? -19.562 -0.5 -13.547 1 98.62 58 THR B C 1
ATOM 2610 O O . THR B 1 58 ? -19.703 0.595 -14.094 1 98.62 58 THR B O 1
ATOM 2613 N N . ILE B 1 59 ? -18.453 -1.01 -13.188 1 98.81 59 ILE B N 1
ATOM 2614 C CA . ILE B 1 59 ? -17.172 -0.448 -13.602 1 98.81 59 ILE B CA 1
ATOM 2615 C C . ILE B 1 59 ? -16.297 -1.539 -14.219 1 98.81 59 ILE B C 1
ATOM 2617 O O . ILE B 1 59 ? -16.609 -2.729 -14.102 1 98.81 59 ILE B O 1
ATOM 2621 N N . ASP B 1 60 ? -15.289 -1.1 -14.961 1 98.5 60 ASP B N 1
ATOM 2622 C CA . ASP B 1 60 ? -14.312 -2.008 -15.555 1 98.5 60 ASP B CA 1
ATOM 2623 C C . ASP B 1 60 ? -12.922 -1.781 -14.969 1 98.5 60 ASP B C 1
ATOM 2625 O O . ASP B 1 60 ? -12.398 -0.667 -15.008 1 98.5 60 ASP B O 1
ATOM 2629 N N . VAL B 1 61 ? -12.336 -2.834 -14.359 1 98.69 61 VAL B N 1
ATOM 2630 C CA . VAL B 1 61 ? -10.992 -2.82 -13.781 1 98.69 61 VAL B CA 1
ATOM 2631 C C . VAL B 1 61 ? -10.156 -3.939 -14.398 1 98.69 61 VAL B C 1
ATOM 2633 O O . VAL B 1 61 ? -10.438 -5.121 -14.188 1 98.69 61 VAL B O 1
ATOM 2636 N N . MET B 1 62 ? -9.141 -3.58 -15.133 1 97.81 62 MET B N 1
ATOM 2637 C CA . MET B 1 62 ? -8.25 -4.535 -15.781 1 97.81 62 MET B CA 1
ATOM 2638 C C . MET B 1 62 ? -9.031 -5.516 -16.656 1 97.81 62 MET B C 1
ATOM 2640 O O . MET B 1 62 ? -8.789 -6.723 -16.609 1 97.81 62 MET B O 1
ATOM 2644 N N . GLY B 1 63 ? -10 -4.965 -17.297 1 96.69 63 GLY B N 1
ATOM 2645 C CA . GLY B 1 63 ? -10.812 -5.762 -18.203 1 96.69 63 GLY B CA 1
ATOM 2646 C C . GLY B 1 63 ? -11.875 -6.574 -17.484 1 96.69 63 GLY B C 1
ATOM 2647 O O . GLY B 1 63 ? -12.609 -7.336 -18.125 1 96.69 63 GLY B O 1
ATOM 2648 N N . ILE B 1 64 ? -11.984 -6.508 -16.203 1 98.12 64 ILE B N 1
ATOM 2649 C CA . ILE B 1 64 ? -12.938 -7.273 -15.398 1 98.12 64 ILE B CA 1
ATOM 2650 C C . ILE B 1 64 ? -14.141 -6.398 -15.062 1 98.12 64 ILE B C 1
ATOM 2652 O O . ILE B 1 64 ? -13.984 -5.297 -14.523 1 98.12 64 ILE B O 1
ATOM 2656 N N . ALA B 1 65 ? -15.281 -6.902 -15.336 1 98.38 65 ALA B N 1
ATOM 2657 C CA . ALA B 1 65 ? -16.5 -6.195 -14.977 1 98.38 65 ALA B CA 1
ATOM 2658 C C . ALA B 1 65 ? -16.812 -6.332 -13.484 1 98.38 65 ALA B C 1
ATOM 2660 O O . ALA B 1 65 ? -16.781 -7.438 -12.938 1 98.38 65 ALA B O 1
ATOM 2661 N N . VAL B 1 66 ? -17.125 -5.211 -12.875 1 98.81 66 VAL B N 1
ATOM 2662 C CA . VAL B 1 66 ? -17.422 -5.184 -11.445 1 98.81 66 VAL B CA 1
ATOM 2663 C C . VAL B 1 66 ? -18.766 -4.496 -11.211 1 98.81 66 VAL B C 1
ATOM 2665 O O . VAL B 1 66 ? -18.969 -3.357 -11.641 1 98.81 66 VAL B O 1
ATOM 2668 N N . ASP B 1 67 ? -19.688 -5.184 -10.594 1 98.81 67 ASP B N 1
ATOM 2669 C CA . ASP B 1 67 ? -20.953 -4.594 -10.141 1 98.81 67 ASP B CA 1
ATOM 2670 C C . ASP B 1 67 ? -20.75 -3.832 -8.828 1 98.81 67 ASP B C 1
ATOM 2672 O O . ASP B 1 67 ? -20.391 -4.422 -7.812 1 98.81 67 ASP B O 1
ATOM 2676 N N . VAL B 1 68 ? -21.047 -2.537 -8.883 1 98.81 68 VAL B N 1
ATOM 2677 C CA . VAL B 1 68 ? -20.812 -1.721 -7.695 1 98.81 68 VAL B CA 1
ATOM 2678 C C . VAL B 1 68 ? -22.125 -1.109 -7.227 1 98.81 68 VAL B C 1
ATOM 2680 O O . VAL B 1 68 ? -22.141 -0.101 -6.52 1 98.81 68 VAL B O 1
ATOM 2683 N N . SER B 1 69 ? -23.188 -1.598 -7.613 1 97.94 69 SER B N 1
ATOM 2684 C CA . SER B 1 69 ? -24.5 -1.025 -7.336 1 97.94 69 SER B CA 1
ATOM 2685 C C . SER B 1 69 ? -24.75 -0.918 -5.836 1 97.94 69 SER B C 1
ATOM 2687 O O . SER B 1 69 ? -25.391 0.028 -5.371 1 97.94 69 SER B O 1
ATOM 2689 N N . ASP B 1 70 ? -24.266 -1.851 -5.109 1 97.31 70 ASP B N 1
ATOM 2690 C CA . ASP B 1 70 ? -24.516 -1.863 -3.674 1 97.31 70 ASP B CA 1
ATOM 2691 C C . ASP B 1 70 ? -23.234 -1.646 -2.885 1 97.31 70 ASP B C 1
ATOM 2693 O O . ASP B 1 70 ? -23.188 -1.876 -1.675 1 97.31 70 ASP B O 1
ATOM 2697 N N . ALA B 1 71 ? -22.156 -1.226 -3.564 1 98.38 71 ALA B N 1
ATOM 2698 C CA . ALA B 1 71 ? -20.844 -1.096 -2.922 1 98.38 71 ALA B CA 1
ATOM 2699 C C . ALA B 1 71 ? -20.75 0.214 -2.145 1 98.38 71 ALA B C 1
ATOM 2701 O O . ALA B 1 71 ? -21.25 1.247 -2.588 1 98.38 71 ALA B O 1
ATOM 2702 N N . SER B 1 72 ? -20.078 0.151 -0.972 1 98.62 72 SER B N 1
ATOM 2703 C CA . SER B 1 72 ? -19.578 1.378 -0.365 1 98.62 72 SER B CA 1
ATOM 2704 C C . SER B 1 72 ? -18.328 1.884 -1.093 1 98.62 72 SER B C 1
ATOM 2706 O O . SER B 1 72 ? -17.344 1.152 -1.238 1 98.62 72 SER B O 1
ATOM 2708 N N . MET B 1 73 ? -18.391 3.084 -1.572 1 98.56 73 MET B N 1
ATOM 2709 C CA . MET B 1 73 ? -17.297 3.613 -2.391 1 98.56 73 MET B CA 1
ATOM 2710 C C . MET B 1 73 ? -16.609 4.781 -1.69 1 98.56 73 MET B C 1
ATOM 2712 O O . MET B 1 73 ? -17.266 5.617 -1.073 1 98.56 73 MET B O 1
ATOM 2716 N N . SER B 1 74 ? -15.281 4.797 -1.827 1 98.56 74 SER B N 1
ATOM 2717 C CA . SER B 1 74 ? -14.555 5.887 -1.183 1 98.56 74 SER B CA 1
ATOM 2718 C C . SER B 1 74 ? -13.281 6.23 -1.945 1 98.56 74 SER B C 1
ATOM 2720 O O . SER B 1 74 ? -12.727 5.387 -2.654 1 98.56 74 SER B O 1
ATOM 2722 N N . SER B 1 75 ? -12.961 7.48 -1.813 1 98.06 75 SER B N 1
ATOM 2723 C CA . SER B 1 75 ? -11.594 7.918 -2.043 1 98.06 75 SER B CA 1
ATOM 2724 C C . SER B 1 75 ? -10.789 7.93 -0.745 1 98.06 75 SER B C 1
ATOM 2726 O O . SER B 1 75 ? -11.297 7.52 0.304 1 98.06 75 SER B O 1
ATOM 2728 N N . PRO B 1 76 ? -9.523 8.414 -0.858 1 95.94 76 PRO B N 1
ATOM 2729 C CA . PRO B 1 76 ? -8.758 8.445 0.388 1 95.94 76 PRO B CA 1
ATOM 2730 C C . PRO B 1 76 ? -9.391 9.336 1.45 1 95.94 76 PRO B C 1
ATOM 2732 O O . PRO B 1 76 ? -9.211 9.102 2.648 1 95.94 76 PRO B O 1
ATOM 2735 N N . THR B 1 77 ? -10.203 10.32 0.982 1 95.5 77 THR B N 1
ATOM 2736 C CA . THR B 1 77 ? -10.609 11.305 1.976 1 95.5 77 THR B CA 1
ATOM 2737 C C . THR B 1 77 ? -12.109 11.594 1.869 1 95.5 77 THR B C 1
ATOM 2739 O O . THR B 1 77 ? -12.602 12.562 2.447 1 95.5 77 THR B O 1
ATOM 2742 N N . ALA B 1 78 ? -12.859 10.781 1.07 1 97.5 78 ALA B N 1
ATOM 2743 C CA . ALA B 1 78 ? -14.289 11.062 0.954 1 97.5 78 ALA B CA 1
ATOM 2744 C C . ALA B 1 78 ? -15.07 9.805 0.597 1 97.5 78 ALA B C 1
ATOM 2746 O O . ALA B 1 78 ? -14.547 8.914 -0.076 1 97.5 78 ALA B O 1
ATOM 2747 N N . ASP B 1 79 ? -16.312 9.805 1.013 1 97.25 79 ASP B N 1
ATOM 2748 C CA . ASP B 1 79 ? -17.281 8.852 0.467 1 97.25 79 ASP B CA 1
ATOM 2749 C C . ASP B 1 79 ? -17.734 9.273 -0.927 1 97.25 79 ASP B C 1
ATOM 2751 O O . ASP B 1 79 ? -17.891 10.469 -1.201 1 97.25 79 ASP B O 1
ATOM 2755 N N . LEU B 1 80 ? -18 8.25 -1.74 1 98.38 80 LEU B N 1
ATOM 2756 C CA . LEU B 1 80 ? -18.344 8.539 -3.129 1 98.38 80 LEU B CA 1
ATOM 2757 C C . LEU B 1 80 ? -19.609 7.805 -3.539 1 98.38 80 LEU B C 1
ATOM 2759 O O . LEU B 1 80 ? -20.047 6.875 -2.855 1 98.38 80 LEU B O 1
ATOM 2763 N N . MET B 1 81 ? -20.156 8.312 -4.605 1 97.69 81 MET B N 1
ATOM 2764 C CA . MET B 1 81 ? -21.188 7.613 -5.383 1 97.69 81 MET B CA 1
ATOM 2765 C C . MET B 1 81 ? -20.688 7.305 -6.789 1 97.69 81 MET B C 1
ATOM 2767 O O . MET B 1 81 ? -19.672 7.859 -7.23 1 97.69 81 MET B O 1
ATOM 2771 N N . ILE B 1 82 ? -21.406 6.43 -7.426 1 98.12 82 ILE B N 1
ATOM 2772 C CA . ILE B 1 82 ? -20.922 5.969 -8.727 1 98.12 82 ILE B CA 1
ATOM 2773 C C . ILE B 1 82 ? -20.797 7.152 -9.68 1 98.12 82 ILE B C 1
ATOM 2775 O O . ILE B 1 82 ? -19.891 7.184 -10.523 1 98.12 82 ILE B O 1
ATOM 2779 N N . GLY B 1 83 ? -21.594 8.141 -9.562 1 97.31 83 GLY B N 1
ATOM 2780 C CA . GLY B 1 83 ? -21.547 9.312 -10.43 1 97.31 83 GLY B CA 1
ATOM 2781 C C . GLY B 1 83 ? -20.297 10.156 -10.227 1 97.31 83 GLY B C 1
ATOM 2782 O O . GLY B 1 83 ? -19.969 10.984 -11.078 1 97.31 83 GLY B O 1
ATOM 2783 N N . ASP B 1 84 ? -19.625 9.969 -9.125 1 97.88 84 ASP B N 1
ATOM 2784 C CA . ASP B 1 84 ? -18.438 10.734 -8.797 1 97.88 84 ASP B CA 1
ATOM 2785 C C . ASP B 1 84 ? -17.203 10.156 -9.5 1 97.88 84 ASP B C 1
ATOM 2787 O O . ASP B 1 84 ? -16.172 10.82 -9.602 1 97.88 84 ASP B O 1
ATOM 2791 N N . LEU B 1 85 ? -17.25 8.953 -10.023 1 98.44 85 LEU B N 1
ATOM 2792 C CA . LEU B 1 85 ? -16.094 8.219 -10.492 1 98.44 85 LEU B CA 1
ATOM 2793 C C . LEU B 1 85 ? -15.594 8.773 -11.828 1 98.44 85 LEU B C 1
ATOM 2795 O O . LEU B 1 85 ? -14.383 8.836 -12.062 1 98.44 85 LEU B O 1
ATOM 2799 N N . ALA B 1 86 ? -16.5 9.156 -12.688 1 97.38 86 ALA B N 1
ATOM 2800 C CA . ALA B 1 86 ? -16.125 9.664 -14 1 97.38 86 ALA B CA 1
ATOM 2801 C C . ALA B 1 86 ? -16.625 11.094 -14.203 1 97.38 86 ALA B C 1
ATOM 2803 O O . ALA B 1 86 ? -17.156 11.422 -15.266 1 97.38 86 ALA B O 1
ATOM 2804 N N . GLY B 1 87 ? -16.484 11.891 -13.18 1 93.75 87 GLY B N 1
ATOM 2805 C CA . GLY B 1 87 ? -16.922 13.273 -13.258 1 93.75 87 GLY B CA 1
ATOM 2806 C C . GLY B 1 87 ? -15.875 14.195 -13.852 1 93.75 87 GLY B C 1
ATOM 2807 O O . GLY B 1 87 ? -15.109 13.789 -14.727 1 93.75 87 GLY B O 1
ATOM 2808 N N . ASP B 1 88 ? -15.93 15.492 -13.523 1 96.5 88 ASP B N 1
ATOM 2809 C CA . ASP B 1 88 ? -14.984 16.484 -14.008 1 96.5 88 ASP B CA 1
ATOM 2810 C C . ASP B 1 88 ? -13.547 16.062 -13.742 1 96.5 88 ASP B C 1
ATOM 2812 O O . ASP B 1 88 ? -13.25 15.484 -12.695 1 96.5 88 ASP B O 1
ATOM 2816 N N . PRO B 1 89 ? -12.719 16.359 -14.695 1 97.62 89 PRO B N 1
ATOM 2817 C CA . PRO B 1 89 ? -11.32 15.977 -14.5 1 97.62 89 PRO B CA 1
ATOM 2818 C C . PRO B 1 89 ? -10.688 16.672 -13.297 1 97.62 89 PRO B C 1
ATOM 2820 O O . PRO B 1 89 ? -11.008 17.828 -12.992 1 97.62 89 PRO B O 1
ATOM 2823 N N . PHE B 1 90 ? -9.844 15.945 -12.695 1 98.06 90 PHE B N 1
ATOM 2824 C CA . PHE B 1 90 ? -9 16.562 -11.672 1 98.06 90 PHE B CA 1
ATOM 2825 C C . PHE B 1 90 ? -7.91 17.406 -12.312 1 98.06 90 PHE B C 1
ATOM 2827 O O . PHE B 1 90 ? -7.43 17.094 -13.398 1 98.06 90 PHE B O 1
ATOM 2834 N N . PRO B 1 91 ? -7.484 18.5 -11.633 1 97.94 91 PRO B N 1
ATOM 2835 C CA . PRO B 1 91 ? -6.352 19.266 -12.164 1 97.94 91 PRO B CA 1
ATOM 2836 C C . PRO B 1 91 ? -5.09 18.422 -12.32 1 97.94 91 PRO B C 1
ATOM 2838 O O . PRO B 1 91 ? -4.82 17.547 -11.492 1 97.94 91 PRO B O 1
ATOM 2841 N N . GLY B 1 92 ? -4.352 18.688 -13.367 1 97.94 92 GLY B N 1
ATOM 2842 C CA . GLY B 1 92 ? -3.08 18 -13.586 1 97.94 92 GLY B CA 1
ATOM 2843 C C . GLY B 1 92 ? -3.221 16.672 -14.297 1 97.94 92 GLY B C 1
ATOM 2844 O O . GLY B 1 92 ? -2.238 15.953 -14.477 1 97.94 92 GLY B O 1
ATOM 2845 N N . ARG B 1 93 ? -4.391 16.297 -14.68 1 97.06 93 ARG B N 1
ATOM 2846 C CA . ARG B 1 93 ? -4.594 15 -15.32 1 97.06 93 ARG B CA 1
ATOM 2847 C C . ARG B 1 93 ? -5.195 15.164 -16.719 1 97.06 93 ARG B C 1
ATOM 2849 O O . ARG B 1 93 ? -5.82 14.242 -17.234 1 97.06 93 ARG B O 1
ATOM 2856 N N . GLY B 1 94 ? -5.062 16.312 -17.234 1 95.75 94 GLY B N 1
ATOM 2857 C CA . GLY B 1 94 ? -5.605 16.578 -18.547 1 95.75 94 GLY B CA 1
ATOM 2858 C C . GLY B 1 94 ? -7.121 16.531 -18.594 1 95.75 94 GLY B C 1
ATOM 2859 O O . GLY B 1 94 ? -7.797 17.156 -17.781 1 95.75 94 GLY B O 1
ATOM 2860 N N . SER B 1 95 ? -7.617 15.836 -19.656 1 96.5 95 SER B N 1
ATOM 2861 C CA . SER B 1 95 ? -9.062 15.766 -19.828 1 96.5 95 SER B CA 1
ATOM 2862 C C . SER B 1 95 ? -9.617 14.43 -19.344 1 96.5 95 SER B C 1
ATOM 2864 O O . SER B 1 95 ? -10.781 14.109 -19.578 1 96.5 95 SER B O 1
ATOM 2866 N N . THR B 1 96 ? -8.789 13.656 -18.656 1 96.81 96 THR B N 1
ATOM 2867 C CA . THR B 1 96 ? -9.242 12.375 -18.141 1 96.81 96 THR B CA 1
ATOM 2868 C C . THR B 1 96 ? -10.352 12.555 -17.109 1 96.81 96 THR B C 1
ATOM 2870 O O . THR B 1 96 ? -10.148 13.211 -16.094 1 96.81 96 THR B O 1
ATOM 2873 N N . PRO B 1 97 ? -11.477 11.969 -17.281 1 97.5 97 PRO B N 1
ATOM 2874 C CA . PRO B 1 97 ? -12.602 12.18 -16.375 1 97.5 97 PRO B CA 1
ATOM 2875 C C . PRO B 1 97 ? -12.383 11.539 -15.008 1 97.5 97 PRO B C 1
ATOM 2877 O O . PRO B 1 97 ? -12.117 10.344 -14.922 1 97.5 97 PRO B O 1
ATOM 2880 N N . GLY B 1 98 ? -12.562 12.328 -13.992 1 98.06 98 GLY B N 1
ATOM 2881 C CA . GLY B 1 98 ? -12.578 11.852 -12.617 1 98.06 98 GLY B CA 1
ATOM 2882 C C . GLY B 1 98 ? -11.445 10.906 -12.297 1 98.06 98 GLY B C 1
ATOM 2883 O O . GLY B 1 98 ? -10.273 11.227 -12.516 1 98.06 98 GLY B O 1
ATOM 2884 N N . PHE B 1 99 ? -11.812 9.672 -11.844 1 98.56 99 PHE B N 1
ATOM 2885 C CA . PHE B 1 99 ? -10.844 8.703 -11.344 1 98.56 99 PHE B CA 1
ATOM 2886 C C . PHE B 1 99 ? -10.414 7.742 -12.445 1 98.56 99 PHE B C 1
ATOM 2888 O O . PHE B 1 99 ? -9.633 6.82 -12.203 1 98.56 99 PHE B O 1
ATOM 2895 N N . LEU B 1 100 ? -10.906 7.918 -13.688 1 98.5 100 LEU B N 1
ATOM 2896 C CA . LEU B 1 100 ? -10.523 7.031 -14.781 1 98.5 100 LEU B CA 1
ATOM 2897 C C . LEU B 1 100 ? -9.008 7.035 -14.969 1 98.5 100 LEU B C 1
ATOM 2899 O O . LEU B 1 100 ? -8.367 8.086 -14.906 1 98.5 100 LEU B O 1
ATOM 2903 N N . GLY B 1 101 ? -8.492 5.812 -15.203 1 97.5 101 GLY B N 1
ATOM 2904 C CA . GLY B 1 101 ? -7.055 5.656 -15.391 1 97.5 101 GLY B CA 1
ATOM 2905 C C . GLY B 1 101 ? -6.293 5.566 -14.078 1 97.5 101 GLY B C 1
ATOM 2906 O O . GLY B 1 101 ? -5.125 5.168 -14.062 1 97.5 101 GLY B O 1
ATOM 2907 N N . GLY B 1 102 ? -6.922 5.988 -12.938 1 98.06 102 GLY B N 1
ATOM 2908 C CA . GLY B 1 102 ? -6.352 5.805 -11.617 1 98.06 102 GLY B CA 1
ATOM 2909 C C . GLY B 1 102 ? -6.512 4.395 -11.086 1 98.06 102 GLY B C 1
ATOM 2910 O O . GLY B 1 102 ? -6.746 3.459 -11.852 1 98.06 102 GLY B O 1
ATOM 2911 N N . THR B 1 103 ? -6.367 4.238 -9.844 1 97.88 103 THR B N 1
ATOM 2912 C CA . THR B 1 103 ? -6.414 2.924 -9.211 1 97.88 103 THR B CA 1
ATOM 2913 C C . THR B 1 103 ? -7.797 2.648 -8.641 1 97.88 103 THR B C 1
ATOM 2915 O O . THR B 1 103 ? -8.375 3.498 -7.957 1 97.88 103 THR B O 1
ATOM 2918 N N . ALA B 1 104 ? -8.32 1.533 -8.953 1 98.81 104 ALA B N 1
ATOM 2919 C CA . ALA B 1 104 ? -9.531 1.001 -8.336 1 98.81 104 ALA B CA 1
ATOM 2920 C C . ALA B 1 104 ? -9.258 -0.324 -7.633 1 98.81 104 ALA B C 1
ATOM 2922 O O . ALA B 1 104 ? -8.555 -1.185 -8.172 1 98.81 104 ALA B O 1
ATOM 2923 N N . ALA B 1 105 ? -9.797 -0.406 -6.457 1 98.62 105 ALA B N 1
ATOM 2924 C CA . ALA B 1 105 ? -9.578 -1.611 -5.664 1 98.62 105 ALA B CA 1
ATOM 2925 C C . ALA B 1 105 ? -10.883 -2.143 -5.09 1 98.62 105 ALA B C 1
ATOM 2927 O O . ALA B 1 105 ? -11.18 -1.948 -3.908 1 98.62 105 ALA B O 1
ATOM 2928 N N . PRO B 1 106 ? -11.688 -2.795 -5.852 1 98.81 106 PRO B N 1
ATOM 2929 C CA . PRO B 1 106 ? -12.898 -3.438 -5.328 1 98.81 106 PRO B CA 1
ATOM 2930 C C . PRO B 1 106 ? -12.594 -4.719 -4.555 1 98.81 106 PRO B C 1
ATOM 2932 O O . PRO B 1 106 ? -11.688 -5.473 -4.93 1 98.81 106 PRO B O 1
ATOM 2935 N N . VAL B 1 107 ? -13.375 -4.934 -3.523 1 98.19 107 VAL B N 1
ATOM 2936 C CA . VAL B 1 107 ? -13.367 -6.16 -2.736 1 98.19 107 VAL B CA 1
ATOM 2937 C C . VAL B 1 107 ? -14.773 -6.738 -2.658 1 98.19 107 VAL B C 1
ATOM 2939 O O . VAL B 1 107 ? -15.734 -6.016 -2.391 1 98.19 107 VAL B O 1
ATOM 2942 N N . GLY B 1 108 ? -14.906 -7.965 -2.916 1 98.25 108 GLY B N 1
ATOM 2943 C CA . GLY B 1 108 ? -16.203 -8.617 -2.885 1 98.25 108 GLY B CA 1
ATOM 2944 C C . GLY B 1 108 ? -16.141 -10.094 -3.229 1 98.25 108 GLY B C 1
ATOM 2945 O O . GLY B 1 108 ? -15.289 -10.82 -2.717 1 98.25 108 GLY B O 1
ATOM 2946 N N . THR B 1 109 ? -17.125 -10.492 -4.156 1 97.31 109 THR B N 1
ATOM 2947 C CA . THR B 1 109 ? -17.203 -11.906 -4.488 1 97.31 109 THR B CA 1
ATOM 2948 C C . THR B 1 109 ? -17.406 -12.102 -5.988 1 97.31 109 THR B C 1
ATOM 2950 O O . THR B 1 109 ? -17.828 -11.18 -6.691 1 97.31 109 THR B O 1
ATOM 2953 N N . THR B 1 110 ? -17 -13.266 -6.406 1 96.94 110 THR B N 1
ATOM 2954 C CA . THR B 1 110 ? -17.281 -13.742 -7.762 1 96.94 110 THR B CA 1
ATOM 2955 C C . THR B 1 110 ? -17.641 -15.219 -7.754 1 96.94 110 THR B C 1
ATOM 2957 O O . THR B 1 110 ? -17.703 -15.852 -6.695 1 96.94 110 THR B O 1
ATOM 2960 N N . MET B 1 111 ? -18.031 -15.688 -8.906 1 95.38 111 MET B N 1
ATOM 2961 C CA . MET B 1 111 ? -18.297 -17.109 -9.039 1 95.38 111 MET B CA 1
ATOM 2962 C C . MET B 1 111 ? -17.031 -17.875 -9.406 1 95.38 111 MET B C 1
ATOM 2964 O O . MET B 1 111 ? -16.125 -17.328 -10.031 1 95.38 111 MET B O 1
ATOM 2968 N N . ASP B 1 112 ? -17.047 -19.125 -9.047 1 92.56 112 ASP B N 1
ATOM 2969 C CA . ASP B 1 112 ? -15.891 -19.969 -9.359 1 92.56 112 ASP B CA 1
ATOM 2970 C C . ASP B 1 112 ? -15.734 -20.156 -10.867 1 92.56 112 ASP B C 1
ATOM 2972 O O . ASP B 1 112 ? -14.703 -20.625 -11.344 1 92.56 112 ASP B O 1
ATOM 2976 N N . THR B 1 113 ? -16.672 -19.672 -11.641 1 93.12 113 THR B N 1
ATOM 2977 C CA . THR B 1 113 ? -16.594 -19.703 -13.094 1 93.12 113 THR B CA 1
ATOM 2978 C C . THR B 1 113 ? -16.141 -18.359 -13.648 1 93.12 113 THR B C 1
ATOM 2980 O O . THR B 1 113 ? -15.984 -18.203 -14.859 1 93.12 113 THR B O 1
ATOM 2983 N N . GLY B 1 114 ? -15.883 -17.5 -12.781 1 91.69 114 GLY B N 1
ATOM 2984 C CA . GLY B 1 114 ? -15.508 -16.156 -13.203 1 91.69 114 GLY B CA 1
ATOM 2985 C C . GLY B 1 114 ? -16.703 -15.273 -13.508 1 91.69 114 GLY B C 1
ATOM 2986 O O . GLY B 1 114 ? -17.781 -15.445 -12.914 1 91.69 114 GLY B O 1
ATOM 2987 N N . GLY B 1 115 ? -16.453 -14.227 -14.312 1 93.12 115 GLY B N 1
ATOM 2988 C CA . GLY B 1 115 ? -17.484 -13.281 -14.68 1 93.12 115 GLY B CA 1
ATOM 2989 C C . GLY B 1 115 ? -17.453 -12.008 -13.852 1 93.12 115 GLY B C 1
ATOM 2990 O O . GLY B 1 115 ? -16.375 -11.508 -13.523 1 93.12 115 GLY B O 1
ATOM 2991 N N . VAL B 1 116 ? -18.656 -11.555 -13.547 1 96.88 116 VAL B N 1
ATOM 2992 C CA . VAL B 1 116 ? -18.781 -10.242 -12.906 1 96.88 116 VAL B CA 1
ATOM 2993 C C . VAL B 1 116 ? -18.406 -10.352 -11.43 1 96.88 116 VAL B C 1
ATOM 2995 O O . VAL B 1 116 ? -18.859 -11.273 -10.742 1 96.88 116 VAL B O 1
ATOM 2998 N N . VAL B 1 117 ? -17.578 -9.516 -10.984 1 98.12 117 VAL B N 1
ATOM 2999 C CA . VAL B 1 117 ? -17.312 -9.359 -9.555 1 98.12 117 VAL B CA 1
ATOM 3000 C C . VAL B 1 117 ? -18.375 -8.477 -8.922 1 98.12 117 VAL B C 1
ATOM 3002 O O . VAL B 1 117 ? -18.703 -7.406 -9.445 1 98.12 117 VAL B O 1
ATOM 3005 N N . THR B 1 118 ? -18.938 -8.953 -7.871 1 98.44 118 THR B N 1
ATOM 3006 C CA . THR B 1 118 ? -19.844 -8.133 -7.07 1 98.44 118 THR B CA 1
ATOM 3007 C C . THR B 1 118 ? -19.109 -7.512 -5.887 1 98.44 118 THR B C 1
ATOM 3009 O O . THR B 1 118 ? -18.703 -8.219 -4.957 1 98.44 118 THR B O 1
ATOM 3012 N N . ALA B 1 119 ? -19.031 -6.184 -5.914 1 98.75 119 ALA B N 1
ATOM 3013 C CA . ALA B 1 119 ? -18.203 -5.508 -4.918 1 98.75 119 ALA B CA 1
ATOM 3014 C C . ALA B 1 119 ? -19.031 -5.121 -3.693 1 98.75 119 ALA B C 1
ATOM 3016 O O . ALA B 1 119 ? -20.156 -4.641 -3.822 1 98.75 119 ALA B O 1
ATOM 3017 N N . ASP B 1 120 ? -18.438 -5.363 -2.553 1 98.19 120 ASP B N 1
ATOM 3018 C CA . ASP B 1 120 ? -18.969 -4.805 -1.308 1 98.19 120 ASP B CA 1
ATOM 3019 C C . ASP B 1 120 ? -18.375 -3.418 -1.04 1 98.19 120 ASP B C 1
ATOM 3021 O O . ASP B 1 120 ? -19.078 -2.539 -0.523 1 98.19 120 ASP B O 1
ATOM 3025 N N . THR B 1 121 ? -17.109 -3.26 -1.363 1 98.62 121 THR B N 1
ATOM 3026 C CA . THR B 1 121 ? -16.422 -1.98 -1.217 1 98.62 121 THR B CA 1
ATOM 3027 C C . THR B 1 121 ? -15.625 -1.649 -2.473 1 98.62 121 THR B C 1
ATOM 3029 O O . THR B 1 121 ? -15.227 -2.549 -3.215 1 98.62 121 THR B O 1
ATOM 3032 N N . LEU B 1 122 ? -15.469 -0.399 -2.695 1 98.81 122 LEU B N 1
ATOM 3033 C CA . LEU B 1 122 ? -14.617 0.125 -3.764 1 98.81 122 LEU B CA 1
ATOM 3034 C C . LEU B 1 122 ? -13.812 1.326 -3.281 1 98.81 122 LEU B C 1
ATOM 3036 O O . LEU B 1 122 ? -14.391 2.34 -2.873 1 98.81 122 LEU B O 1
ATOM 3040 N N . PHE B 1 123 ? -12.57 1.171 -3.289 1 98.81 123 PHE B N 1
ATOM 3041 C CA . PHE B 1 123 ? -11.648 2.281 -3.076 1 98.81 123 PHE B CA 1
ATOM 3042 C C . PHE B 1 123 ? -11.07 2.768 -4.402 1 98.81 123 PHE B C 1
ATOM 3044 O O . PHE B 1 123 ? -10.711 1.961 -5.262 1 98.81 123 PHE B O 1
ATOM 3051 N N . VAL B 1 124 ? -11.062 4.105 -4.586 1 98.62 124 VAL B N 1
ATOM 3052 C CA . VAL B 1 124 ? -10.484 4.652 -5.812 1 98.62 124 VAL B CA 1
ATOM 3053 C C . VAL B 1 124 ? -9.602 5.855 -5.477 1 98.62 124 VAL B C 1
ATOM 3055 O O . VAL B 1 124 ? -9.867 6.578 -4.516 1 98.62 124 VAL B O 1
ATOM 3058 N N . GLU B 1 125 ? -8.617 6.055 -6.32 1 98.12 125 GLU B N 1
ATOM 3059 C CA . GLU B 1 125 ? -7.785 7.25 -6.273 1 98.12 125 GLU B CA 1
ATOM 3060 C C . GLU B 1 125 ? -7.145 7.531 -7.633 1 98.12 125 GLU B C 1
ATOM 3062 O O . GLU B 1 125 ? -6.996 6.625 -8.453 1 98.12 125 GLU B O 1
ATOM 3067 N N . PRO B 1 126 ? -6.801 8.781 -7.887 1 98 126 PRO B N 1
ATOM 3068 C CA . PRO B 1 126 ? -6.152 9.086 -9.164 1 98 126 PRO B CA 1
ATOM 3069 C C . PRO B 1 126 ? -4.77 8.461 -9.289 1 98 126 PRO B C 1
ATOM 3071 O O . PRO B 1 126 ? -4.375 8.039 -10.383 1 98 126 PRO B O 1
ATOM 3074 N N . ALA B 1 127 ? -4.062 8.5 -8.227 1 96.62 127 ALA B N 1
ATOM 3075 C CA . ALA B 1 127 ? -2.754 7.883 -8.039 1 96.62 127 ALA B CA 1
ATOM 3076 C C . ALA B 1 127 ? -2.342 7.902 -6.57 1 96.62 127 ALA B C 1
ATOM 3078 O O . ALA B 1 127 ? -2.895 8.664 -5.773 1 96.62 127 ALA B O 1
ATOM 3079 N N . GLU B 1 128 ? -1.471 7.023 -6.199 1 95.56 128 GLU B N 1
ATOM 3080 C CA . GLU B 1 128 ? -0.896 7.027 -4.855 1 95.56 128 GLU B CA 1
ATOM 3081 C C . GLU B 1 128 ? 0.54 7.543 -4.871 1 95.56 128 GLU B C 1
ATOM 3083 O O . GLU B 1 128 ? 1.47 6.793 -5.18 1 95.56 128 GLU B O 1
ATOM 3088 N N . ASN B 1 129 ? 0.637 8.773 -4.578 1 97.94 129 ASN B N 1
ATOM 3089 C CA . ASN B 1 129 ? 1.96 9.383 -4.5 1 97.94 129 ASN B CA 1
ATOM 3090 C C . ASN B 1 129 ? 2.215 9.992 -3.125 1 97.94 129 ASN B C 1
ATOM 3092 O O . ASN B 1 129 ? 1.316 10.586 -2.527 1 97.94 129 ASN B O 1
ATOM 3096 N N . VAL B 1 130 ? 3.432 9.828 -2.656 1 98.38 130 VAL B N 1
ATOM 3097 C CA . VAL B 1 130 ? 3.791 10.266 -1.311 1 98.38 130 VAL B CA 1
ATOM 3098 C C . VAL B 1 130 ? 5.145 10.977 -1.342 1 98.38 130 VAL B C 1
ATOM 3100 O O . VAL B 1 130 ? 6.07 10.531 -2.021 1 98.38 130 VAL B O 1
ATOM 3103 N N . ILE B 1 131 ? 5.242 12.094 -0.656 1 98.44 131 ILE B N 1
ATOM 3104 C CA . ILE B 1 131 ? 6.516 12.75 -0.367 1 98.44 131 ILE B CA 1
ATOM 3105 C C . ILE B 1 131 ? 6.664 12.945 1.14 1 98.44 131 ILE B C 1
ATOM 3107 O O . ILE B 1 131 ? 5.816 13.57 1.778 1 98.44 131 ILE B O 1
ATOM 3111 N N . VAL B 1 132 ? 7.691 12.43 1.671 1 97.94 132 VAL B N 1
ATOM 3112 C CA . VAL B 1 132 ? 8.156 12.75 3.018 1 97.94 132 VAL B CA 1
ATOM 3113 C C . VAL B 1 132 ? 9.492 13.484 2.943 1 97.94 132 VAL B C 1
ATOM 3115 O O . VAL B 1 132 ? 10.453 12.977 2.363 1 97.94 132 VAL B O 1
ATOM 3118 N N . GLY B 1 133 ? 9.5 14.602 3.467 1 97.69 133 GLY B N 1
ATOM 3119 C CA . GLY B 1 133 ? 10.719 15.398 3.43 1 97.69 133 GLY B CA 1
ATOM 3120 C C . GLY B 1 133 ? 10.531 16.797 3.994 1 97.69 133 GLY B C 1
ATOM 3121 O O . GLY B 1 133 ? 9.648 17.031 4.82 1 97.69 133 GLY B O 1
ATOM 3122 N N . ALA B 1 134 ? 11.414 17.734 3.574 1 97.12 134 ALA B N 1
ATOM 3123 C CA . ALA B 1 134 ? 11.445 19.078 4.145 1 97.12 134 ALA B CA 1
ATOM 3124 C C . ALA B 1 134 ? 10.492 20 3.398 1 97.12 134 ALA B C 1
ATOM 3126 O O . ALA B 1 134 ? 10.422 19.984 2.168 1 97.12 134 ALA B O 1
ATOM 3127 N N . VAL B 1 135 ? 9.844 20.844 4.16 1 97.62 135 VAL B N 1
ATOM 3128 C CA . VAL B 1 135 ? 9.227 22 3.533 1 97.62 135 VAL B CA 1
ATOM 3129 C C . VAL B 1 135 ? 10.297 22.938 3 1 97.62 135 VAL B C 1
ATOM 3131 O O . VAL B 1 135 ? 11.117 23.453 3.766 1 97.62 135 VAL B O 1
ATOM 3134 N N . THR B 1 136 ? 10.234 23.172 1.724 1 97.94 136 THR B N 1
ATOM 3135 C CA . THR B 1 136 ? 11.352 23.906 1.123 1 97.94 136 THR B CA 1
ATOM 3136 C C . THR B 1 136 ? 10.93 25.328 0.756 1 97.94 136 THR B C 1
ATOM 3138 O O . THR B 1 136 ? 11.781 26.188 0.542 1 97.94 136 THR B O 1
ATOM 3141 N N . GLU B 1 137 ? 9.672 25.547 0.593 1 97.62 137 GLU B N 1
ATOM 3142 C CA . GLU B 1 137 ? 9.125 26.875 0.337 1 97.62 137 GLU B CA 1
ATOM 3143 C C . GLU B 1 137 ? 7.734 27.031 0.939 1 97.62 137 GLU B C 1
ATOM 3145 O O . GLU B 1 137 ? 6.898 26.141 0.821 1 97.62 137 GLU B O 1
ATOM 3150 N N . ASN B 1 138 ? 7.523 28.125 1.616 1 98 138 ASN B N 1
ATOM 3151 C CA . ASN B 1 138 ? 6.184 28.469 2.08 1 98 138 ASN B CA 1
ATOM 3152 C C . ASN B 1 138 ? 5.945 29.969 2.029 1 98 138 ASN B C 1
ATOM 3154 O O . ASN B 1 138 ? 6.418 30.719 2.895 1 98 138 ASN B O 1
ATOM 3158 N N . THR B 1 139 ? 5.18 30.359 1.081 1 97.38 139 THR B N 1
ATOM 3159 C CA . THR B 1 139 ? 4.797 31.766 0.973 1 97.38 139 THR B CA 1
ATOM 3160 C C . THR B 1 139 ? 3.283 31.922 1.096 1 97.38 139 THR B C 1
ATOM 3162 O O . THR B 1 139 ? 2.715 32.906 0.6 1 97.38 139 THR B O 1
ATOM 3165 N N . THR B 1 140 ? 2.656 30.906 1.67 1 95.44 140 THR B N 1
ATOM 3166 C CA . THR B 1 140 ? 1.208 30.938 1.847 1 95.44 140 THR B CA 1
ATOM 3167 C C . THR B 1 140 ? 0.815 32 2.871 1 95.44 140 THR B C 1
ATOM 3169 O O . THR B 1 140 ? 1.604 32.344 3.758 1 95.44 140 THR B O 1
ATOM 3172 N N . GLU B 1 141 ? -0.441 32.531 2.693 1 89.94 141 GLU B N 1
ATOM 3173 C CA . GLU B 1 141 ? -0.977 33.531 3.635 1 89.94 141 GLU B CA 1
ATOM 3174 C C . GLU B 1 141 ? -2.285 33.031 4.25 1 89.94 141 GLU B C 1
ATOM 3176 O O . GLU B 1 141 ? -3.037 32.281 3.617 1 89.94 141 GLU B O 1
ATOM 3181 N N . THR B 1 142 ? -2.377 33.375 5.449 1 75.19 142 THR B N 1
ATOM 3182 C CA . THR B 1 142 ? -3.588 33.031 6.176 1 75.19 142 THR B CA 1
ATOM 3183 C C . THR B 1 142 ? -4.801 33.75 5.617 1 75.19 142 THR B C 1
ATOM 3185 O O . THR B 1 142 ? -5.102 34.875 6.047 1 75.19 142 THR B O 1
ATOM 3188 N N . ASN B 1 143 ? -5.176 33.469 4.547 1 69.75 143 ASN B N 1
ATOM 3189 C CA . ASN B 1 143 ? -6.375 34.094 3.986 1 69.75 143 ASN B CA 1
ATOM 3190 C C . ASN B 1 143 ? -7.434 33.062 3.643 1 69.75 143 ASN B C 1
ATOM 3192 O O . ASN B 1 143 ? -7.461 32.531 2.525 1 69.75 143 ASN B O 1
ATOM 3196 N N . GLY B 1 144 ? -8.141 32.625 4.672 1 80.12 144 GLY B N 1
ATOM 3197 C CA . GLY B 1 144 ? -9.195 31.672 4.383 1 80.12 144 GLY B CA 1
ATOM 3198 C C . GLY B 1 144 ? -8.859 30.266 4.82 1 80.12 144 GLY B C 1
ATOM 3199 O O . GLY B 1 144 ? -8.305 30.062 5.902 1 80.12 144 GLY B O 1
ATOM 3200 N N . SER B 1 145 ? -9.234 29.312 3.896 1 89.44 145 SER B N 1
ATOM 3201 C CA . SER B 1 145 ? -8.984 27.922 4.215 1 89.44 145 SER B CA 1
ATOM 3202 C C . SER B 1 145 ? -7.562 27.5 3.85 1 89.44 145 SER B C 1
ATOM 3204 O O . SER B 1 145 ? -6.895 28.188 3.074 1 89.44 145 SER B O 1
ATOM 3206 N N . ASN B 1 146 ? -7.098 26.531 4.469 1 93.19 146 ASN B N 1
ATOM 3207 C CA . ASN B 1 146 ? -5.812 25.953 4.078 1 93.19 146 ASN B CA 1
ATOM 3208 C C . ASN B 1 146 ? -5.766 25.641 2.586 1 93.19 146 ASN B C 1
ATOM 3210 O O . ASN B 1 146 ? -4.73 25.828 1.942 1 93.19 146 ASN B O 1
ATOM 3214 N N . GLU B 1 147 ? -6.855 25.203 2.09 1 93.56 147 GLU B N 1
ATOM 3215 C CA . GLU B 1 147 ? -6.953 24.906 0.666 1 93.56 147 GLU B CA 1
ATOM 3216 C C . GLU B 1 147 ? -6.691 26.156 -0.181 1 93.56 147 GLU B C 1
ATOM 3218 O O . GLU B 1 147 ? -5.926 26.094 -1.145 1 93.56 147 GLU B O 1
ATOM 3223 N N . ASP B 1 148 ? -7.297 27.188 0.203 1 93.88 148 ASP B N 1
ATOM 3224 C CA . ASP B 1 148 ? -7.086 28.438 -0.512 1 93.88 148 ASP B CA 1
ATOM 3225 C C . ASP B 1 148 ? -5.637 28.906 -0.381 1 93.88 148 ASP B C 1
ATOM 3227 O O . ASP B 1 148 ? -5.031 29.359 -1.36 1 93.88 148 ASP B O 1
ATOM 3231 N N . ALA B 1 149 ? -5.141 28.781 0.785 1 93.56 149 ALA B N 1
ATOM 3232 C CA . ALA B 1 149 ? -3.793 29.266 1.062 1 93.56 149 ALA B CA 1
ATOM 3233 C C . ALA B 1 149 ? -2.76 28.547 0.202 1 93.56 149 ALA B C 1
ATOM 3235 O O . ALA B 1 149 ? -1.895 29.172 -0.404 1 93.56 149 ALA B O 1
ATOM 3236 N N . ILE B 1 150 ? -2.877 27.297 0.111 1 95.25 150 ILE B N 1
ATOM 3237 C CA . ILE B 1 150 ? -1.909 26.469 -0.611 1 95.25 150 ILE B CA 1
ATOM 3238 C C . ILE B 1 150 ? -2.02 26.75 -2.109 1 95.25 150 ILE B C 1
ATOM 3240 O O . ILE B 1 150 ? -1.014 26.75 -2.822 1 95.25 150 ILE B O 1
ATOM 3244 N N . ASN B 1 151 ? -3.166 27.062 -2.607 1 95.94 151 ASN B N 1
ATOM 3245 C CA . ASN B 1 151 ? -3.379 27.234 -4.039 1 95.94 151 ASN B CA 1
ATOM 3246 C C . ASN B 1 151 ? -3.07 28.672 -4.477 1 95.94 151 ASN B C 1
ATOM 3248 O O . ASN B 1 151 ? -2.77 28.906 -5.648 1 95.94 151 ASN B O 1
ATOM 3252 N N . GLU B 1 152 ? -3.146 29.578 -3.578 1 94.56 152 GLU B N 1
ATOM 3253 C CA . GLU B 1 152 ? -2.879 30.969 -3.91 1 94.56 152 GLU B CA 1
ATOM 3254 C C . GLU B 1 152 ? -1.412 31.328 -3.68 1 94.56 152 GLU B C 1
ATOM 3256 O O . GLU B 1 152 ? -0.856 32.188 -4.375 1 94.56 152 GLU B O 1
ATOM 3261 N N . GLY B 1 153 ? -0.836 30.688 -2.727 1 95.88 153 GLY B N 1
ATOM 3262 C CA . GLY B 1 153 ? 0.581 30.875 -2.455 1 95.88 153 GLY B CA 1
ATOM 3263 C C . GLY B 1 153 ? 1.444 29.766 -3.039 1 95.88 153 GLY B C 1
ATOM 3264 O O . GLY B 1 153 ? 1.078 29.156 -4.043 1 95.88 153 GLY B O 1
ATOM 3265 N N . THR B 1 154 ? 2.662 29.75 -2.484 1 97.56 154 THR B N 1
ATOM 3266 C CA . THR B 1 154 ? 3.561 28.656 -2.824 1 97.56 154 THR B CA 1
ATOM 3267 C C . THR B 1 154 ? 3.896 27.828 -1.586 1 97.56 154 THR B C 1
ATOM 3269 O O . THR B 1 154 ? 4.27 28.375 -0.548 1 97.56 154 THR B O 1
ATOM 3272 N N . PHE B 1 155 ? 3.646 26.609 -1.666 1 98 155 PHE B N 1
ATOM 3273 C CA . PHE B 1 155 ? 4.035 25.594 -0.682 1 98 155 PHE B CA 1
ATOM 3274 C C . PHE B 1 155 ? 4.719 24.422 -1.355 1 98 155 PHE B C 1
ATOM 3276 O O . PHE B 1 155 ? 4.156 23.797 -2.26 1 98 155 PHE B O 1
ATOM 3283 N N . ALA B 1 156 ? 5.949 24.172 -0.976 1 98.5 156 ALA B N 1
ATOM 3284 C CA . ALA B 1 156 ? 6.699 23.094 -1.618 1 98.5 156 ALA B CA 1
ATOM 3285 C C . ALA B 1 156 ? 7.336 22.172 -0.58 1 98.5 156 ALA B C 1
ATOM 3287 O O . ALA B 1 156 ? 7.801 22.641 0.465 1 98.5 156 ALA B O 1
ATOM 3288 N N . VAL B 1 157 ? 7.332 20.938 -0.825 1 98.38 157 VAL B N 1
ATOM 3289 C CA . VAL B 1 157 ? 8.031 19.906 -0.059 1 98.38 157 VAL B CA 1
ATOM 3290 C C . VAL B 1 157 ? 9.062 19.203 -0.947 1 98.38 157 VAL B C 1
ATOM 3292 O O . VAL B 1 157 ? 8.727 18.734 -2.039 1 98.38 157 VAL B O 1
ATOM 3295 N N . GLN B 1 158 ? 10.234 19.219 -0.503 1 97.81 158 GLN B N 1
ATOM 3296 C CA . GLN B 1 158 ? 11.328 18.656 -1.286 1 97.81 158 GLN B CA 1
ATOM 3297 C C . GLN B 1 158 ? 11.344 19.234 -2.701 1 97.81 158 GLN B C 1
ATOM 3299 O O . GLN B 1 158 ? 11.406 18.484 -3.678 1 97.81 158 GLN B O 1
ATOM 3304 N N . ASP B 1 159 ? 11.078 20.5 -2.801 1 96 159 ASP B N 1
ATOM 3305 C CA . ASP B 1 159 ? 11.188 21.328 -4.008 1 96 159 ASP B CA 1
ATOM 3306 C C . ASP B 1 159 ? 10.047 21.031 -4.973 1 96 159 ASP B C 1
ATOM 3308 O O . ASP B 1 159 ? 10 21.578 -6.074 1 96 159 ASP B O 1
ATOM 3312 N N . THR B 1 160 ? 9.164 20.141 -4.605 1 98 160 THR B N 1
ATOM 3313 C CA . THR B 1 160 ? 7.969 19.891 -5.402 1 98 160 THR B CA 1
ATOM 3314 C C . THR B 1 160 ? 6.809 20.75 -4.93 1 98 160 THR B C 1
ATOM 3316 O O . THR B 1 160 ? 6.484 20.766 -3.738 1 98 160 THR B O 1
ATOM 3319 N N . VAL B 1 161 ? 6.207 21.406 -5.82 1 98.38 161 VAL B N 1
ATOM 3320 C CA . VAL B 1 161 ? 5.09 22.281 -5.488 1 98.38 161 VAL B CA 1
ATOM 3321 C C . VAL B 1 161 ? 3.867 21.453 -5.117 1 98.38 161 VAL B C 1
ATOM 3323 O O . VAL B 1 161 ? 3.543 20.484 -5.801 1 98.38 161 VAL B O 1
ATOM 3326 N N . ILE B 1 162 ? 3.229 21.906 -4.039 1 98.56 162 ILE B N 1
ATOM 3327 C CA . ILE B 1 162 ? 2.025 21.25 -3.545 1 98.56 162 ILE B CA 1
ATOM 3328 C C . ILE B 1 162 ? 0.806 22.125 -3.818 1 98.56 162 ILE B C 1
ATOM 3330 O O . ILE B 1 162 ? 0.827 23.328 -3.551 1 98.56 162 ILE B O 1
ATOM 3334 N N . ARG B 1 163 ? -0.183 21.547 -4.371 1 98.5 163 ARG B N 1
ATOM 3335 C CA . ARG B 1 163 ? -1.498 22.156 -4.535 1 98.5 163 ARG B CA 1
ATOM 3336 C C . ARG B 1 163 ? -2.602 21.219 -4.07 1 98.5 163 ARG B C 1
ATOM 3338 O O . ARG B 1 163 ? -2.332 20.078 -3.703 1 98.5 163 ARG B O 1
ATOM 3345 N N . THR B 1 164 ? -3.764 21.688 -3.965 1 97.94 164 THR B N 1
ATOM 3346 C CA . THR B 1 164 ? -4.934 20.859 -3.738 1 97.94 164 THR B CA 1
ATOM 3347 C C . THR B 1 164 ? -5.816 20.812 -4.98 1 97.94 164 THR B C 1
ATOM 3349 O O . THR B 1 164 ? -5.77 21.703 -5.816 1 97.94 164 THR B O 1
ATOM 3352 N N . ALA B 1 165 ? -6.633 19.812 -5.051 1 96.69 165 ALA B N 1
ATOM 3353 C CA . ALA B 1 165 ? -7.52 19.672 -6.199 1 96.69 165 ALA B CA 1
ATOM 3354 C C . ALA B 1 165 ? -8.734 20.578 -6.066 1 96.69 165 ALA B C 1
ATOM 3356 O O . ALA B 1 165 ? -9.43 20.844 -7.047 1 96.69 165 ALA B O 1
ATOM 3357 N N . GLN B 1 166 ? -9.016 21.031 -4.875 1 95.19 166 GLN B N 1
ATOM 3358 C CA . GLN B 1 166 ? -10.234 21.781 -4.574 1 95.19 166 GLN B CA 1
ATOM 3359 C C . GLN B 1 166 ? -11.469 21.047 -5.098 1 95.19 166 GLN B C 1
ATOM 3361 O O . GLN B 1 166 ? -12.32 21.656 -5.758 1 95.19 166 GLN B O 1
ATOM 3366 N N . ASP B 1 167 ? -11.57 19.859 -4.93 1 97.25 167 ASP B N 1
ATOM 3367 C CA . ASP B 1 167 ? -12.609 18.953 -5.406 1 97.25 167 ASP B CA 1
ATOM 3368 C C . ASP B 1 167 ? -13.234 18.188 -4.246 1 97.25 167 ASP B C 1
ATOM 3370 O O . ASP B 1 167 ? -12.516 17.578 -3.443 1 97.25 167 ASP B O 1
ATOM 3374 N N . PRO B 1 168 ? -14.547 18.203 -4.145 1 97.19 168 PRO B N 1
ATOM 3375 C CA . PRO B 1 168 ? -15.195 17.531 -3.014 1 97.19 168 PRO B CA 1
ATOM 3376 C C . PRO B 1 168 ? -14.961 16.031 -3.006 1 97.19 168 PRO B C 1
ATOM 3378 O O . PRO B 1 168 ? -15.219 15.359 -2 1 97.19 168 PRO B O 1
ATOM 3381 N N . ARG B 1 169 ? -14.492 15.508 -4.098 1 97.94 169 ARG B N 1
ATOM 3382 C CA . ARG B 1 169 ? -14.211 14.078 -4.16 1 97.94 169 ARG B CA 1
ATOM 3383 C C . ARG B 1 169 ? -12.875 13.758 -3.498 1 97.94 169 ARG B C 1
ATOM 3385 O O . ARG B 1 169 ? -12.602 12.594 -3.184 1 97.94 169 ARG B O 1
ATOM 3392 N N . LEU B 1 170 ? -12.016 14.734 -3.332 1 98 170 LEU B N 1
ATOM 3393 C CA . LEU B 1 170 ? -10.711 14.625 -2.688 1 98 170 LEU B CA 1
ATOM 3394 C C . LEU B 1 170 ? -10.469 15.797 -1.751 1 98 170 LEU B C 1
ATOM 3396 O O . LEU B 1 170 ? -9.508 16.547 -1.933 1 98 170 LEU B O 1
ATOM 3400 N N . PRO B 1 171 ? -11.242 15.891 -0.741 1 97.31 171 PRO B N 1
ATOM 3401 C CA . PRO B 1 171 ? -11.023 17.016 0.169 1 97.31 171 PRO B CA 1
ATOM 3402 C C . PRO B 1 171 ? -9.633 17.016 0.795 1 97.31 171 PRO B C 1
ATOM 3404 O O . PRO B 1 171 ? -9.094 15.945 1.098 1 97.31 171 PRO B O 1
ATOM 3407 N N . PHE B 1 172 ? -9.148 18.219 1.05 1 96.94 172 PHE B N 1
ATOM 3408 C CA . PHE B 1 172 ? -7.809 18.422 1.579 1 96.94 172 PHE B CA 1
ATOM 3409 C C . PHE B 1 172 ? -7.844 18.625 3.09 1 96.94 172 PHE B C 1
ATOM 3411 O O . PHE B 1 172 ? -8.742 19.297 3.609 1 96.94 172 PHE B O 1
ATOM 3418 N N . SER B 1 173 ? -6.816 17.984 3.736 1 94.62 173 SER B N 1
ATOM 3419 C CA . SER B 1 173 ? -6.605 18.219 5.16 1 94.62 173 SER B CA 1
ATOM 3420 C C . SER B 1 173 ? -5.133 18.438 5.473 1 94.62 173 SER B C 1
ATOM 3422 O O . SER B 1 173 ? -4.262 17.781 4.91 1 94.62 173 SER B O 1
ATOM 3424 N N . ALA B 1 174 ? -4.918 19.359 6.328 1 94.69 174 ALA B N 1
ATOM 3425 C CA . ALA B 1 174 ? -3.584 19.625 6.859 1 94.69 174 ALA B CA 1
ATOM 3426 C C . ALA B 1 174 ? -3.572 19.547 8.383 1 94.69 174 ALA B C 1
ATOM 3428 O O . ALA B 1 174 ? -4.34 20.234 9.055 1 94.69 174 ALA B O 1
ATOM 3429 N N . VAL B 1 175 ? -2.646 18.688 8.852 1 91.44 175 VAL B N 1
ATOM 3430 C CA . VAL B 1 175 ? -2.645 18.469 10.289 1 91.44 175 VAL B CA 1
ATOM 3431 C C . VAL B 1 175 ? -1.208 18.344 10.797 1 91.44 175 VAL B C 1
ATOM 3433 O O . VAL B 1 175 ? -0.286 18.125 10.008 1 91.44 175 VAL B O 1
ATOM 3436 N N . VAL B 1 176 ? -1.052 18.547 12.086 1 87.75 176 VAL B N 1
ATOM 3437 C CA . VAL B 1 176 ? 0.195 18.156 12.742 1 87.75 176 VAL B CA 1
ATOM 3438 C C . VAL B 1 176 ? 0.149 16.688 13.117 1 87.75 176 VAL B C 1
ATOM 3440 O O . VAL B 1 176 ? -0.898 16.031 13.008 1 87.75 176 VAL B O 1
ATOM 3443 N N . GLU B 1 177 ? 1.193 16.141 13.539 1 80.69 177 GLU B N 1
ATOM 3444 C CA . GLU B 1 177 ? 1.332 14.727 13.844 1 80.69 177 GLU B CA 1
ATOM 3445 C C . GLU B 1 177 ? 0.251 14.258 14.812 1 80.69 177 GLU B C 1
ATOM 3447 O O . GLU B 1 177 ? -0.254 13.141 14.695 1 80.69 177 GLU B O 1
ATOM 3452 N N . ALA B 1 178 ? -0.08 15.141 15.664 1 76.44 178 ALA B N 1
ATOM 3453 C CA . ALA B 1 178 ? -1.065 14.797 16.688 1 76.44 178 ALA B CA 1
ATOM 3454 C C . ALA B 1 178 ? -2.471 14.742 16.094 1 76.44 178 ALA B C 1
ATOM 3456 O O . ALA B 1 178 ? -3.424 14.359 16.781 1 76.44 178 ALA B O 1
ATOM 3457 N N . GLY B 1 179 ? -2.586 15.172 14.805 1 83.19 179 GLY B N 1
ATOM 3458 C CA . GLY B 1 179 ? -3.865 15.047 14.125 1 83.19 179 GLY B CA 1
ATOM 3459 C C . GLY B 1 179 ? -4.695 16.312 14.18 1 83.19 179 GLY B C 1
ATOM 3460 O O . GLY B 1 179 ? -5.852 16.328 13.75 1 83.19 179 GLY B O 1
ATOM 3461 N N . PHE B 1 180 ? -4.117 17.391 14.695 1 84.38 180 PHE B N 1
ATOM 3462 C CA . PHE B 1 180 ? -4.848 18.656 14.773 1 84.38 180 PHE B CA 1
ATOM 3463 C C . PHE B 1 180 ? -4.629 19.484 13.516 1 84.38 180 PHE B C 1
ATOM 3465 O O . PHE B 1 180 ? -3.518 19.547 12.984 1 84.38 180 PHE B O 1
ATOM 3472 N N . THR B 1 181 ? -5.742 20.156 13.172 1 89.06 181 THR B N 1
ATOM 3473 C CA . THR B 1 181 ? -5.645 21 11.992 1 89.06 181 THR B CA 1
ATOM 3474 C C . THR B 1 181 ? -4.594 22.094 12.195 1 89.06 181 THR B C 1
ATOM 3476 O O . THR B 1 181 ? -4.512 22.688 13.266 1 89.06 181 THR B O 1
ATOM 3479 N N . VAL B 1 182 ? -3.846 22.344 11.125 1 90.25 182 VAL B N 1
ATOM 3480 C CA . VAL B 1 182 ? -2.756 23.312 11.18 1 90.25 182 VAL B CA 1
ATOM 3481 C C . VAL B 1 182 ? -2.998 24.422 10.164 1 90.25 182 VAL B C 1
ATOM 3483 O O . VAL B 1 182 ? -3.533 24.172 9.086 1 90.25 182 VAL B O 1
ATOM 3486 N N . ASP B 1 183 ? -2.643 25.594 10.586 1 90.94 183 ASP B N 1
ATOM 3487 C CA . ASP B 1 183 ? -2.572 26.688 9.625 1 90.94 183 ASP B CA 1
ATOM 3488 C C . ASP B 1 183 ? -1.312 26.594 8.773 1 90.94 183 ASP B C 1
ATOM 3490 O O . ASP B 1 183 ? -0.206 26.844 9.25 1 90.94 183 ASP B O 1
ATOM 3494 N N . VAL B 1 184 ? -1.49 26.297 7.523 1 94.94 184 VAL B N 1
ATOM 3495 C CA . VAL B 1 184 ? -0.354 25.969 6.672 1 94.94 184 VAL B CA 1
ATOM 3496 C C . VAL B 1 184 ? 0.558 27.188 6.531 1 94.94 184 VAL B C 1
ATOM 3498 O O . VAL B 1 184 ? 1.757 27.047 6.277 1 94.94 184 VAL B O 1
ATOM 3501 N N . SER B 1 185 ? 0.048 28.359 6.684 1 94.25 185 SER B N 1
ATOM 3502 C CA . SER B 1 185 ? 0.846 29.578 6.523 1 94.25 185 SER B CA 1
ATOM 3503 C C . SER B 1 185 ? 1.878 29.703 7.637 1 94.25 185 SER B C 1
ATOM 3505 O O . SER B 1 185 ? 2.82 30.5 7.527 1 94.25 185 SER B O 1
ATOM 3507 N N . THR B 1 186 ? 1.714 28.922 8.656 1 92.44 186 THR B N 1
ATOM 3508 C CA . THR B 1 186 ? 2.594 29.047 9.812 1 92.44 186 THR B CA 1
ATOM 3509 C C . THR B 1 186 ? 3.664 27.953 9.797 1 92.44 186 THR B C 1
ATOM 3511 O O . THR B 1 186 ? 4.539 27.922 10.664 1 92.44 186 THR B O 1
ATOM 3514 N N . VAL B 1 187 ? 3.619 27.109 8.875 1 94 187 VAL B N 1
ATOM 3515 C CA . VAL B 1 187 ? 4.59 26.016 8.797 1 94 187 VAL B CA 1
ATOM 3516 C C . VAL B 1 187 ? 5.945 26.562 8.352 1 94 187 VAL B C 1
ATOM 3518 O O . VAL B 1 187 ? 6.062 27.141 7.27 1 94 187 VAL B O 1
ATOM 3521 N N . PRO B 1 188 ? 6.93 26.359 9.141 1 94.5 188 PRO B N 1
ATOM 3522 C CA . PRO B 1 188 ? 8.219 26.922 8.742 1 94.5 188 PRO B CA 1
ATOM 3523 C C . PRO B 1 188 ? 8.922 26.094 7.672 1 94.5 188 PRO B C 1
ATOM 3525 O O . PRO B 1 188 ? 8.766 24.875 7.637 1 94.5 188 PRO B O 1
ATOM 3528 N N . GLU B 1 189 ? 9.68 26.734 6.859 1 95.62 189 GLU B N 1
ATOM 3529 C CA . GLU B 1 189 ? 10.602 26.016 5.984 1 95.62 189 GLU B CA 1
ATOM 3530 C C . GLU B 1 189 ? 11.602 25.203 6.793 1 95.62 189 GLU B C 1
ATOM 3532 O O . GLU B 1 189 ? 12.023 25.609 7.875 1 95.62 189 GLU B O 1
ATOM 3537 N N . GLY B 1 190 ? 11.891 24.031 6.27 1 95.38 190 GLY B N 1
ATOM 3538 C CA . GLY B 1 190 ? 12.797 23.125 6.969 1 95.38 190 GLY B CA 1
ATOM 3539 C C . GLY B 1 190 ? 12.07 22.094 7.801 1 95.38 190 GLY B C 1
ATOM 3540 O O . GLY B 1 190 ? 12.656 21.078 8.188 1 95.38 190 GLY B O 1
ATOM 3541 N N . SER B 1 191 ? 10.805 22.359 8.086 1 92.75 191 SER B N 1
ATOM 3542 C CA . SER B 1 191 ? 10 21.406 8.828 1 92.75 191 SER B CA 1
ATOM 3543 C C . SER B 1 191 ? 9.781 20.125 8.031 1 92.75 191 SER B C 1
ATOM 3545 O O . SER B 1 191 ? 9.625 20.172 6.809 1 92.75 191 SER B O 1
ATOM 3547 N N . LEU B 1 192 ? 9.742 19.016 8.781 1 95.12 192 LEU B N 1
ATOM 3548 C CA . LEU B 1 192 ? 9.391 17.75 8.148 1 95.12 192 LEU B CA 1
ATOM 3549 C C . LEU B 1 192 ? 7.91 17.719 7.781 1 95.12 192 LEU B C 1
ATOM 3551 O O . LEU B 1 192 ? 7.062 18.141 8.57 1 95.12 192 LEU B O 1
ATOM 3555 N N . ALA B 1 193 ? 7.648 17.203 6.598 1 97.19 193 ALA B N 1
ATOM 3556 C CA . ALA B 1 193 ? 6.273 17.094 6.117 1 97.19 193 ALA B CA 1
ATOM 3557 C C . ALA B 1 193 ? 6.062 15.781 5.367 1 97.19 193 ALA B C 1
ATOM 3559 O O . ALA B 1 193 ? 6.984 15.266 4.734 1 97.19 193 ALA B O 1
ATOM 3560 N N . GLU B 1 194 ? 4.93 15.281 5.504 1 97 194 GLU B N 1
ATOM 3561 C CA . GLU B 1 194 ? 4.41 14.172 4.703 1 97 194 GLU B CA 1
ATOM 3562 C C . GLU B 1 194 ? 3.207 14.609 3.873 1 97 194 GLU B C 1
ATOM 3564 O O . GLU B 1 194 ? 2.232 15.141 4.41 1 97 194 GLU B O 1
ATOM 3569 N N . VAL B 1 195 ? 3.318 14.375 2.604 1 98.38 195 VAL B N 1
ATOM 3570 C CA . VAL B 1 195 ? 2.244 14.758 1.697 1 98.38 195 VAL B CA 1
ATOM 3571 C C . VAL B 1 195 ? 1.782 13.547 0.891 1 98.38 195 VAL B C 1
ATOM 3573 O O . VAL B 1 195 ? 2.602 12.836 0.305 1 98.38 195 VAL B O 1
ATOM 3576 N N . GLU B 1 196 ? 0.526 13.328 0.848 1 98.31 196 GLU B N 1
ATOM 3577 C CA . GLU B 1 196 ? -0.092 12.297 0.02 1 98.31 196 GLU B CA 1
ATOM 3578 C C . GLU B 1 196 ? -1.039 12.906 -1.008 1 98.31 196 GLU B C 1
ATOM 3580 O O . GLU B 1 196 ? -1.745 13.867 -0.712 1 98.31 196 GLU B O 1
ATOM 3585 N N . GLY B 1 197 ? -1.06 12.352 -2.145 1 98.56 197 GLY B N 1
ATOM 3586 C CA . GLY B 1 197 ? -1.911 12.82 -3.229 1 98.56 197 GLY B CA 1
ATOM 3587 C C . GLY B 1 197 ? -1.564 12.203 -4.566 1 98.56 197 GLY B C 1
ATOM 3588 O O . GLY B 1 197 ? -1.159 11.039 -4.633 1 98.56 197 GLY B O 1
ATOM 3589 N N . TYR B 1 198 ? -1.874 12.945 -5.637 1 98.62 198 TYR B N 1
ATOM 3590 C CA . TYR B 1 198 ? -1.514 12.469 -6.969 1 98.62 198 TYR B CA 1
ATOM 3591 C C . TYR B 1 198 ? -0.62 13.477 -7.68 1 98.62 198 TYR B C 1
ATOM 3593 O O . TYR B 1 198 ? -0.862 14.688 -7.613 1 98.62 198 TYR B O 1
ATOM 3601 N N . TYR B 1 199 ? 0.4 12.969 -8.258 1 98.62 199 TYR B N 1
ATOM 3602 C CA . TYR B 1 199 ? 1.333 13.781 -9.031 1 98.62 199 TYR B CA 1
ATOM 3603 C C . TYR B 1 199 ? 0.825 13.992 -10.453 1 98.62 199 TYR B C 1
ATOM 3605 O O . TYR B 1 199 ? 0.57 13.023 -11.18 1 98.62 199 TYR B O 1
ATOM 3613 N N . GLY B 1 200 ? 0.683 15.273 -10.82 1 97.88 200 GLY B N 1
ATOM 3614 C CA . GLY B 1 200 ? 0.107 15.609 -12.109 1 97.88 200 GLY B CA 1
ATOM 3615 C C . GLY B 1 200 ? 1.137 15.68 -13.227 1 97.88 200 GLY B C 1
ATOM 3616 O O . GLY B 1 200 ? 2.332 15.82 -12.961 1 97.88 200 GLY B O 1
ATOM 3617 N N . ASP B 1 201 ? 0.618 15.648 -14.375 1 95.56 201 ASP B N 1
ATOM 3618 C CA . ASP B 1 201 ? 1.45 15.766 -15.57 1 95.56 201 ASP B CA 1
ATOM 3619 C C . ASP B 1 201 ? 2.139 17.125 -15.633 1 95.56 201 ASP B C 1
ATOM 3621 O O . ASP B 1 201 ? 3.096 17.312 -16.391 1 95.56 201 ASP B O 1
ATOM 3625 N N . ASP B 1 202 ? 1.651 18.094 -14.859 1 96.69 202 ASP B N 1
ATOM 3626 C CA . ASP B 1 202 ? 2.18 19.453 -14.859 1 96.69 202 ASP B CA 1
ATOM 3627 C C . ASP B 1 202 ? 3.305 19.609 -13.844 1 96.69 202 ASP B C 1
ATOM 3629 O O . ASP B 1 202 ? 3.82 20.703 -13.641 1 96.69 202 ASP B O 1
ATOM 3633 N N . GLY B 1 203 ? 3.66 18.531 -13.148 1 97.19 203 GLY B N 1
ATOM 3634 C CA . GLY B 1 203 ? 4.781 18.562 -12.227 1 97.19 203 GLY B CA 1
ATOM 3635 C C . GLY B 1 203 ? 4.395 19.031 -10.836 1 97.19 203 GLY B C 1
ATOM 3636 O O . GLY B 1 203 ? 5.254 19.406 -10.039 1 97.19 203 GLY B O 1
ATOM 3637 N N . VAL B 1 204 ? 3.107 19.047 -10.57 1 98.25 204 VAL B N 1
ATOM 3638 C CA . VAL B 1 204 ? 2.562 19.453 -9.281 1 98.25 204 VAL B CA 1
ATOM 3639 C C . VAL B 1 204 ? 1.995 18.25 -8.547 1 98.25 204 VAL B C 1
ATOM 3641 O O . VAL B 1 204 ? 1.366 17.375 -9.156 1 98.25 204 VAL B O 1
ATOM 3644 N N . LEU B 1 205 ? 2.277 18.156 -7.242 1 98.69 205 LEU B N 1
ATOM 3645 C CA . LEU B 1 205 ? 1.57 17.172 -6.434 1 98.69 205 LEU B CA 1
ATOM 3646 C C . LEU B 1 205 ? 0.278 17.75 -5.871 1 98.69 205 LEU B C 1
ATOM 3648 O O . LEU B 1 205 ? 0.309 18.719 -5.102 1 98.69 205 LEU B O 1
ATOM 3652 N N . TYR B 1 206 ? -0.798 17.172 -6.23 1 98.75 206 TYR B N 1
ATOM 3653 C CA . TYR B 1 206 ? -2.1 17.578 -5.707 1 98.75 206 TYR B CA 1
ATOM 3654 C C . TYR B 1 206 ? -2.461 16.766 -4.465 1 98.75 206 TYR B C 1
ATOM 3656 O O . TYR B 1 206 ? -2.865 15.602 -4.57 1 98.75 206 TYR B O 1
ATOM 3664 N N . ALA B 1 207 ? -2.406 17.469 -3.336 1 98.69 207 ALA B N 1
ATOM 3665 C CA . ALA B 1 207 ? -2.473 16.812 -2.035 1 98.69 207 ALA B CA 1
ATOM 3666 C C . ALA B 1 207 ? -3.918 16.672 -1.561 1 98.69 207 ALA B C 1
ATOM 3668 O O . ALA B 1 207 ? -4.719 17.594 -1.726 1 98.69 207 ALA B O 1
ATOM 3669 N N . HIS B 1 208 ? -4.145 15.508 -0.996 1 97.81 208 HIS B N 1
ATOM 3670 C CA . HIS B 1 208 ? -5.359 15.406 -0.194 1 97.81 208 HIS B CA 1
ATOM 3671 C C . HIS B 1 208 ? -5.031 15.336 1.294 1 97.81 208 HIS B C 1
ATOM 3673 O O . HIS B 1 208 ? -5.906 15.555 2.137 1 97.81 208 HIS B O 1
ATOM 3679 N N . THR B 1 209 ? -3.791 15.039 1.628 1 97.38 209 THR B N 1
ATOM 3680 C CA . THR B 1 209 ? -3.373 14.977 3.023 1 97.38 209 THR B CA 1
ATOM 3681 C C . THR B 1 209 ? -1.986 15.586 3.199 1 97.38 209 THR B C 1
ATOM 3683 O O . THR B 1 209 ? -1.06 15.266 2.455 1 97.38 209 THR B O 1
ATOM 3686 N N . LEU B 1 210 ? -1.875 16.453 4.145 1 97.81 210 LEU B N 1
ATOM 3687 C CA . LEU B 1 210 ? -0.613 17.062 4.566 1 97.81 210 LEU B CA 1
ATOM 3688 C C . LEU B 1 210 ? -0.421 16.922 6.074 1 97.81 210 LEU B C 1
ATOM 3690 O O . LEU B 1 210 ? -1.264 17.375 6.855 1 97.81 210 LEU B O 1
ATOM 3694 N N . VAL B 1 211 ? 0.624 16.297 6.41 1 95.44 211 VAL B N 1
ATOM 3695 C CA . VAL B 1 211 ? 1.023 16.203 7.812 1 95.44 211 VAL B CA 1
ATOM 3696 C C . VAL B 1 211 ? 2.354 16.922 8.016 1 95.44 211 VAL B C 1
ATOM 3698 O O . VAL B 1 211 ? 3.312 16.688 7.277 1 95.44 211 VAL B O 1
ATOM 3701 N N . VAL B 1 212 ? 2.377 17.75 9 1 94 212 VAL B N 1
ATOM 3702 C CA . VAL B 1 212 ? 3.605 18.5 9.219 1 94 212 VAL B CA 1
ATOM 3703 C C . VAL B 1 212 ? 4.066 18.328 10.664 1 94 212 VAL B C 1
ATOM 3705 O O . VAL B 1 212 ? 3.244 18.125 11.562 1 94 212 VAL B O 1
ATOM 3708 N N . GLU B 1 213 ? 5.348 18.469 10.781 1 89.31 213 GLU B N 1
ATOM 3709 C CA . GLU B 1 213 ? 5.945 18.359 12.109 1 89.31 213 GLU B CA 1
ATOM 3710 C C . GLU B 1 213 ? 5.684 19.625 12.938 1 89.31 213 GLU B C 1
ATOM 3712 O O . GLU B 1 213 ? 5.473 19.547 14.148 1 89.31 213 GLU B O 1
ATOM 3717 N N . GLU B 1 214 ? 5.746 20.766 12.273 1 86.12 214 GLU B N 1
ATOM 3718 C CA . GLU B 1 214 ? 5.613 22.047 12.961 1 86.12 214 GLU B CA 1
ATOM 3719 C C . GLU B 1 214 ? 4.535 22.906 12.305 1 86.12 214 GLU B C 1
ATOM 3721 O O . GLU B 1 214 ? 4.305 22.812 11.102 1 86.12 214 GLU B O 1
ATOM 3726 N N . GLY B 1 215 ? 3.936 23.75 13.102 1 87.81 215 GLY B N 1
ATOM 3727 C CA . GLY B 1 215 ? 2.91 24.688 12.672 1 87.81 215 GLY B CA 1
ATOM 3728 C C . GLY B 1 215 ? 1.918 25.031 13.766 1 87.81 215 GLY B C 1
ATOM 3729 O O . GLY B 1 215 ? 1.779 24.281 14.742 1 87.81 215 GLY B O 1
ATOM 3730 N N . GLU B 1 216 ? 1.348 26.156 13.609 1 85.25 216 GLU B N 1
ATOM 3731 C CA . GLU B 1 216 ? 0.353 26.562 14.594 1 85.25 216 GLU B CA 1
ATOM 3732 C C . GLU B 1 216 ? -1.008 25.938 14.297 1 85.25 216 GLU B C 1
ATOM 3734 O O . GLU B 1 216 ? -1.459 25.938 13.148 1 85.25 216 GLU B O 1
ATOM 3739 N N . THR B 1 217 ? -1.539 25.422 15.281 1 82.5 217 THR B N 1
ATOM 3740 C CA . THR B 1 217 ? -2.875 24.859 15.117 1 82.5 217 THR B CA 1
ATOM 3741 C C . THR B 1 217 ? -3.914 25.969 14.969 1 82.5 217 THR B C 1
ATOM 3743 O O . THR B 1 217 ? -3.621 27.125 15.219 1 82.5 217 THR B O 1
ATOM 3746 N N . ASP B 1 218 ? -5.055 25.641 14.32 1 73 218 ASP B N 1
ATOM 3747 C CA . ASP B 1 218 ? -6.059 26.656 13.992 1 73 218 ASP B CA 1
ATOM 3748 C C . ASP B 1 218 ? -6.645 27.266 15.258 1 73 218 ASP B C 1
ATOM 3750 O O . ASP B 1 218 ? -7.578 28.078 15.188 1 73 218 ASP B O 1
ATOM 3754 N N . GLY B 1 219 ? -6.078 27.062 16.328 1 66.38 219 GLY B N 1
ATOM 3755 C CA . GLY B 1 219 ? -6.465 27.734 17.547 1 66.38 219 GLY B CA 1
ATOM 3756 C C . GLY B 1 219 ? -7.656 27.094 18.234 1 66.38 219 GLY B C 1
ATOM 3757 O O . GLY B 1 219 ? -8.016 27.484 19.344 1 66.38 219 GLY B O 1
ATOM 3758 N N . GLN B 1 220 ? -8.297 26.25 17.484 1 68.62 220 GLN B N 1
ATOM 3759 C CA . GLN B 1 220 ? -9.406 25.594 18.156 1 68.62 220 GLN B CA 1
ATOM 3760 C C . GLN B 1 220 ? -8.922 24.453 19.047 1 68.62 220 GLN B C 1
ATOM 3762 O O . GLN B 1 220 ? -8.156 23.594 18.594 1 68.62 220 GLN B O 1
ATOM 3767 N N . PRO B 1 221 ? -9.242 24.672 20.281 1 73.88 221 PRO B N 1
ATOM 3768 C CA . PRO B 1 221 ? -8.773 23.609 21.172 1 73.88 221 PRO B CA 1
ATOM 3769 C C . PRO B 1 221 ? -9.234 22.219 20.734 1 73.88 221 PRO B C 1
ATOM 3771 O O . PRO B 1 221 ? -10.391 22.047 20.344 1 73.88 221 PRO B O 1
ATOM 3774 N N . SER B 1 222 ? -8.297 21.359 20.641 1 83.94 222 SER B N 1
ATOM 3775 C CA . SER B 1 222 ? -8.578 19.969 20.297 1 83.94 222 SER B CA 1
ATOM 3776 C C . SER B 1 222 ? -7.809 19.016 21.203 1 83.94 222 SER B C 1
ATOM 3778 O O . SER B 1 222 ? -6.723 19.344 21.688 1 83.94 222 SER B O 1
ATOM 3780 N N . THR B 1 223 ? -8.484 17.922 21.516 1 88.38 223 THR B N 1
ATOM 3781 C CA . THR B 1 223 ? -7.898 16.875 22.344 1 88.38 223 THR B CA 1
ATOM 3782 C C . THR B 1 223 ? -7.949 15.523 21.609 1 88.38 223 THR B C 1
ATOM 3784 O O . THR B 1 223 ? -8.953 15.195 20.969 1 88.38 223 THR B O 1
ATOM 3787 N N . SER B 1 224 ? -6.785 14.859 21.719 1 90.38 224 SER B N 1
ATOM 3788 C CA . SER B 1 224 ? -6.742 13.531 21.109 1 90.38 224 SER B CA 1
ATOM 3789 C C . SER B 1 224 ? -6.172 12.5 22.062 1 90.38 224 SER B C 1
ATOM 3791 O O . SER B 1 224 ? -5.078 12.688 22.609 1 90.38 224 SER B O 1
ATOM 3793 N N . ILE B 1 225 ? -6.945 11.352 22.328 1 90.94 225 ILE B N 1
ATOM 3794 C CA . ILE B 1 225 ? -6.426 10.234 23.109 1 90.94 225 ILE B CA 1
ATOM 3795 C C . ILE B 1 225 ? -5.641 9.289 22.188 1 90.94 225 ILE B C 1
ATOM 3797 O O . ILE B 1 225 ? -6.195 8.742 21.234 1 90.94 225 ILE B O 1
ATOM 3801 N N . THR B 1 226 ? -4.426 9.094 22.5 1 90.19 226 THR B N 1
ATOM 3802 C CA . THR B 1 226 ? -3.596 8.234 21.672 1 90.19 226 THR B CA 1
ATOM 3803 C C . THR B 1 226 ? -3.572 6.809 22.219 1 90.19 226 THR B C 1
ATOM 3805 O O . THR B 1 226 ? -3.338 5.855 21.484 1 90.19 226 THR B O 1
ATOM 3808 N N . ARG B 1 227 ? -3.734 6.676 23.516 1 90.94 227 ARG B N 1
ATOM 3809 C CA . ARG B 1 227 ? -3.713 5.363 24.156 1 90.94 227 ARG B CA 1
ATOM 3810 C C . ARG B 1 227 ? -4.523 5.367 25.438 1 90.94 227 ARG B C 1
ATOM 3812 O O . ARG B 1 227 ? -4.461 6.32 26.219 1 90.94 227 ARG B O 1
ATOM 3819 N N . ALA B 1 228 ? -5.254 4.34 25.594 1 94.12 228 ALA B N 1
ATOM 3820 C CA . ALA B 1 228 ? -5.969 4.082 26.844 1 94.12 228 ALA B CA 1
ATOM 3821 C C . ALA B 1 228 ? -5.902 2.602 27.219 1 94.12 228 ALA B C 1
ATOM 3823 O O . ALA B 1 228 ? -6.41 1.748 26.484 1 94.12 228 ALA B O 1
ATOM 3824 N N . GLU B 1 229 ? -5.312 2.369 28.359 1 94.62 229 GLU B N 1
ATOM 3825 C CA . GLU B 1 229 ? -5.133 0.991 28.812 1 94.62 229 GLU B CA 1
ATOM 3826 C C . GLU B 1 229 ? -5.461 0.847 30.297 1 94.62 229 GLU B C 1
ATOM 3828 O O . GLU B 1 229 ? -5.293 1.792 31.062 1 94.62 229 GLU B O 1
ATOM 3833 N N . CYS B 1 230 ? -5.941 -0.348 30.609 1 94.62 230 CYS B N 1
ATOM 3834 C CA . CYS B 1 230 ? -6.285 -0.649 32 1 94.62 230 CYS B CA 1
ATOM 3835 C C . CYS B 1 230 ? -5.926 -2.088 32.344 1 94.62 230 CYS B C 1
ATOM 3837 O O . CYS B 1 230 ? -6.242 -3.012 31.594 1 94.62 230 CYS B O 1
ATOM 3839 N N . ASP B 1 231 ? -5.234 -2.236 33.406 1 92.75 231 ASP B N 1
ATOM 3840 C CA . ASP B 1 231 ? -4.953 -3.555 33.969 1 92.75 231 ASP B CA 1
ATOM 3841 C C . ASP B 1 231 ? -6.078 -4.008 34.906 1 92.75 231 ASP B C 1
ATOM 3843 O O . ASP B 1 231 ? -6.254 -3.451 35.969 1 92.75 231 ASP B O 1
ATOM 3847 N N . ASP B 1 232 ? -6.66 -5.035 34.5 1 87.44 232 ASP B N 1
ATOM 3848 C CA . ASP B 1 232 ? -7.836 -5.477 35.25 1 87.44 232 ASP B CA 1
ATOM 3849 C C . ASP B 1 232 ? -7.441 -6.098 36.594 1 87.44 232 ASP B C 1
ATOM 3851 O O . ASP B 1 232 ? -8.242 -6.133 37.531 1 87.44 232 ASP B O 1
ATOM 3855 N N . ASP B 1 233 ? -6.285 -6.574 36.688 1 86.56 233 ASP B N 1
ATOM 3856 C CA . ASP B 1 233 ? -5.859 -7.234 37.938 1 86.56 233 ASP B CA 1
ATOM 3857 C C . ASP B 1 233 ? -5.648 -6.227 39.062 1 86.56 233 ASP B C 1
ATOM 3859 O O . ASP B 1 233 ? -6.039 -6.473 40.188 1 86.56 233 ASP B O 1
ATOM 3863 N N . ASP B 1 234 ? -5.051 -5.062 38.688 1 88.38 234 ASP B N 1
ATOM 3864 C CA . ASP B 1 234 ? -4.703 -4.133 39.75 1 88.38 234 ASP B CA 1
ATOM 3865 C C . ASP B 1 234 ? -5.469 -2.82 39.625 1 88.38 234 ASP B C 1
ATOM 3867 O O . ASP B 1 234 ? -5.371 -1.942 40.469 1 88.38 234 ASP B O 1
ATOM 3871 N N . GLY B 1 235 ? -6.203 -2.752 38.562 1 89.12 235 GLY B N 1
ATOM 3872 C CA . GLY B 1 235 ? -7.039 -1.58 38.344 1 89.12 235 GLY B CA 1
ATOM 3873 C C . GLY B 1 235 ? -6.254 -0.352 37.938 1 89.12 235 GLY B C 1
ATOM 3874 O O . GLY B 1 235 ? -6.676 0.778 38.188 1 89.12 235 GLY B O 1
ATOM 3875 N N . GLU B 1 236 ? -5.055 -0.548 37.375 1 93.94 236 GLU B N 1
ATOM 3876 C CA . GLU B 1 236 ? -4.234 0.576 36.938 1 93.94 236 GLU B CA 1
ATOM 3877 C C . GLU B 1 236 ? -4.664 1.064 35.562 1 93.94 236 GLU B C 1
ATOM 3879 O O . GLU B 1 236 ? -4.547 0.333 34.562 1 93.94 236 GLU B O 1
ATOM 3884 N N . LEU B 1 237 ? -5.086 2.283 35.469 1 95.69 237 LEU B N 1
ATOM 3885 C CA . LEU B 1 237 ? -5.523 2.928 34.25 1 95.69 237 LEU B CA 1
ATOM 3886 C C . LEU B 1 237 ? -4.492 3.947 33.781 1 95.69 237 LEU B C 1
ATOM 3888 O O . LEU B 1 237 ? -4.031 4.781 34.562 1 95.69 237 LEU B O 1
ATOM 3892 N N . GLU B 1 238 ? -4.156 3.828 32.531 1 96 238 GLU B N 1
ATOM 3893 C CA . GLU B 1 238 ? -3.32 4.848 31.906 1 96 238 GLU B CA 1
ATOM 3894 C C . GLU B 1 238 ? -3.977 5.395 30.641 1 96 238 GLU B C 1
ATOM 3896 O O . GLU B 1 238 ? -4.395 4.633 29.766 1 96 238 GLU B O 1
ATOM 3901 N N . VAL B 1 239 ? -4.113 6.668 30.562 1 95.06 239 VAL B N 1
ATOM 3902 C CA . VAL B 1 239 ? -4.625 7.371 29.391 1 95.06 239 VAL B CA 1
ATOM 3903 C C . VAL B 1 239 ? -3.602 8.406 28.922 1 95.06 239 VAL B C 1
ATOM 3905 O O . VAL B 1 239 ? -3.174 9.258 29.703 1 95.06 239 VAL B O 1
ATOM 3908 N N . ARG B 1 240 ? -3.242 8.32 27.703 1 94.19 240 ARG B N 1
ATOM 3909 C CA . ARG B 1 240 ? -2.299 9.266 27.109 1 94.19 240 ARG B CA 1
ATOM 3910 C C . ARG B 1 240 ? -2.891 9.922 25.875 1 94.19 240 ARG B C 1
ATOM 3912 O O . ARG B 1 240 ? -3.734 9.336 25.188 1 94.19 240 ARG B O 1
ATOM 3919 N N . GLY B 1 241 ? -2.496 11.117 25.672 1 92.62 241 GLY B N 1
ATOM 3920 C CA . GLY B 1 241 ? -2.963 11.797 24.469 1 92.62 241 GLY B CA 1
ATOM 3921 C C . GLY B 1 241 ? -2.285 13.133 24.234 1 92.62 241 GLY B C 1
ATOM 3922 O O . GLY B 1 241 ? -1.247 13.422 24.828 1 92.62 241 GLY B O 1
ATOM 3923 N N . GLU B 1 242 ? -2.896 13.883 23.25 1 88.12 242 GLU B N 1
ATOM 3924 C CA . GLU B 1 242 ? -2.354 15.172 22.828 1 88.12 242 GLU B CA 1
ATOM 3925 C C . GLU B 1 242 ? -3.408 16.266 22.906 1 88.12 242 GLU B C 1
ATOM 3927 O O . GLU B 1 242 ? -4.609 15.992 22.859 1 88.12 242 GLU B O 1
ATOM 3932 N N . SER B 1 243 ? -2.891 17.422 23.172 1 88.19 243 SER B N 1
ATOM 3933 C CA . SER B 1 243 ? -3.719 18.625 23.188 1 88.19 243 SER B CA 1
ATOM 3934 C C . SER B 1 243 ? -3.203 19.656 22.203 1 88.19 243 SER B C 1
ATOM 3936 O O . SER B 1 243 ? -1.992 19.859 22.078 1 88.19 243 SER B O 1
ATOM 3938 N N . SER B 1 244 ? -4.148 20.344 21.578 1 86.12 244 SER B N 1
ATOM 3939 C CA . SER B 1 244 ? -3.771 21.375 20.625 1 86.12 244 SER B CA 1
ATOM 3940 C C . SER B 1 244 ? -3.275 22.625 21.344 1 86.12 244 SER B C 1
ATOM 3942 O O . SER B 1 244 ? -2.754 23.547 20.719 1 86.12 244 SER B O 1
ATOM 3944 N N . THR B 1 245 ? -3.574 22.672 22.594 1 82.94 245 THR B N 1
ATOM 3945 C CA . THR B 1 245 ? -3.061 23.75 23.438 1 82.94 245 THR B CA 1
ATOM 3946 C C . THR B 1 245 ? -1.983 23.219 24.391 1 82.94 245 THR B C 1
ATOM 3948 O O . THR B 1 245 ? -2.131 22.141 24.969 1 82.94 245 THR B O 1
ATOM 3951 N N . PRO B 1 246 ? -0.974 23.984 24.516 1 82.56 246 PRO B N 1
ATOM 3952 C CA . PRO B 1 246 ? 0.167 23.5 25.281 1 82.56 246 PRO B CA 1
ATOM 3953 C C . PRO B 1 246 ? -0.018 23.688 26.797 1 82.56 246 PRO B C 1
ATOM 3955 O O . PRO B 1 246 ? 0.895 23.406 27.578 1 82.56 246 PRO B O 1
ATOM 3958 N N . ASP B 1 247 ? -1.113 24.188 27.203 1 84.69 247 ASP B N 1
ATOM 3959 C CA . ASP B 1 247 ? -1.372 24.438 28.625 1 84.69 247 ASP B CA 1
ATOM 3960 C C . ASP B 1 247 ? -2.787 24.016 29 1 84.69 247 ASP B C 1
ATOM 3962 O O . ASP B 1 247 ? -3.576 23.625 28.141 1 84.69 247 ASP B O 1
ATOM 3966 N N . GLY B 1 248 ? -2.975 23.906 30.344 1 89.62 248 GLY B N 1
ATOM 3967 C CA . GLY B 1 248 ? -4.277 23.5 30.859 1 89.62 248 GLY B CA 1
ATOM 3968 C C . GLY B 1 248 ? -4.285 22.125 31.484 1 89.62 248 GLY B C 1
ATOM 3969 O O . GLY B 1 248 ? -3.25 21.641 31.953 1 89.62 248 GLY B O 1
ATOM 3970 N N . SER B 1 249 ? -5.438 21.672 31.609 1 94.12 249 SER B N 1
ATOM 3971 C CA . SER B 1 249 ? -5.578 20.359 32.219 1 94.12 249 SER B CA 1
ATOM 3972 C C . SER B 1 249 ? -6.566 19.484 31.453 1 94.12 249 SER B C 1
ATOM 3974 O O . SER B 1 249 ? -7.383 20 30.688 1 94.12 249 SER B O 1
ATOM 3976 N N . ILE B 1 250 ? -6.355 18.219 31.625 1 95.06 250 ILE B N 1
ATOM 3977 C CA . ILE B 1 250 ? -7.254 17.219 31.062 1 95.06 250 ILE B CA 1
ATOM 3978 C C . ILE B 1 250 ? -7.945 16.438 32.188 1 95.06 250 ILE B C 1
ATOM 3980 O O . ILE B 1 250 ? -7.285 15.922 33.094 1 95.06 250 ILE B O 1
ATOM 3984 N N . SER B 1 251 ? -9.266 16.438 32.062 1 96.31 251 SER B N 1
ATOM 3985 C CA . SER B 1 251 ? -10.055 15.57 32.938 1 96.31 251 SER B CA 1
ATOM 3986 C C . SER B 1 251 ? -10.531 14.328 32.188 1 96.31 251 SER B C 1
ATOM 3988 O O . SER B 1 251 ? -11.109 14.438 31.109 1 96.31 251 SER B O 1
ATOM 3990 N N . VAL B 1 252 ? -10.219 13.203 32.75 1 96.81 252 VAL B N 1
ATOM 3991 C CA . VAL B 1 252 ? -10.625 11.953 32.125 1 96.81 252 VAL B CA 1
ATOM 3992 C C . VAL B 1 252 ? -11.805 11.352 32.906 1 96.81 252 VAL B C 1
ATOM 3994 O O . VAL B 1 252 ? -11.75 11.219 34.125 1 96.81 252 VAL B O 1
ATOM 3997 N N . TYR B 1 253 ? -12.805 11.016 32.125 1 96 253 TYR B N 1
ATOM 3998 C CA . TYR B 1 253 ? -14.031 10.453 32.688 1 96 253 TYR B CA 1
ATOM 3999 C C . TYR B 1 253 ? -14.281 9.047 32.156 1 96 253 TYR B C 1
ATOM 4001 O O . TYR B 1 253 ? -13.859 8.711 31.047 1 96 253 TYR B O 1
ATOM 4009 N N . ASP B 1 254 ? -14.883 8.203 32.969 1 96 254 ASP B N 1
ATOM 4010 C CA . ASP B 1 254 ? -15.625 7.09 32.375 1 96 254 ASP B CA 1
ATOM 4011 C C . ASP B 1 254 ? -16.75 7.59 31.5 1 96 254 ASP B C 1
ATOM 4013 O O . ASP B 1 254 ? -17.688 8.25 31.969 1 96 254 ASP B O 1
ATOM 4017 N N . HIS B 1 255 ? -16.594 7.309 30.312 1 95.69 255 HIS B N 1
ATOM 4018 C CA . HIS B 1 255 ? -17.516 7.887 29.344 1 95.69 255 HIS B CA 1
ATOM 4019 C C . HIS B 1 255 ? -18.938 7.426 29.609 1 95.69 255 HIS B C 1
ATOM 4021 O O . HIS B 1 255 ? -19.906 8.164 29.375 1 95.69 255 HIS B O 1
ATOM 4027 N N . ASN B 1 256 ? -19.078 6.23 30.125 1 92.88 256 ASN B N 1
ATOM 4028 C CA . ASN B 1 256 ? -20.406 5.641 30.312 1 92.88 256 ASN B CA 1
ATOM 4029 C C . ASN B 1 256 ? -21.062 6.117 31.594 1 92.88 256 ASN B C 1
ATOM 4031 O O . ASN B 1 256 ? -22.281 6.32 31.641 1 92.88 256 ASN B O 1
ATOM 4035 N N . THR B 1 257 ? -20.391 6.305 32.594 1 93.56 257 THR B N 1
ATOM 4036 C CA . THR B 1 257 ? -20.969 6.621 33.906 1 93.56 257 THR B CA 1
ATOM 4037 C C . THR B 1 257 ? -20.797 8.094 34.25 1 93.56 257 THR B C 1
ATOM 4039 O O . THR B 1 257 ? -21.375 8.602 35.188 1 93.56 257 THR B O 1
ATOM 4042 N N . ASP B 1 258 ? -19.984 8.75 33.625 1 94.38 258 ASP B N 1
ATOM 4043 C CA . ASP B 1 258 ? -19.641 10.156 33.844 1 94.38 258 ASP B CA 1
ATOM 4044 C C . ASP B 1 258 ? -18.844 10.336 35.125 1 94.38 258 ASP B C 1
ATOM 4046 O O . ASP B 1 258 ? -18.781 11.438 35.656 1 94.38 258 ASP B O 1
ATOM 4050 N N . GLU B 1 259 ? -18.328 9.289 35.5 1 93.94 259 GLU B N 1
ATOM 4051 C CA . GLU B 1 259 ? -17.5 9.375 36.688 1 93.94 259 GLU B CA 1
ATOM 4052 C C . GLU B 1 259 ? -16.125 9.938 36.375 1 93.94 259 GLU B C 1
ATOM 4054 O O . GLU B 1 259 ? -15.484 9.516 35.406 1 93.94 259 GLU B O 1
ATOM 4059 N N . LEU B 1 260 ? -15.656 10.891 37.188 1 96.88 260 LEU B N 1
ATOM 4060 C CA . LEU B 1 260 ? -14.305 11.43 37 1 96.88 260 LEU B CA 1
ATOM 4061 C C . LEU B 1 260 ? -13.266 10.422 37.469 1 96.88 260 LEU B C 1
ATOM 4063 O O . LEU B 1 260 ? -13.266 10.008 38.656 1 96.88 260 LEU B O 1
ATOM 4067 N N . LEU B 1 261 ? -12.352 10.094 36.562 1 95.88 261 LEU B N 1
ATOM 4068 C CA . LEU B 1 261 ? -11.328 9.102 36.875 1 95.88 261 LEU B CA 1
ATOM 4069 C C . LEU B 1 261 ? -10.039 9.773 37.312 1 95.88 261 LEU B C 1
ATOM 4071 O O . LEU B 1 261 ? -9.242 9.18 38.062 1 95.88 261 LEU B O 1
ATOM 4075 N N . GLY B 1 262 ? -9.773 10.898 36.812 1 95.94 262 GLY B N 1
ATOM 4076 C CA . GLY B 1 262 ? -8.602 11.672 37.188 1 95.94 262 GLY B CA 1
ATOM 4077 C C . GLY B 1 262 ? -8.398 12.906 36.344 1 95.94 262 GLY B C 1
ATOM 4078 O O . GLY B 1 262 ? -9.086 13.086 35.344 1 95.94 262 GLY B O 1
ATOM 4079 N N . THR B 1 263 ? -7.57 13.781 36.875 1 96.31 263 THR B N 1
ATOM 4080 C CA . THR B 1 263 ? -7.164 14.984 36.156 1 96.31 263 THR B CA 1
ATOM 4081 C C . THR B 1 263 ? -5.641 15.078 36.094 1 96.31 263 THR B C 1
ATOM 4083 O O . THR B 1 263 ? -4.945 14.703 37.031 1 96.31 263 THR B O 1
ATOM 4086 N N . THR B 1 264 ? -5.176 15.508 35 1 95.62 264 THR B N 1
ATOM 4087 C CA . THR B 1 264 ? -3.742 15.703 34.844 1 95.62 264 THR B CA 1
ATOM 4088 C C . THR B 1 264 ? -3.459 17 34.094 1 95.62 264 THR B C 1
ATOM 4090 O O . THR B 1 264 ? -4.32 17.516 33.375 1 95.62 264 THR B O 1
ATOM 4093 N N . ALA B 1 265 ? -2.242 17.484 34.281 1 93.62 265 ALA B N 1
ATOM 4094 C CA . ALA B 1 265 ? -1.826 18.703 33.562 1 93.62 265 ALA B CA 1
ATOM 4095 C C . ALA B 1 265 ? -1.351 18.359 32.156 1 93.62 265 ALA B C 1
ATOM 4097 O O . ALA B 1 265 ? -0.817 17.281 31.922 1 93.62 265 ALA B O 1
ATOM 4098 N N . ILE B 1 266 ? -1.654 19.312 31.281 1 91.94 266 ILE B N 1
ATOM 4099 C CA . ILE B 1 266 ? -1.058 19.25 29.953 1 91.94 266 ILE B CA 1
ATOM 4100 C C . ILE B 1 266 ? 0.403 19.688 30.031 1 91.94 266 ILE B C 1
ATOM 4102 O O . ILE B 1 266 ? 0.716 20.734 30.594 1 91.94 266 ILE B O 1
ATOM 4106 N N . GLU B 1 267 ? 1.21 18.797 29.562 1 89.56 267 GLU B N 1
ATOM 4107 C CA . GLU B 1 267 ? 2.625 19.141 29.484 1 89.56 267 GLU B CA 1
ATOM 4108 C C . GLU B 1 267 ? 3 19.609 28.078 1 89.56 267 GLU B C 1
ATOM 4110 O O . GLU B 1 267 ? 2.654 18.969 27.078 1 89.56 267 GLU B O 1
ATOM 4115 N N . GLN B 1 268 ? 3.641 20.719 28.141 1 78.5 268 GLN B N 1
ATOM 4116 C CA . GLN B 1 268 ? 4.035 21.281 26.844 1 78.5 268 GLN B CA 1
ATOM 4117 C C . GLN B 1 268 ? 4.941 20.312 26.078 1 78.5 268 GLN B C 1
ATOM 4119 O O . GLN B 1 268 ? 5.898 19.781 26.656 1 78.5 268 GLN B O 1
ATOM 4124 N N . GLY B 1 269 ? 4.328 19.938 25 1 65.25 269 GLY B N 1
ATOM 4125 C CA . GLY B 1 269 ? 5.164 19.156 24.109 1 65.25 269 GLY B CA 1
ATOM 4126 C C . GLY B 1 269 ? 6.109 20 23.281 1 65.25 269 GLY B C 1
ATOM 4127 O O . GLY B 1 269 ? 6.516 21.094 23.703 1 65.25 269 GLY B O 1
ATOM 4128 N N . ASP B 1 270 ? 6.594 19.344 22.312 1 60.38 270 ASP B N 1
ATOM 4129 C CA . ASP B 1 270 ? 7.414 20.062 21.344 1 60.38 270 ASP B CA 1
ATOM 4130 C C . ASP B 1 270 ? 6.547 20.922 20.422 1 60.38 270 ASP B C 1
ATOM 4132 O O . ASP B 1 270 ? 5.57 20.438 19.844 1 60.38 270 ASP B O 1
ATOM 4136 N N . GLY B 1 271 ? 6.582 22.234 20.609 1 64.62 271 GLY B N 1
ATOM 4137 C CA . GLY B 1 271 ? 5.883 23.172 19.734 1 64.62 271 GLY B CA 1
ATOM 4138 C C . GLY B 1 271 ? 4.637 23.766 20.375 1 64.62 271 GLY B C 1
ATOM 4139 O O . GLY B 1 271 ? 4.66 24.156 21.547 1 64.62 271 GLY B O 1
ATOM 4140 N N . SER B 1 272 ? 3.553 23.719 19.406 1 75.06 272 SER B N 1
ATOM 4141 C CA . SER B 1 272 ? 2.334 24.422 19.828 1 75.06 272 SER B CA 1
ATOM 4142 C C . SER B 1 272 ? 1.339 23.453 20.453 1 75.06 272 SER B C 1
ATOM 4144 O O . SER B 1 272 ? 0.231 23.844 20.828 1 75.06 272 SER B O 1
ATOM 4146 N N . THR B 1 273 ? 1.795 22.188 20.625 1 82.12 273 THR B N 1
ATOM 4147 C CA . THR B 1 273 ? 0.866 21.219 21.188 1 82.12 273 THR B CA 1
ATOM 4148 C C . THR B 1 273 ? 1.32 20.781 22.578 1 82.12 273 THR B C 1
ATOM 4150 O O . THR B 1 273 ? 2.389 21.172 23.047 1 82.12 273 THR B O 1
ATOM 4153 N N . GLY B 1 274 ? 0.43 20.172 23.266 1 87 274 GLY B N 1
ATOM 4154 C CA . GLY B 1 274 ? 0.729 19.609 24.562 1 87 274 GLY B CA 1
ATOM 4155 C C . GLY B 1 274 ? 0.418 18.125 24.656 1 87 274 GLY B C 1
ATOM 4156 O O . GLY B 1 274 ? -0.283 17.578 23.797 1 87 274 GLY B O 1
ATOM 4157 N N . GLU B 1 275 ? 1.082 17.5 25.594 1 90.69 275 GLU B N 1
ATOM 4158 C CA . GLU B 1 275 ? 0.831 16.094 25.875 1 90.69 275 GLU B CA 1
ATOM 4159 C C . GLU B 1 275 ? 0.243 15.906 27.266 1 90.69 275 GLU B C 1
ATOM 4161 O O . GLU B 1 275 ? 0.447 16.75 28.156 1 90.69 275 GLU B O 1
ATOM 4166 N N . PHE B 1 276 ? -0.526 14.805 27.359 1 91.56 276 PHE B N 1
ATOM 4167 C CA . PHE B 1 276 ? -1.018 14.484 28.703 1 91.56 276 PHE B CA 1
ATOM 4168 C C . PHE B 1 276 ? -0.929 12.984 28.969 1 91.56 276 PHE B C 1
ATOM 4170 O O . PHE B 1 276 ? -0.953 12.188 28.031 1 91.56 276 PHE B O 1
ATOM 4177 N N . ARG B 1 277 ? -0.675 12.664 30.172 1 95.19 277 ARG B N 1
ATOM 4178 C CA . ARG B 1 277 ? -0.653 11.289 30.656 1 95.19 277 ARG B CA 1
ATOM 4179 C C . ARG B 1 277 ? -1.286 11.195 32.031 1 95.19 277 ARG B C 1
ATOM 4181 O O . ARG B 1 277 ? -0.778 11.773 33 1 95.19 277 ARG B O 1
ATOM 4188 N N . LEU B 1 278 ? -2.314 10.523 32.031 1 95.75 278 LEU B N 1
ATOM 4189 C CA . LEU B 1 278 ? -2.979 10.266 33.312 1 95.75 278 LEU B CA 1
ATOM 4190 C C . LEU B 1 278 ? -2.756 8.828 33.75 1 95.75 278 LEU B C 1
ATOM 4192 O O . LEU B 1 278 ? -2.938 7.895 32.969 1 95.75 278 LEU B O 1
ATOM 4196 N N . ARG B 1 279 ? -2.367 8.703 34.938 1 95.5 279 ARG B N 1
ATOM 4197 C CA . ARG B 1 279 ? -2.369 7.418 35.625 1 95.5 279 ARG B CA 1
ATOM 4198 C C . ARG B 1 279 ? -3.297 7.449 36.844 1 95.5 279 ARG B C 1
ATOM 4200 O O . ARG B 1 279 ? -3.227 8.367 37.656 1 95.5 279 ARG B O 1
ATOM 4207 N N . ALA B 1 280 ? -4.117 6.508 36.875 1 94.69 280 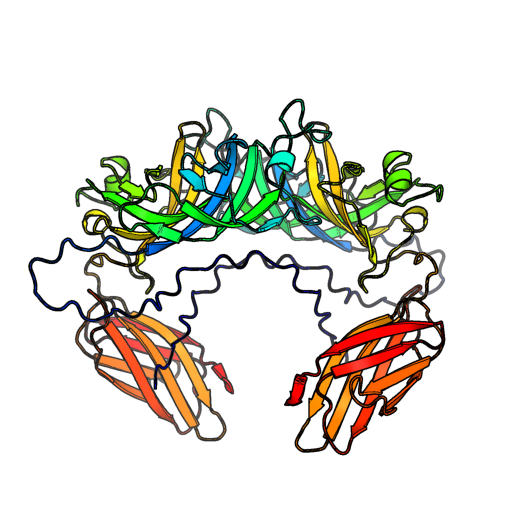ALA B N 1
ATOM 4208 C CA . ALA B 1 280 ? -5.086 6.441 37.969 1 94.69 280 ALA B CA 1
ATOM 4209 C C . ALA B 1 280 ? -5.359 4.996 38.375 1 94.69 280 ALA B C 1
ATOM 4211 O O . ALA B 1 280 ? -5.172 4.074 37.594 1 94.69 280 ALA B O 1
ATOM 4212 N N . ASN B 1 281 ? -5.73 4.828 39.594 1 94.44 281 ASN B N 1
ATOM 4213 C CA . ASN B 1 281 ? -6.242 3.553 40.062 1 94.44 281 ASN B CA 1
ATOM 4214 C C . ASN B 1 281 ? -7.77 3.543 40.125 1 94.44 281 ASN B C 1
ATOM 4216 O O . ASN B 1 281 ? -8.383 4.422 40.719 1 94.44 281 ASN B O 1
ATOM 4220 N N . VAL B 1 282 ? -8.266 2.562 39.5 1 93.94 282 VAL B N 1
ATOM 4221 C CA . VAL B 1 282 ? -9.719 2.492 39.406 1 93.94 282 VAL B CA 1
ATOM 4222 C C . VAL B 1 282 ? -10.203 1.175 40.031 1 93.94 282 VAL B C 1
ATOM 4224 O O . VAL B 1 282 ? -9.461 0.186 40.031 1 93.94 282 VAL B O 1
ATOM 4227 N N . GLU B 1 283 ? -11.406 1.231 40.562 1 91.06 283 GLU B N 1
ATOM 4228 C CA . GLU B 1 283 ? -12 0.022 41.125 1 91.06 283 GLU B CA 1
ATOM 4229 C C . GLU B 1 283 ? -12.359 -0.978 40.031 1 91.06 283 GLU B C 1
ATOM 4231 O O . GLU B 1 283 ? -12.141 -2.182 40.188 1 91.06 283 GLU B O 1
ATOM 4236 N N . GLU B 1 284 ? -12.945 -0.505 38.969 1 92.62 284 GLU B N 1
ATOM 4237 C CA . GLU B 1 284 ? -13.297 -1.277 37.781 1 92.62 284 GLU B CA 1
ATOM 4238 C C . GLU B 1 284 ? -12.828 -0.578 36.531 1 92.62 284 GLU B C 1
ATOM 4240 O O . GLU B 1 284 ? -13.047 0.624 36.344 1 92.62 284 GLU B O 1
ATOM 4245 N N . CYS B 1 285 ? -12.141 -1.401 35.625 1 95.44 285 CYS B N 1
ATOM 4246 C CA . CYS B 1 285 ? -11.688 -0.824 34.375 1 95.44 285 CYS B CA 1
ATOM 4247 C C . CYS B 1 285 ? -12.867 -0.381 33.5 1 95.44 285 CYS B C 1
ATOM 4249 O O . CYS B 1 285 ? -13.766 -1.174 33.219 1 95.44 285 CYS B O 1
ATOM 4251 N N . PRO B 1 286 ? -12.828 0.85 33.094 1 94.69 286 PRO B N 1
ATOM 4252 C CA . PRO B 1 286 ? -13.852 1.283 32.156 1 94.69 286 PRO B CA 1
ATOM 4253 C C . PRO B 1 286 ? -13.633 0.71 30.75 1 94.69 286 PRO B C 1
ATOM 4255 O O . PRO B 1 286 ? -12.5 0.397 30.375 1 94.69 286 PRO B O 1
ATOM 4258 N N . THR B 1 287 ? -14.664 0.673 29.922 1 94.62 287 THR B N 1
ATOM 4259 C CA . THR B 1 287 ? -14.547 0.205 28.547 1 94.62 287 THR B CA 1
ATOM 4260 C C . THR B 1 287 ? -14.266 1.37 27.609 1 94.62 287 THR B C 1
ATOM 4262 O O . THR B 1 287 ? -13.695 1.179 26.531 1 94.62 287 THR B O 1
ATOM 4265 N N . VAL B 1 288 ? -14.82 2.508 28 1 96.06 288 VAL B N 1
ATOM 4266 C CA . VAL B 1 288 ? -14.664 3.727 27.203 1 96.06 288 VAL B CA 1
ATOM 4267 C C . VAL B 1 288 ? -14.344 4.902 28.125 1 96.06 288 VAL B C 1
ATOM 4269 O O . VAL B 1 288 ? -14.93 5.031 29.203 1 96.06 288 VAL B O 1
ATOM 4272 N N . VAL B 1 289 ? -13.328 5.727 27.672 1 96.44 289 VAL B N 1
ATOM 4273 C CA . VAL B 1 289 ? -13 6.926 28.438 1 96.44 289 VAL B CA 1
ATOM 4274 C C . VAL B 1 289 ? -13.219 8.164 27.578 1 96.44 289 VAL B C 1
ATOM 4276 O O . VAL B 1 289 ? -13.195 8.078 26.344 1 96.44 289 VAL B O 1
ATOM 4279 N N . ARG B 1 290 ? -13.453 9.219 28.234 1 96.12 290 ARG B N 1
ATOM 4280 C CA . ARG B 1 290 ? -13.562 10.539 27.625 1 96.12 290 ARG B CA 1
ATOM 4281 C C . ARG B 1 290 ? -12.586 11.523 28.266 1 96.12 290 ARG B C 1
ATOM 4283 O O . ARG B 1 290 ? -12.555 11.664 29.484 1 96.12 290 ARG B O 1
ATOM 4290 N N . ALA B 1 291 ? -11.773 12.078 27.469 1 95.12 291 ALA B N 1
ATOM 4291 C CA . ALA B 1 291 ? -10.883 13.156 27.906 1 95.12 291 ALA B CA 1
ATOM 4292 C C . ALA B 1 291 ? -11.477 14.523 27.594 1 95.12 291 ALA B C 1
ATOM 4294 O O . ALA B 1 291 ? -11.867 14.789 26.453 1 95.12 291 ALA B O 1
ATOM 4295 N N . GLU B 1 292 ? -11.539 15.359 28.625 1 93.94 292 GLU B N 1
ATOM 4296 C CA . GLU B 1 292 ? -12.016 16.734 28.469 1 93.94 292 GLU B CA 1
ATOM 4297 C C . GLU B 1 292 ? -10.922 17.75 28.781 1 93.94 292 GLU B C 1
ATOM 4299 O O . GLU B 1 292 ? -10.375 17.75 29.891 1 93.94 292 GLU B O 1
ATOM 4304 N N . ASN B 1 293 ? -10.719 18.5 27.781 1 92.75 293 ASN B N 1
ATOM 4305 C CA . ASN B 1 293 ? -9.742 19.578 27.922 1 92.75 293 ASN B CA 1
ATOM 4306 C C . ASN B 1 293 ? -10.336 20.797 28.609 1 92.75 293 ASN B C 1
ATOM 4308 O O . ASN B 1 293 ? -11.469 21.172 28.344 1 92.75 293 ASN B O 1
ATOM 4312 N N . SER B 1 294 ? -9.555 21.406 29.516 1 90.31 294 SER B N 1
ATOM 4313 C CA . SER B 1 294 ? -10.008 22.594 30.219 1 90.31 294 SER B CA 1
ATOM 4314 C C . SER B 1 294 ? -10.289 23.734 29.25 1 90.31 294 SER B C 1
ATOM 4316 O O . SER B 1 294 ? -11 24.688 29.594 1 90.31 294 SER B O 1
ATOM 4318 N N . ASN B 1 295 ? -9.805 23.562 28.109 1 83.38 295 ASN B N 1
ATOM 4319 C CA . ASN B 1 295 ? -9.977 24.594 27.094 1 83.38 295 ASN B CA 1
ATOM 4320 C C . ASN B 1 295 ? -11.18 24.312 26.203 1 83.38 295 ASN B C 1
ATOM 4322 O O . ASN B 1 295 ? -11.438 25.047 25.25 1 83.38 295 ASN B O 1
ATOM 4326 N N . GLY B 1 296 ? -11.883 23.281 26.516 1 81.94 296 GLY B N 1
ATOM 4327 C CA . GLY B 1 296 ? -13.211 23.141 25.922 1 81.94 296 GLY B CA 1
ATOM 4328 C C . GLY B 1 296 ? -13.305 21.953 24.969 1 81.94 296 GLY B C 1
ATOM 4329 O O . GLY B 1 296 ? -14.398 21.609 24.531 1 81.94 296 GLY B O 1
ATOM 4330 N N . SER B 1 297 ? -12.297 21.312 24.672 1 86.88 297 SER B N 1
ATOM 4331 C CA . SER B 1 297 ? -12.367 20.203 23.734 1 86.88 297 SER B CA 1
ATOM 4332 C C . SER B 1 297 ? -12.453 18.875 24.469 1 86.88 297 SER B C 1
ATOM 4334 O O . SER B 1 297 ? -12.211 18.812 25.672 1 86.88 297 SER B O 1
ATOM 4336 N N . ARG B 1 298 ? -12.945 17.875 23.672 1 88.38 298 ARG B N 1
ATOM 4337 C CA . ARG B 1 298 ? -13.023 16.547 24.25 1 88.38 298 ARG B CA 1
ATOM 4338 C C . ARG B 1 298 ? -12.727 15.469 23.219 1 88.38 298 ARG B C 1
ATOM 4340 O O . ARG B 1 298 ? -12.805 15.727 22.016 1 88.38 298 ARG B O 1
ATOM 4347 N N . ASP B 1 299 ? -12.328 14.305 23.703 1 91.81 299 ASP B N 1
ATOM 4348 C CA . ASP B 1 299 ? -12.125 13.109 22.891 1 91.81 299 ASP B CA 1
ATOM 4349 C C . ASP B 1 299 ? -12.531 11.852 23.656 1 91.81 299 ASP B C 1
ATOM 4351 O O . ASP B 1 299 ? -12.523 11.844 24.891 1 91.81 299 ASP B O 1
ATOM 4355 N N . VAL B 1 300 ? -13 10.883 22.891 1 90.69 300 VAL B N 1
ATOM 4356 C CA . VAL B 1 300 ? -13.453 9.625 23.469 1 90.69 300 VAL B CA 1
ATOM 4357 C C . VAL B 1 300 ? -12.672 8.461 22.875 1 90.69 300 VAL B C 1
ATOM 4359 O O . VAL B 1 300 ? -12.344 8.469 21.672 1 90.69 300 VAL B O 1
ATOM 4362 N N . SER B 1 301 ? -12.375 7.461 23.672 1 94.19 301 SER B N 1
ATOM 4363 C CA . SER B 1 301 ? -11.609 6.309 23.203 1 94.19 301 SER B CA 1
ATOM 4364 C C . SER B 1 301 ? -11.977 5.051 23.984 1 94.19 301 SER B C 1
ATOM 4366 O O . SER B 1 301 ? -12.258 5.113 25.188 1 94.19 301 SER B O 1
ATOM 4368 N N . ASP B 1 302 ? -11.938 3.998 23.281 1 90.94 302 ASP B N 1
ATOM 4369 C CA . ASP B 1 302 ? -12.047 2.703 23.953 1 90.94 302 ASP B CA 1
ATOM 4370 C C . ASP B 1 302 ? -10.805 2.414 24.797 1 90.94 302 ASP B C 1
ATOM 4372 O O . ASP B 1 302 ? -9.719 2.908 24.5 1 90.94 302 ASP B O 1
ATOM 4376 N N . VAL B 1 303 ? -11.039 1.529 25.828 1 92.19 303 VAL B N 1
ATOM 4377 C CA . VAL B 1 303 ? -9.938 1.16 26.719 1 92.19 303 VAL B CA 1
ATOM 4378 C C . VAL B 1 303 ? -9.523 -0.285 26.438 1 92.19 303 VAL B C 1
ATOM 4380 O O . VAL B 1 303 ? -10.367 -1.186 26.422 1 92.19 303 VAL B O 1
ATOM 4383 N N . GLU B 1 304 ? -8.242 -0.39 26.203 1 89.81 304 GLU B N 1
ATOM 4384 C CA . GLU B 1 304 ? -7.711 -1.746 26.141 1 89.81 304 GLU B CA 1
ATOM 4385 C C . GLU B 1 304 ? -7.496 -2.334 27.531 1 89.81 304 GLU B C 1
ATOM 4387 O O . GLU B 1 304 ? -6.707 -1.809 28.312 1 89.81 304 GLU B O 1
ATOM 4392 N N . VAL B 1 305 ? -8.141 -3.453 27.75 1 86.44 305 VAL B N 1
ATOM 4393 C CA . VAL B 1 305 ? -8.07 -4.07 29.078 1 86.44 305 VAL B CA 1
ATOM 4394 C C . VAL B 1 305 ? -7.191 -5.32 29.016 1 86.44 305 VAL B C 1
ATOM 4396 O O . VAL B 1 305 ? -7.387 -6.18 28.141 1 86.44 305 VAL B O 1
ATOM 4399 N N . ASP B 1 306 ? -6.191 -5.293 29.781 1 80.38 306 ASP B N 1
ATOM 4400 C CA . ASP B 1 306 ? -5.367 -6.492 29.891 1 80.38 306 ASP B CA 1
ATOM 4401 C C . ASP B 1 306 ? -5.641 -7.223 31.203 1 80.38 306 ASP B C 1
ATOM 4403 O O . ASP B 1 306 ? -5.859 -6.59 32.25 1 80.38 306 ASP B O 1
#